Protein 3H4L (pdb70)

Foldseek 3Di:
DCLQVLLCVQDVAPQSLVVVLVVVQVVLVFQEWEKEDEALALFKIKIWTLGQWDPPVCLQCQQPFPDVFLDFFFDGHNSSNLSLLQQWWKWKWADNDPQKIWIWGAHNRRGTDDIDIDGDHHTMMMMTGNGRVVPVVVSVVCVVPVVVRSLVNVLVVLLLQLLQQSHWYWYWYAYPVGDIDTQATDDHNDHSVRSLCRNPHPCSCQQKDWDWDKFFCCVLFDDDHGWMKTKTDIKHALPPPRAAQDQSAAWEEEQSHGDDDPLQLVLQQVLSCVRPVRHGMHHRIYIYGRSSQKAAPPDPPSRHIDGRNVVVVSVSSNVRVNVVNVVVCVPVD/DQDPLNVLLVVLCLQPVDPLSLVVVQVVVQVVQVFQEWEWEAEALDLFKIKIWTQGQWADPLLLAAAQAADDPVVLVVDPCSVVVVVSYNPDSRSVSLQQFWWKKKWADNPFQWIWIFTAHNRGGTPDIDTDGDHHTMMMMTGNGRVVVVVSSVVCVVCSVVVSVVSLLVVLQLQLLSQQHWYWYWYQYPVGDTHTDAIDDHNHHSVSSLCRSPNPLSCQQKDWDWDKQFCVVPFPDDDVDFRFIKTKTDIKGALPEPSAAQDQSAAFEEEQSDTEDPVLLLVLQQVLSCVSPVNHGMHYDMYIYGDCVQWDSDDHHIDGRPVVVVSVSVSVRVSVVNVVVVVD

Sequence (677 aa):
DVHRITSGQVITDLTTAVKELVDNSIDANANQQIEIIFKDYGLESIECSDNGDGIDPSNYEFLALKHYTAKVQTLGFRGEALSSLCGIAKLSVITTTSPPKADKLEYDMVGHITSKTTTSRNKGTTVLVSQLFHNLPVRQKEFSKTFKRQFTKCLTVIQGYAIINAAIKFSVWNITPKGKKNLILSTMRNSSMRKNISSVFGAGGMRGLEEVDLVLDLNPFKNRMLDYKIRVKGYISQNSFGCGRNSKDRQFIYVNKRPVEYSTLLKCCNEVYKTFNNVQFPAVFLNLELPMSLIDVNVTPDKRVILLHNERAVIDIFKTTLSDYYNRQELALPQINDIDVHRITSGQVITDLTTAVKELVDNSIDANANQIEIIFKDYGLESIECSDNGDGIDPSNYEFLALKHYTSKIAKFQDVAKVQTLGFRGEALSSLCGIAKLSVITTTSPPKADKLEYDMVGHITSKTTTSRNKGTTVLVSQLFHNLPVRQKEFSKTFKRQFTKCLTVIQGYAIINAAIKFSVWNITPKGKKNLILSTMRNSSMRKNISSVFGAGGMRGLEEVDLVLDLNPFKNRMLLDLDYKIRVKGYISQNSFGCGRNSKDRQFIYVNKRPVEYSTLLKCCNEVYKTFNNVQFPAVFLNLELPMSLIDPDKRVILLHNERAVIDIFKTTLSDYYNRQELA

Organism: Saccharomyces cerevisiae (strain ATCC 204508 / S288c) (NCBI:txid559292)

CATH classification: 3.30.565.10 (+1 more: 3.30.230.10)

Structure (mmCIF, N/CA/C/O backbone):
data_3H4L
#
_entry.id   3H4L
#
_cell.length_a   75.592
_cell.length_b   103.288
_cell.length_c   117.167
_cell.angle_alpha   90.00
_cell.angle_beta   90.00
_cell.angle_gamma   90.00
#
_symmetry.space_group_name_H-M   'P 21 21 21'
#
loop_
_entity.id
_entity.type
_entity.pdbx_description
1 polymer 'DNA mismatch repair protein PMS1'
2 non-polymer 'PHOSPHOAMINOPHOSPHONIC ACID-ADENYLATE ESTER'
3 non-polymer 'MAGNESIUM ION'
4 water water
#
loop_
_atom_site.group_PDB
_atom_site.id
_atom_site.type_symbol
_atom_site.label_atom_id
_atom_site.label_alt_id
_atom_site.label_comp_id
_atom_site.label_asym_id
_atom_site.label_entity_id
_atom_site.label_seq_id
_atom_site.pdbx_PDB_ins_code
_atom_site.Cartn_x
_atom_site.Cartn_y
_atom_site.Cartn_z
_atom_site.occupancy
_atom_site.B_iso_or_equiv
_atom_site.auth_seq_id
_atom_site.auth_comp_id
_atom_site.auth_asym_id
_atom_site.auth_atom_id
_atom_site.pdbx_PDB_model_num
ATOM 1 N N . ASP A 1 13 ? 23.470 6.538 29.444 1.00 68.68 42 ASP A N 1
ATOM 2 C CA . ASP A 1 13 ? 22.423 7.600 29.415 1.00 70.70 42 ASP A CA 1
ATOM 3 C C . ASP A 1 13 ? 22.778 8.726 28.440 1.00 71.20 42 ASP A C 1
ATOM 4 O O . ASP A 1 13 ? 22.461 8.657 27.252 1.00 70.90 42 ASP A O 1
ATOM 6 N N . VAL A 1 14 ? 23.433 9.766 28.950 1.00 72.45 43 VAL A N 1
ATOM 7 C CA . VAL A 1 14 ? 23.830 10.907 28.128 1.00 72.54 43 VAL A CA 1
ATOM 8 C C . VAL A 1 14 ? 24.968 10.499 27.199 1.00 73.06 43 VAL A C 1
ATOM 9 O O . VAL A 1 14 ? 25.589 11.336 26.537 1.00 72.85 43 VAL A O 1
ATOM 11 N N . HIS A 1 15 ? 25.234 9.199 27.166 1.00 72.58 44 HIS A N 1
ATOM 12 C CA . HIS A 1 15 ? 26.281 8.634 26.333 1.00 71.59 44 HIS A CA 1
ATOM 13 C C . HIS A 1 15 ? 25.858 8.602 24.865 1.00 72.32 44 HIS A C 1
ATOM 14 O O . HIS A 1 15 ? 26.653 8.913 23.975 1.00 71.64 44 HIS A O 1
ATOM 21 N N . ARG A 1 16 ? 24.602 8.244 24.615 1.00 72.82 45 ARG A N 1
ATOM 22 C CA . ARG A 1 16 ? 24.122 8.150 23.244 1.00 72.98 45 ARG A CA 1
ATOM 23 C C . ARG A 1 16 ? 24.052 9.493 22.536 1.00 72.01 45 ARG A C 1
ATOM 24 O O . ARG A 1 16 ? 24.236 9.561 21.321 1.00 72.41 45 ARG A O 1
ATOM 32 N N . ILE A 1 17 ? 23.791 10.561 23.280 1.00 70.92 46 ILE A N 1
ATOM 33 C CA . ILE A 1 17 ? 23.735 11.877 22.659 1.00 69.85 46 ILE A CA 1
ATOM 34 C C . ILE A 1 17 ? 25.114 12.161 22.081 1.00 68.70 46 ILE A C 1
ATOM 35 O O . ILE A 1 17 ? 25.241 12.656 20.961 1.00 68.91 46 ILE A O 1
ATOM 40 N N . THR A 1 18 ? 26.143 11.836 22.858 1.00 67.35 47 THR A N 1
ATOM 41 C CA . THR A 1 18 ? 27.528 12.039 22.441 1.00 65.53 47 THR A CA 1
ATOM 42 C C . THR A 1 18 ? 27.838 11.172 21.219 1.00 63.22 47 THR A C 1
ATOM 43 O O . THR A 1 18 ? 28.520 11.616 20.292 1.00 61.82 47 THR A O 1
ATOM 47 N N . SER A 1 19 ? 27.335 9.937 21.230 1.00 60.62 48 SER A N 1
ATOM 48 C CA . SER A 1 19 ? 27.532 9.010 20.120 1.00 58.71 48 SER A CA 1
ATOM 49 C C . SER A 1 19 ? 26.916 9.600 18.857 1.00 58.45 48 SER A C 1
ATOM 50 O O . SER A 1 19 ? 27.523 9.582 17.783 1.00 58.09 48 SER A O 1
ATOM 53 N N . GLY A 1 20 ? 25.704 10.126 19.002 1.00 57.77 49 GLY A N 1
ATOM 54 C CA . GLY A 1 20 ? 25.002 10.720 17.878 1.00 55.75 49 GLY A CA 1
ATOM 55 C C . GLY A 1 20 ? 25.760 11.867 17.250 1.00 54.23 49 GLY A C 1
ATOM 56 O O . GLY A 1 20 ? 25.666 12.092 16.046 1.00 55.07 49 GLY A O 1
ATOM 57 N N . GLN A 1 21 ? 26.510 12.600 18.064 1.00 53.74 50 GLN A N 1
ATOM 58 C CA . GLN A 1 21 ? 27.290 13.724 17.563 1.00 53.22 50 GLN A CA 1
ATOM 59 C C . GLN A 1 21 ? 28.527 13.206 16.848 1.00 52.22 50 GLN A C 1
ATOM 60 O O . GLN A 1 21 ? 29.107 13.901 16.011 1.00 52.14 50 GLN A O 1
ATOM 66 N N . VAL A 1 22 ? 28.924 11.981 17.179 1.00 50.26 51 VAL A N 1
ATOM 67 C CA . VAL A 1 22 ? 30.092 11.367 16.562 1.00 49.18 51 VAL A CA 1
ATOM 68 C C . VAL A 1 22 ? 29.710 10.711 15.234 1.00 47.93 51 VAL A C 1
ATOM 69 O O . VAL A 1 22 ? 30.357 10.932 14.216 1.00 48.51 51 VAL A O 1
ATOM 73 N N . ILE A 1 23 ? 28.656 9.908 15.244 1.00 46.16 52 ILE A N 1
ATOM 74 C CA . ILE A 1 23 ? 28.209 9.237 14.028 1.00 45.83 52 ILE A CA 1
ATOM 75 C C . ILE A 1 23 ? 26.916 9.900 13.594 1.00 46.29 52 ILE A C 1
ATOM 76 O O . ILE A 1 23 ? 25.821 9.442 13.923 1.00 45.34 52 ILE A O 1
ATOM 81 N N . THR A 1 24 ? 27.065 10.998 12.858 1.00 47.33 53 THR A N 1
ATOM 82 C CA . THR A 1 24 ? 25.933 11.786 12.400 1.00 47.57 53 THR A CA 1
ATOM 83 C C . THR A 1 24 ? 25.051 11.103 11.383 1.00 47.50 53 THR A C 1
ATOM 84 O O . THR A 1 24 ? 23.843 11.320 11.377 1.00 49.71 53 THR A O 1
ATOM 88 N N . ASP A 1 25 ? 25.633 10.274 10.528 1.00 47.19 54 ASP A N 1
ATOM 89 C CA . ASP A 1 25 ? 24.837 9.595 9.517 1.00 47.48 54 ASP A CA 1
ATOM 90 C C . ASP A 1 25 ? 25.465 8.316 9.007 1.00 46.91 54 ASP A C 1
ATOM 91 O O . ASP A 1 25 ? 26.534 7.909 9.454 1.00 46.82 54 ASP A O 1
ATOM 96 N N . LEU A 1 26 ? 24.783 7.689 8.055 1.00 46.55 55 LEU A N 1
ATOM 97 C CA . LEU A 1 26 ? 25.263 6.457 7.457 1.00 45.20 55 LEU A CA 1
ATOM 98 C C . LEU A 1 26 ? 26.680 6.647 6.933 1.00 45.37 55 LEU A C 1
ATOM 99 O O . LEU A 1 26 ? 27.580 5.883 7.280 1.00 45.35 55 LEU A O 1
ATOM 104 N N . THR A 1 27 ? 26.879 7.666 6.102 1.00 43.47 56 THR A N 1
ATOM 105 C CA . THR A 1 27 ? 28.196 7.918 5.542 1.00 42.40 56 THR A CA 1
ATOM 106 C C . THR A 1 27 ? 29.289 7.894 6.605 1.00 42.84 56 THR A C 1
ATOM 107 O O . THR A 1 27 ? 30.258 7.146 6.477 1.00 43.74 56 THR A O 1
ATOM 111 N N . THR A 1 28 ? 29.142 8.694 7.656 1.00 41.05 57 THR A N 1
ATOM 112 C CA . THR A 1 28 ? 30.164 8.731 8.699 1.00 39.04 57 THR A CA 1
ATOM 113 C C . THR A 1 28 ? 30.434 7.335 9.243 1.00 39.26 57 THR A C 1
ATOM 114 O O . THR A 1 28 ? 31.584 6.927 9.384 1.00 39.49 57 THR A O 1
ATOM 118 N N . ALA A 1 29 ? 29.370 6.598 9.541 1.00 40.18 58 ALA A N 1
ATOM 119 C CA . ALA A 1 29 ? 29.525 5.244 10.050 1.00 39.99 58 ALA A CA 1
ATOM 120 C C . ALA A 1 29 ? 30.397 4.402 9.102 1.00 39.32 58 ALA A C 1
ATOM 121 O O . ALA A 1 29 ? 31.256 3.645 9.549 1.00 40.91 58 ALA A O 1
ATOM 123 N N . VAL A 1 30 ? 30.186 4.540 7.798 1.00 37.81 59 VAL A N 1
ATOM 124 C CA . VAL A 1 30 ? 30.971 3.781 6.831 1.00 37.41 59 VAL A CA 1
ATOM 125 C C . VAL A 1 30 ? 32.434 4.226 6.797 1.00 36.66 59 VAL A C 1
ATOM 126 O O . VAL A 1 30 ? 33.323 3.378 6.697 1.00 37.71 59 VAL A O 1
ATOM 130 N N . LYS A 1 31 ? 32.693 5.531 6.879 1.00 33.44 60 LYS A N 1
ATOM 131 C CA . LYS A 1 31 ? 34.075 6.012 6.882 1.00 33.24 60 LYS A CA 1
ATOM 132 C C . LYS A 1 31 ? 34.791 5.360 8.064 1.00 34.23 60 LYS A C 1
ATOM 133 O O . LYS A 1 31 ? 35.928 4.894 7.944 1.00 32.17 60 LYS A O 1
ATOM 139 N N . GLU A 1 32 ? 34.126 5.352 9.215 1.00 32.78 61 GLU A N 1
ATOM 140 C CA . GLU A 1 32 ? 34.723 4.766 10.396 1.00 32.27 61 GLU A CA 1
ATOM 141 C C . GLU A 1 32 ? 35.146 3.326 10.123 1.00 32.11 61 GLU A C 1
ATOM 142 O O . GLU A 1 32 ? 36.294 2.948 10.397 1.00 30.91 61 GLU A O 1
ATOM 148 N N . LEU A 1 33 ? 34.238 2.531 9.562 1.00 30.75 62 LEU A N 1
ATOM 149 C CA . LEU A 1 33 ? 34.555 1.139 9.283 1.00 31.69 62 LEU A CA 1
ATOM 150 C C . LEU A 1 33 ? 35.646 0.952 8.223 1.00 32.61 62 LEU A C 1
ATOM 151 O O . LEU A 1 33 ? 36.600 0.192 8.433 1.00 33.97 62 LEU A O 1
ATOM 156 N N . VAL A 1 34 ? 35.522 1.649 7.099 1.00 30.92 63 VAL A N 1
ATOM 157 C CA . VAL A 1 34 ? 36.502 1.518 6.036 1.00 31.50 63 VAL A CA 1
ATOM 158 C C . VAL A 1 34 ? 37.905 1.884 6.502 1.00 32.58 63 VAL A C 1
ATOM 159 O O . VAL A 1 34 ? 38.863 1.171 6.175 1.00 31.62 63 VAL A O 1
ATOM 163 N N . ASP A 1 35 ? 38.019 2.984 7.258 1.00 30.90 64 ASP A N 1
ATOM 164 C CA . ASP A 1 35 ? 39.304 3.450 7.783 1.00 30.54 64 ASP A CA 1
ATOM 165 C C . ASP A 1 35 ? 39.918 2.399 8.697 1.00 32.28 64 ASP A C 1
ATOM 166 O O . ASP A 1 35 ? 41.131 2.158 8.663 1.00 31.87 64 ASP A O 1
ATOM 171 N N . ASN A 1 36 ? 39.083 1.776 9.527 1.00 30.20 65 ASN A N 1
ATOM 172 C CA . ASN A 1 36 ? 39.591 0.757 10.423 1.00 26.83 65 ASN A CA 1
ATOM 173 C C . ASN A 1 36 ? 40.145 -0.421 9.615 1.00 26.40 65 ASN A C 1
ATOM 174 O O . ASN A 1 36 ? 41.247 -0.876 9.868 1.00 28.06 65 ASN A O 1
ATOM 179 N N . SER A 1 37 ? 39.411 -0.901 8.622 1.00 26.86 66 SER A N 1
ATOM 180 C CA . SER A 1 37 ? 39.923 -1.996 7.820 1.00 28.18 66 SER A CA 1
ATOM 181 C C . SER A 1 37 ? 41.248 -1.605 7.149 1.00 31.29 66 SER A C 1
ATOM 182 O O . SER A 1 37 ? 42.225 -2.354 7.211 1.00 32.75 66 SER A O 1
ATOM 185 N N . ILE A 1 38 ? 41.295 -0.433 6.520 1.00 31.64 67 ILE A N 1
ATOM 186 C CA . ILE A 1 38 ? 42.525 0.018 5.869 1.00 30.25 67 ILE A CA 1
ATOM 187 C C . ILE A 1 38 ? 43.655 0.147 6.898 1.00 32.81 67 ILE A C 1
ATOM 188 O O . ILE A 1 38 ? 44.818 -0.151 6.604 1.00 34.71 67 ILE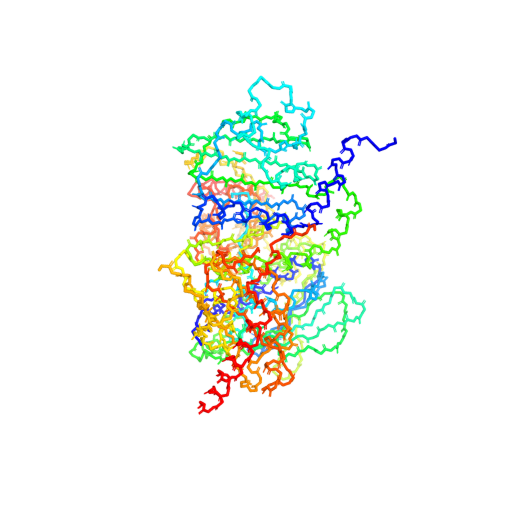 A O 1
ATOM 193 N N . ASP A 1 39 ? 43.311 0.604 8.096 1.00 32.91 68 ASP A N 1
ATOM 194 C CA . ASP A 1 39 ? 44.291 0.760 9.159 1.00 33.46 68 ASP A CA 1
ATOM 195 C C . ASP A 1 39 ? 44.813 -0.618 9.553 1.00 34.62 68 ASP A C 1
ATOM 196 O O . ASP A 1 39 ? 45.933 -0.756 10.036 1.00 36.36 68 ASP A O 1
ATOM 201 N N . ALA A 1 40 ? 43.990 -1.635 9.333 1.00 33.23 69 ALA A N 1
ATOM 202 C CA . ALA A 1 40 ? 44.339 -2.996 9.705 1.00 31.89 69 ALA A CA 1
ATOM 203 C C . ALA A 1 40 ? 45.146 -3.724 8.639 1.00 32.57 69 ALA A C 1
ATOM 204 O O . ALA A 1 40 ? 45.359 -4.939 8.729 1.00 32.05 69 ALA A O 1
ATOM 206 N N . ASN A 1 41 ? 45.575 -2.982 7.624 1.00 28.94 70 ASN A N 1
ATOM 207 C CA . ASN A 1 41 ? 46.363 -3.547 6.543 1.00 28.63 70 ASN A CA 1
ATOM 208 C C . ASN A 1 41 ? 45.657 -4.539 5.639 1.00 27.95 70 ASN A C 1
ATOM 209 O O . ASN A 1 41 ? 46.301 -5.378 5.009 1.00 29.22 70 ASN A O 1
ATOM 214 N N . ALA A 1 42 ? 44.339 -4.454 5.563 1.00 26.37 71 ALA A N 1
ATOM 215 C CA . ALA A 1 42 ? 43.609 -5.342 4.672 1.00 25.70 71 ALA A CA 1
ATOM 216 C C . ALA A 1 42 ? 43.922 -4.935 3.234 1.00 26.65 71 ALA A C 1
ATOM 217 O O . ALA A 1 42 ? 44.216 -3.770 2.961 1.00 27.84 71 ALA A O 1
ATOM 219 N N . ASN A 1 43 ? 43.887 -5.891 2.313 1.00 28.12 72 ASN A N 1
ATOM 220 C CA . ASN A 1 43 ? 44.092 -5.576 0.901 1.00 28.74 72 ASN A CA 1
ATOM 221 C C . ASN A 1 43 ? 42.829 -6.059 0.185 1.00 29.98 72 ASN A C 1
ATOM 222 O O . ASN A 1 43 ? 42.747 -6.091 -1.041 1.00 28.27 72 ASN A O 1
ATOM 227 N N A GLN A 1 44 ? 41.845 -6.422 0.997 0.50 30.39 73 GLN A N 1
ATOM 228 N N B GLN A 1 44 ? 41.831 -6.428 0.981 0.50 31.45 73 GLN A N 1
ATOM 229 C CA A GLN A 1 44 ? 40.564 -6.893 0.513 0.50 32.07 73 GLN A CA 1
ATOM 230 C CA B GLN A 1 44 ? 40.552 -6.893 0.462 0.50 33.99 73 GLN A CA 1
ATOM 231 C C A GLN A 1 44 ? 39.512 -6.367 1.470 0.50 33.43 73 GLN A C 1
ATOM 232 C C B GLN A 1 44 ? 39.474 -6.431 1.430 0.50 34.62 73 GLN A C 1
ATOM 233 O O A GLN A 1 44 ? 39.518 -6.703 2.659 0.50 34.34 73 GLN A O 1
ATOM 234 O O B GLN A 1 44 ? 39.422 -6.878 2.580 0.50 35.56 73 GLN A O 1
ATOM 245 N N . ILE A 1 45 ? 38.622 -5.527 0.963 1.00 33.96 74 ILE A N 1
ATOM 246 C CA . ILE A 1 45 ? 37.559 -4.993 1.786 1.00 33.53 74 ILE A CA 1
ATOM 247 C C . ILE A 1 45 ? 36.262 -5.198 1.045 1.00 35.88 74 ILE A C 1
ATOM 248 O O . ILE A 1 45 ? 36.151 -4.867 -0.140 1.00 37.37 74 ILE A O 1
ATOM 253 N N . GLU A 1 46 ? 35.287 -5.772 1.734 1.00 36.42 75 GLU A N 1
ATOM 254 C CA . GLU A 1 46 ? 33.992 -5.998 1.127 1.00 37.79 75 GLU A CA 1
ATOM 255 C C . GLU A 1 46 ? 32.917 -5.421 2.008 1.00 37.79 75 GLU A C 1
ATOM 256 O O . GLU A 1 46 ? 32.847 -5.737 3.192 1.00 39.07 75 GLU A O 1
ATOM 262 N N . ILE A 1 47 ? 32.073 -4.582 1.425 1.00 37.13 76 ILE A N 1
ATOM 263 C CA . ILE A 1 47 ? 31.006 -3.947 2.172 1.00 36.88 76 ILE A CA 1
ATOM 264 C C . ILE A 1 47 ? 29.649 -4.416 1.675 1.00 36.10 76 ILE A C 1
ATOM 265 O O . ILE A 1 47 ? 29.383 -4.446 0.476 1.00 36.00 76 ILE A O 1
ATOM 270 N N . ILE A 1 48 ? 28.794 -4.792 2.616 1.00 36.83 77 ILE A N 1
ATOM 271 C CA . ILE A 1 48 ? 27.456 -5.259 2.300 1.00 35.05 77 ILE A CA 1
ATOM 272 C C . ILE A 1 48 ? 26.404 -4.484 3.075 1.00 35.70 77 ILE A C 1
ATOM 273 O O . ILE A 1 48 ? 26.370 -4.502 4.305 1.00 35.37 77 ILE A O 1
ATOM 278 N N . PHE A 1 49 ? 25.562 -3.768 2.349 1.00 37.85 78 PHE A N 1
ATOM 279 C CA . PHE A 1 49 ? 24.485 -3.045 2.997 1.00 38.69 78 PHE A CA 1
ATOM 280 C C . PHE A 1 49 ? 23.278 -3.951 2.843 1.00 39.08 78 PHE A C 1
ATOM 281 O O . PHE A 1 49 ? 23.189 -4.723 1.878 1.00 36.82 78 PHE A O 1
ATOM 289 N N . LYS A 1 50 ? 22.365 -3.869 3.800 1.00 39.59 79 LYS A N 1
ATOM 290 C CA . LYS A 1 50 ? 21.122 -4.611 3.716 1.00 39.42 79 LYS A CA 1
ATOM 291 C C . LYS A 1 50 ? 20.076 -3.508 3.763 1.00 40.07 79 LYS A C 1
ATOM 292 O O . LYS A 1 50 ? 19.893 -2.840 4.777 1.00 41.31 79 LYS A O 1
ATOM 298 N N . ASP A 1 51 ? 19.431 -3.303 2.623 1.00 39.86 80 ASP A N 1
ATOM 299 C CA . ASP A 1 51 ? 18.427 -2.261 2.443 1.00 41.12 80 ASP A CA 1
ATOM 300 C C . ASP A 1 51 ? 19.060 -0.891 2.603 1.00 40.73 80 ASP A C 1
ATOM 301 O O . ASP A 1 51 ? 18.601 -0.049 3.379 1.00 39.41 80 ASP A O 1
ATOM 306 N N . TYR A 1 52 ? 20.134 -0.700 1.848 1.00 40.50 81 TYR A N 1
ATOM 307 C CA . TYR A 1 52 ? 20.883 0.534 1.827 1.00 40.60 81 TYR A CA 1
ATOM 308 C C . TYR A 1 52 ? 21.279 1.015 3.210 1.00 41.26 81 TYR A C 1
ATOM 309 O O . TYR A 1 52 ? 21.366 2.217 3.462 1.00 40.56 81 TYR A O 1
ATOM 318 N N . GLY A 1 53 ? 21.516 0.071 4.110 1.00 41.66 82 GLY A N 1
ATOM 319 C CA . GLY A 1 53 ? 21.949 0.446 5.444 1.00 43.36 82 GLY A CA 1
ATOM 320 C C . GLY A 1 53 ? 20.877 0.707 6.477 1.00 44.04 82 GLY A C 1
ATOM 321 O O . GLY A 1 53 ? 21.193 0.972 7.638 1.00 42.09 82 GLY A O 1
ATOM 322 N N . LEU A 1 54 ? 19.612 0.648 6.072 1.00 45.87 83 LEU A N 1
ATOM 323 C CA . LEU A 1 54 ? 18.529 0.873 7.020 1.00 46.98 83 LEU A CA 1
ATOM 324 C C . LEU A 1 54 ? 18.493 -0.284 8.009 1.00 48.04 83 LEU A C 1
ATOM 325 O O . LEU A 1 54 ? 18.261 -0.086 9.202 1.00 47.18 83 LEU A O 1
ATOM 330 N N . GLU A 1 55 ? 18.728 -1.494 7.514 1.00 48.75 84 GLU A N 1
ATOM 331 C CA . GLU A 1 55 ? 18.727 -2.647 8.395 1.00 51.35 84 GLU A CA 1
ATOM 332 C C . GLU A 1 55 ? 20.096 -2.846 9.025 1.00 52.52 84 GLU A C 1
ATOM 333 O O . GLU A 1 55 ? 20.207 -3.067 10.234 1.00 53.77 84 GLU A O 1
ATOM 339 N N . SER A 1 56 ? 21.140 -2.768 8.204 1.00 52.00 85 SER A N 1
ATOM 340 C CA . SER A 1 56 ? 22.496 -2.951 8.703 1.00 50.40 85 SER A CA 1
ATOM 341 C C . SER A 1 56 ? 23.563 -2.724 7.637 1.00 49.86 85 SER A C 1
ATOM 342 O O . SER A 1 56 ? 23.270 -2.626 6.441 1.00 50.58 85 SER A O 1
ATOM 345 N N . ILE A 1 57 ? 24.808 -2.641 8.092 1.00 48.27 86 ILE A N 1
ATOM 346 C CA . ILE A 1 57 ? 25.948 -2.426 7.213 1.00 46.55 86 ILE A CA 1
ATOM 347 C C . ILE A 1 57 ? 27.027 -3.374 7.678 1.00 45.33 86 ILE A C 1
ATOM 348 O O . ILE A 1 57 ? 27.373 -3.383 8.859 1.00 44.14 86 ILE A O 1
ATOM 353 N N . GLU A 1 58 ? 27.557 -4.169 6.758 1.00 43.87 87 GLU A N 1
ATOM 354 C CA . GLU A 1 58 ? 28.601 -5.116 7.107 1.00 42.46 87 GLU A CA 1
ATOM 355 C C . GLU A 1 58 ? 29.917 -4.805 6.376 1.00 41.24 87 GLU A C 1
ATOM 356 O O . GLU A 1 58 ? 29.947 -4.675 5.149 1.00 39.95 87 GLU A O 1
ATOM 362 N N . CYS A 1 59 ? 30.998 -4.659 7.137 1.00 38.06 88 CYS A N 1
ATOM 363 C CA . CYS A 1 59 ? 32.308 -4.399 6.551 1.00 35.55 88 CYS A CA 1
ATOM 364 C C . CYS A 1 59 ? 33.247 -5.559 6.881 1.00 34.24 88 CYS A C 1
ATOM 365 O O . CYS A 1 59 ? 33.583 -5.801 8.049 1.00 30.77 88 CYS A O 1
ATOM 368 N N . SER A 1 60 ? 33.661 -6.279 5.842 1.00 32.98 89 SER A N 1
ATOM 369 C CA . SER A 1 60 ? 34.554 -7.415 6.020 1.00 33.72 89 SER A CA 1
ATOM 370 C C . SER A 1 60 ? 35.906 -7.178 5.351 1.00 33.71 89 SER A C 1
ATOM 371 O O . SER A 1 60 ? 35.983 -6.831 4.167 1.00 33.91 89 SER A O 1
ATOM 374 N N . ASP A 1 61 ? 36.971 -7.365 6.122 1.00 33.43 90 ASP A N 1
ATOM 375 C CA . ASP A 1 61 ? 38.324 -7.163 5.624 1.00 33.68 90 ASP A CA 1
ATOM 376 C C . ASP A 1 61 ? 39.191 -8.395 5.885 1.00 35.12 90 ASP A C 1
ATOM 377 O O . ASP A 1 61 ? 38.817 -9.294 6.640 1.00 33.77 90 ASP A O 1
ATOM 382 N N . ASN A 1 62 ? 40.354 -8.431 5.250 1.00 36.27 91 ASN A N 1
ATOM 383 C CA . ASN A 1 62 ? 41.291 -9.528 5.438 1.00 36.34 91 ASN A CA 1
ATOM 384 C C . ASN A 1 62 ? 42.522 -8.887 6.065 1.00 37.58 91 ASN A C 1
ATOM 385 O O . ASN A 1 62 ? 43.657 -9.189 5.696 1.00 38.53 91 ASN A O 1
ATOM 390 N N . GLY A 1 63 ? 42.269 -7.986 7.013 1.00 39.35 92 GLY A N 1
ATOM 391 C CA . GLY A 1 63 ? 43.337 -7.275 7.700 1.00 41.00 92 GLY A CA 1
ATOM 392 C C . GLY A 1 63 ? 44.106 -8.176 8.638 1.00 42.38 92 GLY A C 1
ATOM 393 O O . GLY A 1 63 ? 44.137 -9.383 8.440 1.00 43.00 92 GLY A O 1
ATOM 394 N N . ASP A 1 64 ? 44.732 -7.616 9.665 1.00 43.66 93 ASP A N 1
ATOM 395 C CA . ASP A 1 64 ? 45.472 -8.476 10.564 1.00 45.08 93 ASP A CA 1
ATOM 396 C C . ASP A 1 64 ? 44.698 -8.858 11.826 1.00 44.64 93 ASP A C 1
ATOM 397 O O . ASP A 1 64 ? 45.275 -9.359 12.790 1.00 44.39 93 ASP A O 1
ATOM 402 N N . GLY A 1 65 ? 43.384 -8.640 11.795 1.00 43.47 94 GLY A N 1
ATOM 403 C CA . GLY A 1 65 ? 42.525 -8.987 12.917 1.00 40.91 94 GLY A CA 1
ATOM 404 C C . GLY A 1 65 ? 42.668 -8.163 14.182 1.00 40.75 94 GLY A C 1
ATOM 405 O O . GLY A 1 65 ? 43.486 -7.249 14.255 1.00 41.07 94 GLY A O 1
ATOM 406 N N . ILE A 1 66 ? 41.850 -8.492 15.180 1.00 40.88 95 ILE A N 1
ATOM 407 C CA . ILE A 1 66 ? 41.868 -7.816 16.477 1.00 41.79 95 ILE A CA 1
ATOM 408 C C . ILE A 1 66 ? 42.472 -8.772 17.499 1.00 44.24 95 ILE A C 1
ATOM 409 O O . ILE A 1 66 ? 41.913 -9.837 17.757 1.00 45.70 95 ILE A O 1
ATOM 414 N N . ASP A 1 67 ? 43.608 -8.397 18.080 1.00 46.30 96 ASP A N 1
ATOM 415 C CA . ASP A 1 67 ? 44.250 -9.245 19.080 1.00 46.39 96 ASP A CA 1
ATOM 416 C C . ASP A 1 67 ? 43.284 -9.420 20.254 1.00 46.44 96 ASP A C 1
ATOM 417 O O . ASP A 1 67 ? 42.668 -8.457 20.721 1.00 46.37 96 ASP A O 1
ATOM 422 N N . PRO A 1 68 ? 43.145 -10.654 20.749 1.00 46.55 97 PRO A N 1
ATOM 423 C CA . PRO A 1 68 ? 42.252 -10.958 21.873 1.00 46.62 97 PRO A CA 1
ATOM 424 C C . PRO A 1 68 ? 42.380 -9.965 23.027 1.00 46.86 97 PRO A C 1
ATOM 425 O O . PRO A 1 68 ? 41.396 -9.640 23.695 1.00 47.57 97 PRO A O 1
ATOM 429 N N . SER A 1 69 ? 43.603 -9.492 23.247 1.00 46.87 98 SER A N 1
ATOM 430 C CA . SER A 1 69 ? 43.916 -8.540 24.311 1.00 46.36 98 SER A CA 1
ATOM 431 C C . SER A 1 69 ? 43.157 -7.227 24.210 1.00 46.42 98 SER A C 1
ATOM 432 O O . SER A 1 69 ? 42.986 -6.519 25.206 1.00 46.00 98 SER A O 1
ATOM 435 N N . ASN A 1 70 ? 42.709 -6.893 23.004 1.00 48.19 99 ASN A N 1
ATOM 436 C CA . ASN A 1 70 ? 41.990 -5.645 22.791 1.00 48.02 99 ASN A CA 1
ATOM 437 C C . ASN A 1 70 ? 40.481 -5.773 22.891 1.00 47.59 99 ASN A C 1
ATOM 438 O O . ASN A 1 70 ? 39.790 -4.764 22.974 1.00 48.95 99 ASN A O 1
ATOM 443 N N . TYR A 1 71 ? 39.970 -7.001 22.888 1.00 48.55 100 TYR A N 1
ATOM 444 C CA . TYR A 1 71 ? 38.523 -7.235 22.977 1.00 49.24 100 TYR A CA 1
ATOM 445 C C . TYR A 1 71 ? 37.825 -6.337 24.001 1.00 52.72 100 TYR A C 1
ATOM 446 O O . TYR A 1 71 ? 36.928 -5.558 23.662 1.00 53.20 100 TYR A O 1
ATOM 455 N N . GLU A 1 72 ? 38.254 -6.453 25.256 1.00 56.08 101 GLU A N 1
ATOM 456 C CA . GLU A 1 72 ? 37.682 -5.696 26.368 1.00 58.23 101 GLU A CA 1
ATOM 457 C C . GLU A 1 72 ? 37.399 -4.216 26.109 1.00 57.59 101 GLU A C 1
ATOM 458 O O . GLU A 1 72 ? 36.267 -3.763 26.288 1.00 56.61 101 GLU A O 1
ATOM 464 N N . PHE A 1 73 ? 38.428 -3.470 25.704 1.00 57.07 102 PHE A N 1
ATOM 465 C CA . PHE A 1 73 ? 38.303 -2.025 25.448 1.00 56.77 102 PHE A CA 1
ATOM 466 C C . PHE A 1 73 ? 38.037 -1.702 23.977 1.00 54.89 102 PHE A C 1
ATOM 467 O O . PHE A 1 73 ? 38.009 -0.532 23.593 1.00 53.65 102 PHE A O 1
ATOM 475 N N . LEU A 1 74 ? 37.851 -2.732 23.159 1.00 53.78 103 LEU A N 1
ATOM 476 C CA . LEU A 1 74 ? 37.606 -2.533 21.736 1.00 52.69 103 LEU A CA 1
ATOM 477 C C . LEU A 1 74 ? 36.657 -1.388 21.421 1.00 52.34 103 LEU A C 1
ATOM 478 O O . LEU A 1 74 ? 36.923 -0.592 20.525 1.00 51.88 103 LEU A O 1
ATOM 483 N N . ALA A 1 75 ? 35.548 -1.311 22.152 1.00 52.73 104 ALA A N 1
ATOM 484 C CA . ALA A 1 75 ? 34.560 -0.262 21.929 1.00 51.63 104 ALA A CA 1
ATOM 485 C C . ALA A 1 75 ? 34.464 0.739 23.080 1.00 52.01 104 ALA A C 1
ATOM 486 O O . ALA A 1 75 ? 33.435 1.378 23.277 1.00 51.89 104 ALA A O 1
ATOM 488 N N . LEU A 1 76 ? 35.540 0.859 23.846 1.00 53.24 105 LEU A N 1
ATOM 489 C CA . LEU A 1 76 ? 35.598 1.798 24.962 1.00 54.75 105 LEU A CA 1
ATOM 490 C C . LEU A 1 76 ? 36.546 2.931 24.604 1.00 55.62 105 LEU A C 1
ATOM 491 O O . LEU A 1 76 ? 37.511 2.737 23.862 1.00 56.32 105 LEU A O 1
ATOM 496 N N . LYS A 1 77 ? 36.267 4.112 25.128 1.00 55.10 106 LYS A N 1
ATOM 497 C CA . LYS A 1 77 ? 37.120 5.268 24.905 1.00 54.75 106 LYS A CA 1
ATOM 498 C C . LYS A 1 77 ? 37.572 5.651 26.317 1.00 55.18 106 LYS A C 1
ATOM 499 O O . LYS A 1 77 ? 36.755 5.663 27.241 1.00 57.28 106 LYS A O 1
ATOM 501 N N . HIS A 1 78 ? 38.857 5.939 26.507 1.00 53.36 107 HIS A N 1
ATOM 502 C CA . HIS A 1 78 ? 39.336 6.301 27.842 1.00 51.42 107 HIS A CA 1
ATOM 503 C C . HIS A 1 78 ? 39.467 7.809 28.023 1.00 52.62 107 HIS A C 1
ATOM 504 O O . HIS A 1 78 ? 40.452 8.291 28.590 1.00 53.12 107 HIS A O 1
ATOM 511 N N . TYR A 1 79 ? 38.462 8.543 27.540 1.00 53.76 108 TYR A N 1
ATOM 512 C CA . TYR A 1 79 ? 38.429 10.001 27.643 1.00 54.82 108 TYR A CA 1
ATOM 513 C C . TYR A 1 79 ? 37.008 10.570 27.587 1.00 56.06 108 TYR A C 1
ATOM 514 O O . TYR A 1 79 ? 36.109 9.984 26.976 1.00 54.98 108 TYR A O 1
ATOM 523 N N . THR A 1 80 ? 36.836 11.717 28.245 1.00 58.07 109 THR A N 1
ATOM 524 C CA . THR A 1 80 ? 35.567 12.440 28.345 1.00 58.90 109 THR A CA 1
ATOM 525 C C . THR A 1 80 ? 34.384 11.522 28.596 1.00 59.97 109 THR A C 1
ATOM 526 O O . THR A 1 80 ? 33.828 11.513 29.695 1.00 61.11 109 THR A O 1
ATOM 530 N N . ALA A 1 90 ? 53.270 17.763 15.337 1.00 54.29 119 ALA A N 1
ATOM 531 C CA . ALA A 1 90 ? 53.544 18.424 14.061 1.00 55.62 119 ALA A CA 1
ATOM 532 C C . ALA A 1 90 ? 53.820 17.412 12.945 1.00 55.87 119 ALA A C 1
ATOM 533 O O . ALA A 1 90 ? 53.340 17.570 11.821 1.00 55.55 119 ALA A O 1
ATOM 535 N N . LYS A 1 91 ? 54.601 16.380 13.251 1.00 55.49 120 LYS A N 1
ATOM 536 C CA . LYS A 1 91 ? 54.906 15.349 12.264 1.00 54.55 120 LYS A CA 1
ATOM 537 C C . LYS A 1 91 ? 53.733 14.372 12.222 1.00 54.10 120 LYS A C 1
ATOM 538 O O . LYS A 1 91 ? 53.913 13.157 12.124 1.00 54.35 120 LYS A O 1
ATOM 540 N N . VAL A 1 92 ? 52.530 14.933 12.304 1.00 53.32 121 VAL A N 1
ATOM 541 C CA . VAL A 1 92 ? 51.286 14.172 12.287 1.00 52.57 121 VAL A CA 1
ATOM 542 C C . VAL A 1 92 ? 50.465 14.569 11.055 1.00 51.49 121 VAL A C 1
ATOM 543 O O . VAL A 1 92 ? 50.487 15.717 10.621 1.00 51.38 121 VAL A O 1
ATOM 547 N N . GLN A 1 93 ? 49.731 13.608 10.509 1.00 50.13 122 GLN A N 1
ATOM 548 C CA . GLN A 1 93 ? 48.939 13.823 9.306 1.00 49.90 122 GLN A CA 1
ATOM 549 C C . GLN A 1 93 ? 47.460 13.554 9.533 1.00 49.66 122 GLN A C 1
ATOM 550 O O . GLN A 1 93 ? 46.598 14.165 8.897 1.00 48.30 122 GLN A O 1
ATOM 556 N N . THR A 1 94 ? 47.191 12.625 10.445 1.00 49.09 123 THR A N 1
ATOM 557 C CA . THR A 1 94 ? 45.837 12.201 10.779 1.00 48.49 123 THR A CA 1
ATOM 558 C C . THR A 1 94 ? 45.624 12.291 12.289 1.00 47.85 123 THR A C 1
ATOM 559 O O . THR A 1 94 ? 46.559 12.108 13.070 1.00 47.12 123 THR A O 1
ATOM 563 N N . LEU A 1 95 ? 44.396 12.570 12.703 1.00 46.58 124 LEU A N 1
ATOM 564 C CA . LEU A 1 95 ? 44.118 12.640 14.119 1.00 46.53 124 LEU A CA 1
ATOM 565 C C . LEU A 1 95 ? 43.229 11.464 14.426 1.00 46.58 124 LEU A C 1
ATOM 566 O O . LEU A 1 95 ? 42.382 11.090 13.612 1.00 46.85 124 LEU A O 1
ATOM 571 N N . GLY A 1 96 ? 43.433 10.867 15.592 1.00 45.94 125 GLY A N 1
ATOM 572 C CA . GLY A 1 96 ? 42.623 9.730 15.968 1.00 45.60 125 GLY A CA 1
ATOM 573 C C . GLY A 1 96 ? 42.148 9.794 17.401 1.00 46.15 125 GLY A C 1
ATOM 574 O O . GLY A 1 96 ? 42.793 10.402 18.258 1.00 48.10 125 GLY A O 1
AT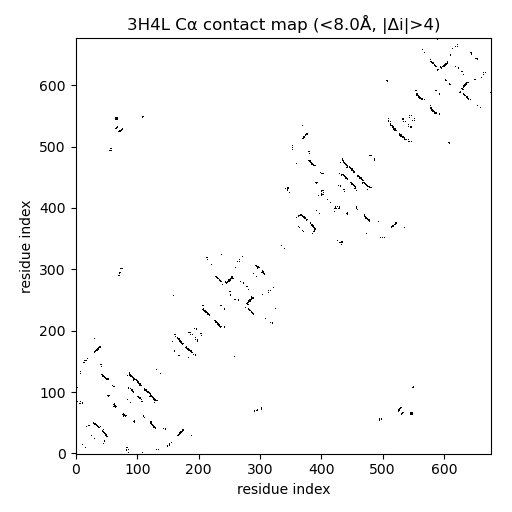OM 575 N N . PHE A 1 97 ? 40.999 9.184 17.653 1.00 45.16 126 PHE A N 1
ATOM 576 C CA . PHE A 1 97 ? 40.440 9.121 18.988 1.00 46.25 126 PHE A CA 1
ATOM 577 C C . PHE A 1 97 ? 40.039 7.671 19.201 1.00 47.36 126 PHE A C 1
ATOM 578 O O . PHE A 1 97 ? 38.882 7.282 19.021 1.00 47.91 126 PHE A O 1
ATOM 586 N N . ARG A 1 98 ? 41.037 6.878 19.578 1.00 48.18 127 ARG A N 1
ATOM 587 C CA . ARG A 1 98 ? 40.883 5.456 19.797 1.00 48.62 127 ARG A CA 1
ATOM 588 C C . ARG A 1 98 ? 39.632 5.068 20.556 1.00 47.96 127 ARG A C 1
ATOM 589 O O . ARG A 1 98 ? 39.394 5.538 21.666 1.00 48.05 127 ARG A O 1
ATOM 597 N N . GLY A 1 99 ? 38.841 4.194 19.946 1.00 47.22 128 GLY A N 1
ATOM 598 C CA . GLY A 1 99 ? 37.621 3.730 20.574 1.00 45.48 128 GLY A CA 1
ATOM 599 C C . GLY A 1 99 ? 36.424 4.631 20.356 1.00 43.80 128 GLY A C 1
ATOM 600 O O . GLY A 1 99 ? 35.293 4.175 20.450 1.00 45.55 128 GLY A O 1
ATOM 601 N N . GLU A 1 100 ? 36.656 5.902 20.063 1.00 42.32 129 GLU A N 1
ATOM 602 C CA . GLU A 1 100 ? 35.549 6.825 19.855 1.00 44.06 129 GLU A CA 1
ATOM 603 C C . GLU A 1 100 ? 34.536 6.319 18.827 1.00 43.70 129 GLU A C 1
ATOM 604 O O . GLU A 1 100 ? 33.351 6.176 19.129 1.00 43.73 129 GLU A O 1
ATOM 610 N N . ALA A 1 101 ? 35.002 6.046 17.615 1.00 42.63 130 ALA A N 1
ATOM 611 C CA . ALA A 1 101 ? 34.114 5.565 16.567 1.00 43.03 130 ALA A CA 1
ATOM 612 C C . ALA A 1 101 ? 33.324 4.332 16.996 1.00 43.17 130 ALA A C 1
ATOM 613 O O . ALA A 1 101 ? 32.098 4.339 16.949 1.00 43.90 130 ALA A O 1
ATOM 615 N N . LEU A 1 102 ? 34.013 3.280 17.428 1.00 42.47 131 LEU A N 1
ATOM 616 C CA . LEU A 1 102 ? 33.324 2.055 17.827 1.00 43.87 131 LEU A CA 1
ATOM 617 C C . LEU A 1 102 ? 32.391 2.168 19.030 1.00 45.88 131 LEU A C 1
ATOM 618 O O . LEU A 1 102 ? 31.328 1.537 19.047 1.00 46.05 131 LEU A O 1
ATOM 623 N N . SER A 1 103 ? 32.776 2.945 20.039 1.00 45.89 132 SER A N 1
ATOM 624 C CA . SER A 1 103 ? 31.920 3.087 21.212 1.00 46.99 132 SER A CA 1
ATOM 625 C C . SER A 1 103 ? 30.709 3.908 20.813 1.00 47.54 132 SER A C 1
ATOM 626 O O . SER A 1 103 ? 29.635 3.771 21.391 1.00 48.23 132 SER A O 1
ATOM 629 N N . SER A 1 104 ? 30.895 4.770 19.821 1.00 47.60 133 SER A N 1
ATOM 630 C CA . SER A 1 104 ? 29.803 5.593 19.342 1.00 48.03 133 SER A CA 1
ATOM 631 C C . SER A 1 104 ? 28.828 4.714 18.553 1.00 49.07 133 SER A C 1
ATOM 632 O O . SER A 1 104 ? 27.619 4.929 18.607 1.00 50.65 133 SER A O 1
ATOM 635 N N . LEU A 1 105 ? 29.347 3.725 17.824 1.00 48.92 134 LEU A N 1
ATOM 636 C CA . LEU A 1 105 ? 28.476 2.824 17.061 1.00 48.70 134 LEU A CA 1
ATOM 637 C C . LEU A 1 105 ? 27.709 1.902 18.009 1.00 49.23 134 LEU A C 1
ATOM 638 O O . LEU A 1 105 ? 26.612 1.453 17.702 1.00 49.12 134 LEU A O 1
ATOM 643 N N . CYS A 1 106 ? 28.315 1.613 19.156 1.00 50.03 135 CYS A N 1
ATOM 644 C CA . CYS A 1 106 ? 27.703 0.778 20.174 1.00 49.50 135 CYS A CA 1
ATOM 645 C C . CYS A 1 106 ? 26.568 1.554 20.804 1.00 49.53 135 CYS A C 1
ATOM 646 O O . CYS A 1 106 ? 25.538 0.994 21.192 1.00 50.23 135 CYS A O 1
ATOM 649 N N . GLY A 1 107 ? 26.782 2.860 20.907 1.00 48.13 136 GLY A N 1
ATOM 650 C CA . GLY A 1 107 ? 25.791 3.740 21.497 1.00 49.50 136 GLY A CA 1
ATOM 651 C C . GLY A 1 107 ? 24.495 3.800 20.713 1.00 49.58 136 GLY A C 1
ATOM 652 O O . GLY A 1 107 ? 23.467 3.296 21.161 1.00 50.77 136 GLY A O 1
ATOM 653 N N . ILE A 1 108 ? 24.560 4.406 19.531 1.00 47.83 137 ILE A N 1
ATOM 654 C CA . ILE A 1 108 ? 23.408 4.576 18.655 1.00 45.74 137 ILE A CA 1
ATOM 655 C C . ILE A 1 108 ? 23.119 3.356 17.790 1.00 44.80 137 ILE A C 1
ATOM 656 O O . ILE A 1 108 ? 22.394 3.460 16.799 1.00 45.99 137 ILE A O 1
ATOM 661 N N . ALA A 1 109 ? 23.664 2.202 18.130 1.00 41.68 138 ALA A N 1
ATOM 662 C CA . ALA A 1 109 ? 23.396 1.051 17.287 1.00 41.30 138 ALA A CA 1
ATOM 663 C C . ALA A 1 109 ? 23.847 -0.252 17.905 1.00 42.09 138 ALA A C 1
ATOM 664 O O . ALA A 1 109 ? 24.335 -0.281 19.033 1.00 43.86 138 ALA A O 1
ATOM 666 N N . LYS A 1 110 ? 23.660 -1.335 17.160 1.00 42.14 139 LYS A N 1
ATOM 667 C CA . LYS A 1 110 ? 24.065 -2.645 17.623 1.00 43.93 139 LYS A CA 1
ATOM 668 C C . LYS A 1 110 ? 25.256 -3.124 16.803 1.00 45.26 139 LYS A C 1
ATOM 669 O O . LYS A 1 110 ? 25.180 -3.290 15.582 1.00 45.94 139 LYS A O 1
ATOM 675 N N . LEU A 1 111 ? 26.365 -3.333 17.504 1.00 46.16 140 LEU A N 1
ATOM 676 C CA . LEU A 1 111 ? 27.627 -3.747 16.904 1.00 45.77 140 LEU A CA 1
ATOM 677 C C . LEU A 1 111 ? 27.983 -5.218 17.144 1.00 44.81 140 LEU A C 1
ATOM 678 O O . LEU A 1 111 ? 27.920 -5.710 18.265 1.00 44.94 140 LEU A O 1
ATOM 683 N N . SER A 1 112 ? 28.361 -5.912 16.079 1.00 44.92 141 SER A N 1
ATOM 684 C CA . SER A 1 112 ? 28.759 -7.315 16.162 1.00 45.97 141 SER A CA 1
ATOM 685 C C . SER A 1 112 ? 30.143 -7.393 15.534 1.00 45.53 141 SER A C 1
ATOM 686 O O . SER A 1 112 ? 30.472 -6.587 14.660 1.00 45.66 141 SER A O 1
ATOM 689 N N . VAL A 1 113 ? 30.952 -8.355 15.964 1.00 43.67 142 VAL A N 1
ATOM 690 C CA . VAL A 1 113 ? 32.301 -8.483 15.428 1.00 42.56 142 VAL A CA 1
ATOM 691 C C . VAL A 1 113 ? 32.761 -9.921 15.340 1.00 42.87 142 VAL A C 1
ATOM 692 O O . VAL A 1 113 ? 32.647 -10.676 16.303 1.00 43.28 142 VAL A O 1
ATOM 696 N N . ILE A 1 114 ? 33.281 -10.299 14.177 1.00 42.53 143 ILE A N 1
ATOM 697 C CA . ILE A 1 114 ? 33.794 -11.649 13.971 1.00 42.20 143 ILE A CA 1
ATOM 698 C C . ILE A 1 114 ? 35.221 -11.439 13.505 1.00 42.95 143 ILE A C 1
ATOM 699 O O . ILE A 1 114 ? 35.466 -11.107 12.347 1.00 45.48 143 ILE A O 1
ATOM 704 N N . THR A 1 115 ? 36.165 -11.625 14.418 1.00 42.55 144 THR A N 1
ATOM 705 C CA . THR A 1 115 ? 37.556 -11.386 14.101 1.00 43.17 144 THR A CA 1
ATOM 706 C C . THR A 1 115 ? 38.487 -12.498 14.524 1.00 44.83 144 THR A C 1
ATOM 707 O O . THR A 1 115 ? 38.096 -13.426 15.223 1.00 45.58 144 THR A O 1
ATOM 711 N N . THR A 1 116 ? 39.736 -12.380 14.095 1.00 46.97 145 THR A N 1
ATOM 712 C CA . THR A 1 116 ? 40.766 -13.350 14.431 1.00 49.48 145 THR A CA 1
ATOM 713 C C . THR A 1 116 ? 42.118 -13.004 13.815 1.00 50.43 145 THR A C 1
ATOM 714 O O . THR A 1 116 ? 42.199 -12.601 12.654 1.00 51.56 145 THR A O 1
ATOM 718 N N . THR A 1 117 ? 43.175 -13.164 14.605 1.00 51.72 146 THR A N 1
ATOM 719 C CA . THR A 1 117 ? 44.533 -12.908 14.146 1.00 52.97 146 THR A CA 1
ATOM 720 C C . THR A 1 117 ? 45.178 -14.243 13.806 1.00 54.93 146 THR A C 1
ATOM 721 O O . THR A 1 117 ? 46.275 -14.288 13.260 1.00 55.76 146 THR A O 1
ATOM 725 N N . SER A 1 118 ? 44.486 -15.331 14.132 1.00 58.08 147 SER A N 1
ATOM 726 C CA . SER A 1 118 ? 44.995 -16.680 13.878 1.00 60.90 147 SER A CA 1
ATOM 727 C C . SER A 1 118 ? 43.933 -17.622 13.346 1.00 61.70 147 SER A C 1
ATOM 728 O O . SER A 1 118 ? 43.215 -18.251 14.118 1.00 62.66 147 SER A O 1
ATOM 731 N N . PRO A 1 119 ? 43.813 -17.737 12.019 1.00 63.00 148 PRO A N 1
ATOM 732 C CA . PRO A 1 119 ? 42.795 -18.649 11.498 1.00 63.72 148 PRO A CA 1
ATOM 733 C C . PRO A 1 119 ? 43.285 -20.085 11.695 1.00 64.29 148 PRO A C 1
ATOM 734 O O . PRO A 1 119 ? 44.450 -20.302 12.040 1.00 63.78 148 PRO A O 1
ATOM 738 N N . PRO A 1 120 ? 42.405 -21.079 11.491 1.00 65.17 149 PRO A N 1
ATOM 739 C CA . PRO A 1 120 ? 41.004 -20.909 11.106 1.00 65.48 149 PRO A CA 1
ATOM 740 C C . PRO A 1 120 ? 40.035 -20.959 12.279 1.00 65.44 149 PRO A C 1
ATOM 741 O O . PRO A 1 120 ? 38.979 -21.572 12.176 1.00 65.94 149 PRO A O 1
ATOM 745 N N . LYS A 1 121 ? 40.406 -20.344 13.398 1.00 64.92 150 LYS A N 1
ATOM 746 C CA . LYS A 1 121 ? 39.533 -20.296 14.568 1.00 64.35 150 LYS A CA 1
ATOM 747 C C . LYS A 1 121 ? 39.242 -18.832 14.798 1.00 63.94 150 LYS A C 1
ATOM 748 O O . LYS A 1 121 ? 40.147 -18.011 14.692 1.00 64.17 150 LYS A O 1
ATOM 754 N N . ALA A 1 122 ? 37.999 -18.497 15.131 1.00 63.35 151 ALA A N 1
ATOM 755 C CA . ALA A 1 122 ? 37.652 -17.095 15.336 1.00 62.21 151 ALA A CA 1
ATOM 756 C C . ALA A 1 122 ? 36.680 -16.836 16.476 1.00 61.09 151 ALA A C 1
ATOM 757 O O . ALA A 1 122 ? 35.965 -17.732 16.911 1.00 61.80 151 ALA A O 1
ATOM 759 N N . ASP A 1 123 ? 36.658 -15.595 16.950 1.00 59.71 152 ASP A N 1
ATOM 760 C CA . ASP A 1 123 ? 35.763 -15.202 18.028 1.00 59.60 152 ASP A CA 1
ATOM 761 C C . ASP A 1 123 ? 34.667 -14.272 17.518 1.00 59.44 152 ASP A C 1
ATOM 762 O O . ASP A 1 123 ? 34.910 -13.419 16.670 1.00 59.58 152 ASP A O 1
ATOM 767 N N . LYS A 1 124 ? 33.454 -14.451 18.030 1.00 58.74 153 LYS A N 1
ATOM 768 C CA . LYS A 1 124 ? 32.338 -13.608 17.643 1.00 57.81 153 LYS A CA 1
ATOM 769 C C . LYS A 1 124 ? 31.953 -12.809 18.871 1.00 57.27 153 LYS A C 1
ATOM 770 O O . LYS A 1 124 ? 31.546 -13.377 19.882 1.00 58.14 153 LYS A O 1
ATOM 776 N N . LEU A 1 125 ? 32.085 -11.490 18.776 1.00 57.21 154 LEU A N 1
ATOM 777 C CA . LEU A 1 125 ? 31.775 -10.591 19.883 1.00 56.47 154 LEU A CA 1
ATOM 778 C C . LEU A 1 125 ? 30.450 -9.851 19.763 1.00 55.81 154 LEU A C 1
ATOM 779 O O . LEU A 1 125 ? 29.974 -9.570 18.669 1.00 56.30 154 LEU A O 1
ATOM 784 N N . GLU A 1 126 ? 29.871 -9.532 20.913 1.00 56.05 155 GLU A N 1
ATOM 785 C CA . GLU A 1 126 ? 28.606 -8.821 20.986 1.00 56.14 155 GLU A CA 1
ATOM 786 C C . GLU A 1 126 ? 28.753 -7.740 22.043 1.00 55.01 155 GLU A C 1
ATOM 787 O O . GLU A 1 126 ? 29.092 -8.032 23.188 1.00 55.59 155 GLU A O 1
ATOM 793 N N . TYR A 1 127 ? 28.502 -6.494 21.661 1.00 53.55 156 TYR A N 1
ATOM 794 C CA . TYR A 1 127 ? 28.618 -5.378 22.590 1.00 52.02 156 TYR A CA 1
ATOM 795 C C . TYR A 1 127 ? 27.274 -4.708 22.808 1.00 52.58 156 TYR A C 1
ATOM 796 O O . TYR A 1 127 ? 26.427 -4.706 21.917 1.00 53.33 156 TYR A O 1
ATOM 805 N N . ASP A 1 128 ? 27.070 -4.149 23.996 1.00 53.34 157 ASP A N 1
ATOM 806 C CA . ASP A 1 128 ? 25.829 -3.437 24.283 1.00 52.96 157 ASP A CA 1
ATOM 807 C C . ASP A 1 128 ? 26.114 -1.971 24.017 1.00 52.93 157 ASP A C 1
ATOM 808 O O . ASP A 1 128 ? 27.224 -1.627 23.623 1.00 52.05 157 ASP A O 1
ATOM 813 N N . MET A 1 129 ? 25.139 -1.103 24.250 1.00 53.45 158 MET A N 1
ATOM 814 C CA . MET A 1 129 ? 25.338 0.309 23.958 1.00 56.00 158 MET A CA 1
ATOM 815 C C . MET A 1 129 ? 26.468 1.017 24.697 1.00 54.87 158 MET A C 1
ATOM 816 O O . MET A 1 129 ? 26.869 2.109 24.288 1.00 55.40 158 MET A O 1
ATOM 821 N N . VAL A 1 130 ? 26.989 0.417 25.765 1.00 54.43 159 VAL A N 1
ATOM 822 C CA . VAL A 1 130 ? 28.074 1.053 26.518 1.00 54.15 159 VAL A CA 1
ATOM 823 C C . VAL A 1 130 ? 29.460 0.478 26.214 1.00 55.25 159 VAL A C 1
ATOM 824 O O . VAL A 1 130 ? 30.483 1.093 26.541 1.00 55.52 159 VAL A O 1
ATOM 828 N N . GLY A 1 131 ? 29.495 -0.696 25.593 1.00 56.00 160 GLY A N 1
ATOM 829 C CA . GLY A 1 131 ? 30.767 -1.307 25.249 1.00 57.85 160 GLY A CA 1
ATOM 830 C C . GLY A 1 131 ? 31.070 -2.592 25.992 1.00 58.51 160 GLY A C 1
ATOM 831 O O . GLY A 1 131 ? 31.942 -3.366 25.599 1.00 59.52 160 GLY A O 1
ATOM 832 N N . HIS A 1 132 ? 30.357 -2.824 27.080 1.00 58.78 161 HIS A N 1
ATOM 833 C CA . HIS A 1 132 ? 30.569 -4.027 27.860 1.00 58.84 161 HIS A CA 1
ATOM 834 C C . HIS A 1 132 ? 30.360 -5.211 26.929 1.00 56.93 161 HIS A C 1
ATOM 835 O O . HIS A 1 132 ? 29.354 -5.278 26.228 1.00 57.75 161 HIS A O 1
ATOM 842 N N . ILE A 1 133 ? 31.325 -6.120 26.877 1.00 55.23 162 ILE A N 1
ATOM 843 C CA . ILE A 1 133 ? 31.163 -7.291 26.031 1.00 54.43 162 ILE A CA 1
ATOM 844 C C . ILE A 1 133 ? 29.973 -8.020 26.617 1.00 54.46 162 ILE A C 1
ATOM 845 O O . ILE A 1 133 ? 29.831 -8.096 27.833 1.00 53.81 162 ILE A O 1
ATOM 850 N N . THR A 1 134 ? 29.115 -8.549 25.757 1.00 55.30 163 THR A N 1
ATOM 851 C CA . THR A 1 134 ? 27.925 -9.255 26.214 1.00 55.02 163 THR A CA 1
ATOM 852 C C . THR A 1 134 ? 27.900 -10.723 25.808 1.00 55.13 163 THR A C 1
ATOM 853 O O . THR A 1 134 ? 27.226 -11.532 26.435 1.00 55.08 163 THR A O 1
ATOM 857 N N . SER A 1 135 ? 28.643 -11.063 24.762 1.00 56.15 164 SER A N 1
ATOM 858 C CA . SER A 1 135 ? 28.696 -12.436 24.283 1.00 58.22 164 SER A CA 1
ATOM 859 C C . SER A 1 135 ? 29.963 -12.715 23.496 1.00 59.49 164 SER A C 1
ATOM 860 O O . SER A 1 135 ? 30.315 -11.963 22.591 1.00 60.52 164 SER A O 1
ATOM 863 N N . LYS A 1 136 ? 30.637 -13.805 23.834 1.00 59.86 165 LYS A N 1
ATOM 864 C CA . LYS A 1 136 ? 31.858 -14.178 23.144 1.00 60.33 165 LYS A CA 1
ATOM 865 C C . LYS A 1 136 ? 31.796 -15.664 22.841 1.00 60.66 165 LYS A C 1
ATOM 866 O O . LYS A 1 136 ? 32.226 -16.491 23.640 1.00 61.17 165 LYS A O 1
ATOM 872 N N . THR A 1 137 ? 31.241 -15.991 21.681 1.00 61.09 166 THR A N 1
ATOM 873 C CA . THR A 1 137 ? 31.102 -17.374 21.243 1.00 60.56 166 THR A CA 1
ATOM 874 C C . THR A 1 137 ? 32.150 -17.683 20.180 1.00 60.32 166 THR A C 1
ATOM 875 O O . THR A 1 137 ? 32.715 -16.770 19.581 1.00 60.90 166 THR A O 1
ATOM 879 N N . THR A 1 138 ? 32.398 -18.965 19.935 1.00 59.53 167 THR A N 1
ATOM 880 C CA . THR A 1 138 ? 33.406 -19.376 18.962 1.00 57.63 167 THR A CA 1
ATOM 881 C C . THR A 1 138 ? 32.886 -19.738 17.570 1.00 57.88 167 THR A C 1
ATOM 882 O O . THR A 1 138 ? 31.807 -20.306 17.419 1.00 57.46 167 THR A O 1
ATOM 886 N N . THR A 1 139 ? 33.681 -19.396 16.559 1.00 58.09 168 THR A N 1
ATOM 887 C CA . THR A 1 139 ? 33.369 -19.680 15.164 1.00 57.60 168 THR A CA 1
ATOM 888 C C . THR A 1 139 ? 34.697 -19.742 14.444 1.00 57.54 168 THR A C 1
ATOM 889 O O . THR A 1 139 ? 35.727 -19.998 15.062 1.00 56.90 168 THR A O 1
ATOM 893 N N . SER A 1 140 ? 34.676 -19.484 13.141 1.00 58.12 169 SER A N 1
ATOM 894 C CA . SER A 1 140 ? 35.893 -19.521 12.335 1.00 58.49 169 SER A CA 1
ATOM 895 C C . SER A 1 140 ? 35.816 -18.617 11.106 1.00 57.85 169 SER A C 1
ATOM 896 O O . SER A 1 140 ? 34.727 -18.268 10.645 1.00 57.62 169 SER A O 1
ATOM 899 N N . ARG A 1 141 ? 36.984 -18.239 10.590 1.00 56.55 170 ARG A N 1
ATOM 900 C CA . ARG A 1 141 ? 37.086 -17.402 9.398 1.00 54.66 170 ARG A CA 1
ATOM 901 C C . ARG A 1 141 ? 38.544 -17.157 9.043 1.00 54.34 170 ARG A C 1
ATOM 902 O O . ARG A 1 141 ? 39.439 -17.461 9.838 1.00 54.91 170 ARG A O 1
ATOM 910 N N . ASN A 1 142 ? 38.782 -16.620 7.845 1.00 52.55 171 ASN A N 1
ATOM 911 C CA . ASN A 1 142 ? 40.141 -16.334 7.390 1.00 50.36 171 ASN A CA 1
ATOM 912 C C . ASN A 1 142 ? 40.711 -15.223 8.260 1.00 48.90 171 ASN A C 1
ATOM 913 O O . ASN A 1 142 ? 39.977 -14.626 9.046 1.00 47.51 171 ASN A O 1
ATOM 918 N N . LYS A 1 143 ? 42.011 -14.954 8.138 1.00 47.79 172 LYS A N 1
ATOM 919 C CA . LYS A 1 143 ? 42.621 -13.883 8.931 1.00 46.64 172 LYS A CA 1
ATOM 920 C C . LYS A 1 143 ? 41.859 -12.628 8.587 1.00 44.45 172 LYS A C 1
ATOM 921 O O . LYS A 1 143 ? 41.618 -12.360 7.416 1.00 44.45 172 LYS A O 1
ATOM 923 N N . GLY A 1 144 ? 41.464 -11.866 9.598 1.00 43.68 173 GLY A N 1
ATOM 924 C CA . GLY A 1 144 ? 40.725 -10.650 9.322 1.00 44.23 173 GLY A CA 1
ATOM 925 C C . GLY A 1 144 ? 39.607 -10.285 10.287 1.00 43.69 173 GLY A C 1
ATOM 926 O O . GLY A 1 144 ? 39.467 -10.862 11.366 1.00 43.60 173 GLY A O 1
ATOM 927 N N . THR A 1 145 ? 38.793 -9.319 9.877 1.00 42.87 174 THR A N 1
ATOM 928 C CA . THR A 1 145 ? 37.707 -8.839 10.711 1.00 42.11 174 THR A CA 1
ATOM 929 C C . THR A 1 145 ? 36.444 -8.464 9.935 1.00 41.97 174 THR A C 1
ATOM 930 O O . THR A 1 145 ? 36.508 -7.878 8.850 1.00 41.08 174 THR A O 1
ATOM 934 N N . THR A 1 146 ? 35.300 -8.809 10.522 1.00 41.85 175 THR A N 1
ATOM 935 C CA . THR A 1 146 ? 33.989 -8.507 9.963 1.00 40.45 175 THR A CA 1
ATOM 936 C C . THR A 1 146 ? 33.236 -7.710 11.007 1.00 40.81 175 THR A C 1
ATOM 937 O O . THR A 1 146 ? 32.923 -8.224 12.078 1.00 42.21 175 THR A O 1
ATOM 941 N N . VAL A 1 147 ? 32.954 -6.455 10.703 1.00 39.86 176 VAL A N 1
ATOM 942 C CA . VAL A 1 147 ? 32.218 -5.628 11.631 1.00 41.53 176 VAL A CA 1
ATOM 943 C C . VAL A 1 147 ? 30.788 -5.465 11.116 1.00 41.16 176 VAL A C 1
ATOM 944 O O . VAL A 1 147 ? 30.581 -5.107 9.959 1.00 40.31 176 VAL A O 1
ATOM 948 N N . LEU A 1 148 ? 29.807 -5.733 11.975 1.00 42.05 177 LEU A N 1
ATOM 949 C CA . LEU A 1 148 ? 28.400 -5.608 11.601 1.00 42.99 177 LEU A CA 1
ATOM 950 C C . LEU A 1 148 ? 27.678 -4.506 12.375 1.00 45.11 177 LEU A C 1
ATOM 951 O O . LEU A 1 148 ? 27.549 -4.569 13.596 1.00 45.90 177 LEU A O 1
ATOM 956 N N . VAL A 1 149 ? 27.228 -3.483 11.657 1.00 47.59 178 VAL A N 1
ATOM 957 C CA . VAL A 1 149 ? 26.491 -2.383 12.267 1.00 49.23 178 VAL A CA 1
ATOM 958 C C . VAL A 1 149 ? 25.019 -2.556 11.915 1.00 50.54 178 VAL A C 1
ATOM 959 O O . VAL A 1 149 ? 24.659 -2.649 10.744 1.00 49.82 178 VAL A O 1
ATOM 963 N N . SER A 1 150 ? 24.172 -2.606 12.937 1.00 52.69 179 SER A N 1
ATOM 964 C CA . SER A 1 150 ? 22.745 -2.798 12.731 1.00 53.25 179 SER A CA 1
ATOM 965 C C . SER A 1 150 ? 21.887 -1.763 13.453 1.00 53.81 179 SER A C 1
ATOM 966 O O . SER A 1 150 ? 22.306 -1.185 14.461 1.00 52.65 179 SER A O 1
ATOM 969 N N . GLN A 1 151 ? 20.686 -1.541 12.922 1.00 53.41 180 GLN A N 1
ATOM 970 C CA . GLN A 1 151 ? 19.739 -0.592 13.490 1.00 54.02 180 GLN A CA 1
ATOM 971 C C . GLN A 1 151 ? 20.345 0.769 13.789 1.00 53.07 180 GLN A C 1
ATOM 972 O O . GLN A 1 151 ? 20.224 1.292 14.895 1.00 52.59 180 GLN A O 1
ATOM 978 N N . LEU A 1 152 ? 20.982 1.346 12.779 1.00 53.49 181 LEU A N 1
ATOM 979 C CA . LEU A 1 152 ? 21.626 2.647 12.909 1.00 53.61 181 LEU A CA 1
ATOM 980 C C . LEU A 1 152 ? 20.667 3.754 13.363 1.00 54.60 181 LEU A C 1
ATOM 981 O O . LEU A 1 152 ? 19.714 4.093 12.657 1.00 54.11 181 LEU A O 1
ATOM 986 N N . PHE A 1 153 ? 20.936 4.312 14.542 1.00 56.15 182 PHE A N 1
ATOM 987 C CA . PHE A 1 153 ? 20.133 5.392 15.125 1.00 57.34 182 PHE A CA 1
ATOM 988 C C . PHE A 1 153 ? 18.805 4.928 15.731 1.00 57.24 182 PHE A C 1
ATOM 989 O O . PHE A 1 153 ? 17.926 5.748 15.997 1.00 55.78 182 PHE A O 1
ATOM 997 N N . HIS A 1 154 ? 18.662 3.625 15.962 1.00 58.88 183 HIS A N 1
ATOM 998 C CA . HIS A 1 154 ? 17.420 3.097 16.502 1.00 60.42 183 HIS A CA 1
ATOM 999 C C . HIS A 1 154 ? 16.944 3.857 17.733 1.00 61.22 183 HIS A C 1
ATOM 1000 O O . HIS A 1 154 ? 15.757 4.144 17.857 1.00 61.71 183 HIS A O 1
ATOM 1007 N N . ASN A 1 155 ? 17.856 4.200 18.638 1.00 61.78 184 ASN A N 1
ATOM 1008 C CA . ASN A 1 155 ? 17.453 4.935 19.830 1.00 63.34 184 ASN A CA 1
ATOM 1009 C C . ASN A 1 155 ? 17.518 6.450 19.649 1.00 65.02 184 ASN A C 1
ATOM 1010 O O . ASN A 1 155 ? 17.687 7.195 20.616 1.00 64.80 184 ASN A O 1
ATOM 1015 N N . LEU A 1 156 ? 17.383 6.897 18.401 1.00 66.67 185 LEU A N 1
ATOM 1016 C CA . LEU A 1 156 ? 17.378 8.325 18.072 1.00 67.67 185 LEU A CA 1
ATOM 1017 C C . LEU A 1 156 ? 16.276 8.585 17.045 1.00 67.95 185 LEU A C 1
ATOM 1018 O O . LEU A 1 156 ? 16.548 8.888 15.882 1.00 68.28 185 LEU A O 1
ATOM 1023 N N . PRO A 1 157 ? 15.009 8.476 17.478 1.00 67.43 186 PRO A N 1
ATOM 1024 C CA . PRO A 1 157 ? 13.789 8.670 16.691 1.00 66.81 186 PRO A CA 1
ATOM 1025 C C . PRO A 1 157 ? 13.853 9.750 15.623 1.00 66.41 186 PRO A C 1
ATOM 1026 O O . PRO A 1 157 ? 13.780 9.453 14.434 1.00 65.44 186 PRO A O 1
ATOM 1030 N N . VAL A 1 158 ? 13.973 11.003 16.049 1.00 67.39 187 VAL A N 1
ATOM 1031 C CA . VAL A 1 158 ? 14.035 12.116 15.108 1.00 68.30 187 VAL A CA 1
ATOM 1032 C C . VAL A 1 158 ? 14.848 11.718 13.884 1.00 69.06 187 VAL A C 1
ATOM 1033 O O . VAL A 1 158 ? 14.292 11.477 12.807 1.00 69.01 187 VAL A O 1
ATOM 1037 N N . ARG A 1 159 ? 16.166 11.635 14.070 1.00 69.19 188 ARG A N 1
ATOM 1038 C CA . ARG A 1 159 ? 17.087 11.275 12.996 1.00 68.47 188 ARG A CA 1
ATOM 1039 C C . ARG A 1 159 ? 16.759 9.907 12.406 1.00 68.16 188 ARG A C 1
ATOM 1040 O O . ARG A 1 159 ? 16.756 9.733 11.187 1.00 67.86 188 ARG A O 1
ATOM 1048 N N . GLN A 1 160 ? 16.478 8.941 13.273 1.00 67.82 189 GLN A N 1
ATOM 1049 C CA . GLN A 1 160 ? 16.144 7.591 12.834 1.00 68.21 189 GLN A CA 1
ATOM 1050 C C . GLN A 1 160 ? 15.128 7.666 11.701 1.00 68.41 189 GLN A C 1
ATOM 1051 O O . GLN A 1 160 ? 15.270 6.995 10.677 1.00 68.81 189 GLN A O 1
ATOM 1057 N N . LYS A 1 161 ? 14.100 8.488 11.894 1.00 68.65 190 LYS A N 1
ATOM 1058 C CA . LYS A 1 161 ? 13.056 8.648 10.892 1.00 68.96 190 LYS A CA 1
ATOM 1059 C C . LYS A 1 161 ? 13.590 9.446 9.715 1.00 68.81 190 LYS A C 1
ATOM 1060 O O . LYS A 1 161 ? 13.313 9.117 8.561 1.00 68.93 190 LYS A O 1
ATOM 1062 N N . GLU A 1 162 ? 14.350 10.498 10.008 1.00 68.56 191 GLU A N 1
ATOM 1063 C CA . GLU A 1 162 ? 14.931 11.320 8.953 1.00 69.49 191 GLU A CA 1
ATOM 1064 C C . GLU A 1 162 ? 15.644 10.420 7.967 1.00 69.20 191 GLU A C 1
ATOM 1065 O O . GLU A 1 162 ? 15.409 10.488 6.760 1.00 70.04 191 GLU A O 1
ATOM 1071 N N . PHE A 1 163 ? 16.517 9.576 8.507 1.00 68.49 192 PHE A N 1
ATOM 1072 C CA . PHE A 1 163 ? 17.295 8.622 7.729 1.00 66.88 192 PHE A CA 1
ATOM 1073 C C . PHE A 1 163 ? 16.365 7.860 6.784 1.00 66.99 192 PHE A C 1
ATOM 1074 O O . PHE A 1 163 ? 16.479 7.980 5.561 1.00 66.62 192 PHE A O 1
ATOM 1082 N N . SER A 1 164 ? 15.426 7.107 7.350 1.00 66.77 193 SER A N 1
ATOM 1083 C CA . SER A 1 164 ? 14.484 6.323 6.551 1.00 67.27 193 SER A CA 1
ATOM 1084 C C . SER A 1 164 ? 13.695 7.165 5.544 1.00 66.56 193 SER A C 1
ATOM 1085 O O . SER A 1 164 ? 13.052 6.622 4.641 1.00 65.71 193 SER A O 1
ATOM 1087 N N . LYS A 1 165 ? 13.760 8.486 5.697 1.00 65.92 194 LYS A N 1
ATOM 1088 C CA . LYS A 1 165 ? 13.040 9.405 4.821 1.00 65.79 194 LYS A CA 1
ATOM 1089 C C . LYS A 1 165 ? 13.946 10.181 3.865 1.00 65.62 194 LYS A C 1
ATOM 1090 O O . LYS A 1 165 ? 13.479 11.017 3.089 1.00 64.86 194 LYS A O 1
ATOM 1092 N N . THR A 1 166 ? 15.242 9.908 3.923 1.00 65.35 195 THR A N 1
ATOM 1093 C CA . THR A 1 166 ? 16.196 10.591 3.063 1.00 64.60 195 THR A CA 1
ATOM 1094 C C . THR A 1 166 ? 17.330 9.635 2.747 1.00 64.30 195 THR A C 1
ATOM 1095 O O . THR A 1 166 ? 18.428 10.052 2.383 1.00 64.63 195 THR A O 1
ATOM 1099 N N . PHE A 1 167 ? 17.042 8.343 2.875 1.00 63.91 196 PHE A N 1
ATOM 1100 C CA . PHE A 1 167 ? 18.032 7.301 2.640 1.00 63.38 196 PHE A CA 1
ATOM 1101 C C . PHE A 1 167 ? 18.670 7.336 1.257 1.00 62.68 196 PHE A C 1
ATOM 1102 O O . PHE A 1 167 ? 19.799 6.884 1.087 1.00 63.63 196 PHE A O 1
ATOM 1110 N N . LYS A 1 168 ? 17.959 7.865 0.269 1.00 61.25 197 LYS A N 1
ATOM 1111 C CA . LYS A 1 168 ? 18.511 7.937 -1.081 1.00 60.50 197 LYS A CA 1
ATOM 1112 C C . LYS A 1 168 ? 19.759 8.842 -1.130 1.00 58.46 197 LYS A C 1
ATOM 1113 O O . LYS A 1 168 ? 20.864 8.373 -1.419 1.00 57.81 197 LYS A O 1
ATOM 1119 N N . ARG A 1 169 ? 19.581 10.130 -0.850 1.00 55.02 198 ARG A N 1
ATOM 1120 C CA . ARG A 1 169 ? 20.699 11.067 -0.864 1.00 53.15 198 ARG A CA 1
ATOM 1121 C C . ARG A 1 169 ? 21.723 10.625 0.166 1.00 52.52 198 ARG A C 1
ATOM 1122 O O . ARG A 1 169 ? 22.924 10.857 0.004 1.00 52.79 198 ARG A O 1
ATOM 1124 N N . GLN A 1 170 ? 21.244 9.983 1.227 1.00 50.16 199 GLN A N 1
ATOM 1125 C CA . GLN A 1 170 ? 22.129 9.515 2.283 1.00 48.67 199 GLN A CA 1
ATOM 1126 C C . GLN A 1 170 ? 22.967 8.329 1.801 1.00 46.83 199 GLN A C 1
ATOM 1127 O O . GLN A 1 170 ? 24.124 8.182 2.191 1.00 45.02 199 GLN A O 1
ATOM 1133 N N . PHE A 1 171 ? 22.386 7.490 0.948 1.00 45.16 200 PHE A N 1
ATOM 1134 C CA . PHE A 1 171 ? 23.114 6.343 0.424 1.00 44.81 200 PHE A CA 1
ATOM 1135 C C . PHE A 1 171 ? 24.067 6.797 -0.682 1.00 44.01 200 PHE A C 1
ATOM 1136 O O . PHE A 1 171 ? 25.201 6.332 -0.784 1.00 43.69 200 PHE A O 1
ATOM 1144 N N . THR A 1 172 ? 23.586 7.700 -1.521 1.00 41.43 201 THR A N 1
ATOM 1145 C CA . THR A 1 172 ? 24.396 8.213 -2.596 1.00 40.04 201 THR A CA 1
ATOM 1146 C C . THR A 1 172 ? 25.603 8.914 -2.000 1.00 39.57 201 THR A C 1
ATOM 1147 O O . THR A 1 172 ? 26.726 8.763 -2.485 1.00 39.72 201 THR A O 1
ATOM 1151 N N . LYS A 1 173 ? 25.370 9.680 -0.944 1.00 38.05 202 LYS A N 1
ATOM 1152 C CA . LYS A 1 173 ? 26.458 10.390 -0.297 1.00 38.38 202 LYS A CA 1
ATOM 1153 C C . LYS A 1 173 ? 27.486 9.384 0.220 1.00 38.32 202 LYS A C 1
ATOM 1154 O O . LYS A 1 173 ? 28.695 9.617 0.139 1.00 39.95 202 LYS A O 1
ATOM 1160 N N . CYS A 1 174 ? 26.993 8.262 0.735 1.00 35.76 203 CYS A N 1
ATOM 1161 C CA . CYS A 1 174 ? 27.844 7.210 1.260 1.00 34.76 203 CYS A CA 1
ATOM 1162 C C . CYS A 1 174 ? 28.573 6.439 0.152 1.00 34.90 203 CYS A C 1
ATOM 1163 O O . CYS A 1 174 ? 29.760 6.128 0.283 1.00 36.80 203 CYS A O 1
ATOM 1166 N N . LEU A 1 175 ? 27.879 6.125 -0.935 1.00 32.41 204 LEU A N 1
ATOM 1167 C CA . LEU A 1 175 ? 28.519 5.397 -2.026 1.00 33.41 204 LEU A CA 1
ATOM 1168 C C . LEU A 1 175 ? 29.677 6.223 -2.608 1.00 34.58 204 LEU A C 1
ATOM 1169 O O . LEU A 1 175 ? 30.750 5.695 -2.919 1.00 35.34 204 LEU A O 1
ATOM 1174 N N . THR A 1 176 ? 29.454 7.525 -2.738 1.00 32.55 205 THR A N 1
ATOM 1175 C CA . THR A 1 176 ? 30.463 8.432 -3.260 1.00 30.56 205 THR A CA 1
ATOM 1176 C C . THR A 1 176 ? 31.724 8.388 -2.403 1.00 30.58 205 THR A C 1
ATOM 1177 O O . THR A 1 176 ? 32.835 8.530 -2.911 1.00 30.54 205 THR A O 1
ATOM 1181 N N . VAL A 1 177 ? 31.555 8.211 -1.098 1.00 30.15 206 VAL A N 1
ATOM 1182 C CA . VAL A 1 177 ? 32.707 8.150 -0.208 1.00 30.03 206 VAL A CA 1
ATOM 1183 C C . VAL A 1 177 ? 33.467 6.853 -0.442 1.00 32.02 206 VAL A C 1
ATOM 1184 O O . VAL A 1 177 ? 34.700 6.843 -0.436 1.00 34.89 206 VAL A O 1
ATOM 1188 N N . ILE A 1 178 ? 32.734 5.761 -0.647 1.00 29.00 207 ILE A N 1
ATOM 1189 C CA . ILE A 1 178 ? 33.374 4.485 -0.898 1.00 28.56 207 ILE A CA 1
ATOM 1190 C C . ILE A 1 178 ? 34.053 4.561 -2.251 1.00 28.14 207 ILE A C 1
ATOM 1191 O O . ILE A 1 178 ? 35.142 4.011 -2.433 1.00 29.60 207 ILE A O 1
ATOM 1196 N N . GLN A 1 179 ? 33.421 5.247 -3.200 1.00 27.12 208 GLN A N 1
ATOM 1197 C CA . GLN A 1 179 ? 34.002 5.365 -4.534 1.00 27.58 208 GLN A CA 1
ATOM 1198 C C . GLN A 1 179 ? 35.323 6.130 -4.437 1.00 28.84 208 GLN A C 1
ATOM 1199 O O . GLN A 1 179 ? 36.273 5.853 -5.181 1.00 26.30 208 GLN A O 1
ATOM 1205 N N . GLY A 1 180 ? 35.380 7.077 -3.498 1.00 30.13 209 GLY A N 1
ATOM 1206 C CA . GLY A 1 180 ? 36.590 7.857 -3.298 1.00 30.99 209 GLY A CA 1
ATOM 1207 C C . GLY A 1 180 ? 37.726 6.958 -2.838 1.00 31.63 209 GLY A C 1
ATOM 1208 O O . GLY A 1 180 ? 38.836 7.023 -3.370 1.00 30.89 209 GLY A O 1
ATOM 1209 N N . TYR A 1 181 ? 37.438 6.106 -1.853 1.00 32.88 210 TYR A N 1
ATOM 1210 C CA . TYR A 1 181 ? 38.422 5.173 -1.297 1.00 32.29 210 TYR A CA 1
ATOM 1211 C C . TYR A 1 181 ? 38.914 4.172 -2.332 1.00 32.17 210 TYR A C 1
ATOM 1212 O O . TYR A 1 181 ? 40.120 3.979 -2.506 1.00 31.62 210 TYR A O 1
ATOM 1221 N N . ALA A 1 182 ? 37.950 3.546 -3.005 1.00 29.48 211 ALA A N 1
ATOM 1222 C CA . ALA A 1 182 ? 38.190 2.529 -4.015 1.00 28.30 211 ALA A CA 1
ATOM 1223 C C . ALA A 1 182 ? 39.168 2.939 -5.096 1.00 27.75 211 ALA A C 1
ATOM 1224 O O . ALA A 1 182 ? 40.043 2.164 -5.501 1.00 26.28 211 ALA A O 1
ATOM 1226 N N . ILE A 1 183 ? 38.995 4.164 -5.568 1.00 27.64 212 ILE A N 1
ATOM 1227 C CA . ILE A 1 183 ? 39.805 4.713 -6.641 1.00 26.08 212 ILE A CA 1
ATOM 1228 C C . ILE A 1 183 ? 41.257 4.994 -6.297 1.00 26.29 212 ILE A C 1
ATOM 1229 O O . ILE A 1 183 ? 42.145 4.689 -7.090 1.00 29.14 212 ILE A O 1
ATOM 1234 N N . ILE A 1 184 ? 41.505 5.554 -5.120 1.00 25.42 213 ILE A N 1
ATOM 1235 C CA . ILE A 1 184 ? 42.859 5.905 -4.715 1.00 23.01 213 ILE A CA 1
ATOM 1236 C C . ILE A 1 184 ? 43.673 4.770 -4.101 1.00 24.58 213 ILE A C 1
ATOM 1237 O O . ILE A 1 184 ? 44.893 4.779 -4.194 1.00 26.65 213 ILE A O 1
ATOM 1242 N N . ASN A 1 185 ? 43.012 3.806 -3.466 1.00 27.26 214 ASN A N 1
ATOM 1243 C CA . ASN A 1 185 ? 43.704 2.673 -2.827 1.00 27.40 214 ASN A CA 1
ATOM 1244 C C . ASN A 1 185 ? 44.035 1.566 -3.818 1.00 29.81 214 ASN A C 1
ATOM 1245 O O . ASN A 1 185 ? 43.341 0.533 -3.871 1.00 29.48 214 ASN A O 1
ATOM 1250 N N . ALA A 1 186 ? 45.107 1.768 -4.587 1.00 30.68 215 ALA A N 1
ATOM 1251 C CA . ALA A 1 186 ? 45.510 0.789 -5.591 1.00 31.35 215 ALA A CA 1
ATOM 1252 C C . ALA A 1 186 ? 45.805 -0.595 -5.017 1.00 30.97 215 ALA A C 1
ATOM 1253 O O . ALA A 1 186 ? 45.643 -1.598 -5.705 1.00 32.29 215 ALA A O 1
ATOM 1255 N N . ALA A 1 187 ? 46.212 -0.652 -3.755 1.00 30.96 216 ALA A N 1
ATOM 1256 C CA . ALA A 1 187 ? 46.562 -1.929 -3.130 1.00 32.29 216 ALA A CA 1
ATOM 1257 C C . ALA A 1 187 ? 45.398 -2.742 -2.600 1.00 30.89 216 ALA A C 1
ATOM 1258 O O . ALA A 1 187 ? 45.579 -3.882 -2.204 1.00 33.72 216 ALA A O 1
ATOM 1260 N N . ILE A 1 188 ? 44.204 -2.173 -2.597 1.00 32.16 217 ILE A N 1
ATOM 1261 C CA . ILE A 1 188 ? 43.053 -2.889 -2.061 1.00 31.30 217 ILE A CA 1
ATOM 1262 C C . ILE A 1 188 ? 41.991 -3.216 -3.106 1.00 31.68 217 ILE A C 1
ATOM 1263 O O . ILE A 1 188 ? 41.727 -2.435 -4.023 1.00 31.25 217 ILE A O 1
ATOM 1268 N N . LYS A 1 189 ? 41.393 -4.390 -2.969 1.00 31.81 218 LYS A N 1
ATOM 1269 C CA . LYS A 1 189 ? 40.314 -4.799 -3.855 1.00 31.43 218 LYS A CA 1
ATOM 1270 C C . LYS A 1 189 ? 39.025 -4.468 -3.074 1.00 31.75 218 LYS A C 1
ATOM 1271 O O . LYS A 1 189 ? 38.753 -5.050 -2.018 1.00 31.08 218 LYS A O 1
ATOM 1277 N N . PHE A 1 190 ? 38.267 -3.496 -3.568 1.00 28.91 219 PHE A N 1
ATOM 1278 C CA . PHE A 1 190 ? 37.027 -3.095 -2.921 1.00 29.42 219 PHE A CA 1
ATOM 1279 C C . PHE A 1 190 ? 35.862 -3.750 -3.642 1.00 30.19 219 PHE A C 1
ATOM 1280 O O . PHE A 1 190 ? 35.929 -4.009 -4.838 1.00 31.64 219 PHE A O 1
ATOM 1288 N N . SER A 1 191 ? 34.795 -4.026 -2.911 1.00 31.49 220 SER A N 1
ATOM 1289 C CA . SER A 1 191 ? 33.609 -4.601 -3.519 1.00 34.88 220 SER A CA 1
ATOM 1290 C C . SER A 1 191 ? 32.471 -4.162 -2.616 1.00 36.09 220 SER A C 1
ATOM 1291 O O . SER A 1 191 ? 32.598 -4.193 -1.391 1.00 38.28 220 SER A O 1
ATOM 1294 N N . VAL A 1 192 ? 31.372 -3.727 -3.217 1.00 36.19 221 VAL A N 1
ATOM 1295 C CA . VAL A 1 192 ? 30.229 -3.254 -2.448 1.00 35.92 221 VAL A CA 1
ATOM 1296 C C . VAL A 1 192 ? 28.920 -3.840 -2.964 1.00 35.97 221 VAL A C 1
ATOM 1297 O O . VAL A 1 192 ? 28.690 -3.862 -4.169 1.00 34.56 221 VAL A O 1
ATOM 1301 N N . TRP A 1 193 ? 28.065 -4.295 -2.048 1.00 37.73 222 TRP A N 1
ATOM 1302 C CA . TRP A 1 193 ? 26.764 -4.851 -2.418 1.00 39.34 222 TRP A CA 1
ATOM 1303 C C . TRP A 1 193 ? 25.627 -4.314 -1.547 1.00 41.28 222 TRP A C 1
ATOM 1304 O O . TRP A 1 193 ? 25.837 -3.855 -0.418 1.00 41.67 222 TRP A O 1
ATOM 1315 N N . ASN A 1 194 ? 24.415 -4.398 -2.079 1.00 42.82 223 ASN A N 1
ATOM 1316 C CA . ASN A 1 194 ? 23.214 -4.010 -1.345 1.00 46.33 223 ASN A CA 1
ATOM 1317 C C . ASN A 1 194 ? 22.266 -5.191 -1.493 1.00 49.15 223 ASN A C 1
ATOM 1318 O O . ASN A 1 194 ? 22.050 -5.687 -2.601 1.00 50.20 223 ASN A O 1
ATOM 1323 N N . ILE A 1 195 ? 21.730 -5.669 -0.380 1.00 51.39 224 ILE A N 1
ATOM 1324 C CA . ILE A 1 195 ? 20.793 -6.778 -0.432 1.00 53.05 224 ILE A CA 1
ATOM 1325 C C . ILE A 1 195 ? 19.412 -6.176 -0.241 1.00 54.50 224 ILE A C 1
ATOM 1326 O O . ILE A 1 195 ? 19.172 -5.463 0.743 1.00 54.73 224 ILE A O 1
ATOM 1331 N N . THR A 1 196 ? 18.515 -6.437 -1.187 1.00 55.68 225 THR A N 1
ATOM 1332 C CA . THR A 1 196 ? 17.163 -5.900 -1.096 1.00 57.03 225 THR A CA 1
ATOM 1333 C C . THR A 1 196 ? 16.380 -6.570 0.026 1.00 58.81 225 THR A C 1
ATOM 1334 O O . THR A 1 196 ? 16.630 -7.730 0.378 1.00 58.45 225 THR A O 1
ATOM 1338 N N . PRO A 1 197 ? 15.385 -5.853 0.582 1.00 60.10 226 PRO A N 1
ATOM 1339 C CA . PRO A 1 197 ? 14.550 -6.387 1.658 1.00 61.18 226 PRO A CA 1
ATOM 1340 C C . PRO A 1 197 ? 14.010 -7.744 1.233 1.00 61.95 226 PRO A C 1
ATOM 1341 O O . PRO A 1 197 ? 13.953 -8.675 2.017 1.00 61.48 226 PRO A O 1
ATOM 1345 N N . LYS A 1 198 ? 13.629 -7.855 -0.040 1.00 64.16 227 LYS A N 1
ATOM 1346 C CA . LYS A 1 198 ? 13.102 -9.108 -0.547 1.00 67.73 227 LYS A CA 1
ATOM 1347 C C . LYS A 1 198 ? 14.137 -10.212 -0.767 1.00 68.45 227 LYS A C 1
ATOM 1348 O O . LYS A 1 198 ? 13.755 -11.372 -0.892 1.00 69.35 227 LYS A O 1
ATOM 1354 N N . GLY A 1 199 ? 15.430 -9.900 -0.861 1.00 68.27 228 GLY A N 1
ATOM 1355 C CA . GLY A 1 199 ? 16.329 -11.027 -1.007 1.00 68.09 228 GLY A CA 1
ATOM 1356 C C . GLY A 1 199 ? 17.606 -11.101 -1.804 1.00 67.98 228 GLY A C 1
ATOM 1357 O O . GLY A 1 199 ? 18.597 -11.599 -1.261 1.00 68.84 228 GLY A O 1
ATOM 1358 N N . LYS A 1 200 ? 17.654 -10.673 -3.062 1.00 66.40 229 LYS A N 1
ATOM 1359 C CA . LYS A 1 200 ? 18.939 -10.847 -3.726 1.00 65.81 229 LYS A CA 1
ATOM 1360 C C . LYS A 1 200 ? 19.909 -9.695 -3.678 1.00 62.72 229 LYS A C 1
ATOM 1361 O O . LYS A 1 200 ? 19.546 -8.546 -3.477 1.00 62.86 229 LYS A O 1
ATOM 1367 N N . LYS A 1 201 ? 21.172 -10.075 -3.833 1.00 59.42 230 LYS A N 1
ATOM 1368 C CA . LYS A 1 201 ? 22.333 -9.219 -3.788 1.00 56.36 230 LYS A CA 1
ATOM 1369 C C . LYS A 1 201 ? 22.573 -8.473 -5.087 1.00 53.57 230 LYS A C 1
ATOM 1370 O O . LYS A 1 201 ? 22.375 -9.023 -6.174 1.00 53.98 230 LYS A O 1
ATOM 1376 N N . ASN A 1 202 ? 23.005 -7.236 -4.970 1.00 49.83 231 ASN A N 1
ATOM 1377 C CA . ASN A 1 202 ? 23.339 -6.468 -6.149 1.00 46.79 231 ASN A CA 1
ATOM 1378 C C . ASN A 1 202 ? 24.749 -5.900 -6.007 1.00 44.33 231 ASN A C 1
ATOM 1379 O O . ASN A 1 202 ? 25.030 -5.206 -5.038 1.00 43.16 231 ASN A O 1
ATOM 1384 N N . LEU A 1 203 ? 25.631 -6.212 -6.964 1.00 42.15 232 LEU A N 1
ATOM 1385 C CA . LEU A 1 203 ? 26.997 -5.714 -6.949 1.00 39.19 232 LEU A CA 1
ATOM 1386 C C . LEU A 1 203 ? 26.914 -4.244 -7.342 1.00 39.16 232 LEU A C 1
ATOM 1387 O O . LEU A 1 203 ? 26.482 -3.914 -8.442 1.00 39.28 232 LEU A O 1
ATOM 1392 N N . ILE A 1 204 ? 27.329 -3.360 -6.446 1.00 39.26 233 ILE A N 1
ATOM 1393 C CA . ILE A 1 204 ? 27.271 -1.933 -6.706 1.00 39.78 233 ILE A CA 1
ATOM 1394 C C . ILE A 1 204 ? 28.625 -1.339 -7.063 1.00 38.95 233 ILE A C 1
ATOM 1395 O O . ILE A 1 204 ? 28.709 -0.398 -7.847 1.00 40.04 233 ILE A O 1
ATOM 1400 N N . LEU A 1 205 ? 29.685 -1.883 -6.480 1.00 38.20 234 LEU A N 1
ATOM 1401 C CA . LEU A 1 205 ? 31.038 -1.403 -6.754 1.00 34.13 234 LEU A CA 1
ATOM 1402 C C . LEU A 1 205 ? 32.039 -2.547 -6.692 1.00 31.95 234 LEU A C 1
ATOM 1403 O O . LEU A 1 205 ? 31.952 -3.426 -5.832 1.00 29.78 234 LEU A O 1
ATOM 1408 N N . SER A 1 206 ? 32.991 -2.527 -7.613 1.00 32.42 235 SER A N 1
ATOM 1409 C CA . SER A 1 206 ? 34.020 -3.555 -7.653 1.00 32.40 235 SER A CA 1
ATOM 1410 C C . SER A 1 206 ? 35.308 -3.072 -8.316 1.00 30.85 235 SER A C 1
ATOM 1411 O O . SER A 1 206 ? 35.286 -2.510 -9.415 1.00 30.75 235 SER A O 1
ATOM 1414 N N . THR A 1 207 ? 36.430 -3.267 -7.633 1.00 29.95 236 THR A N 1
ATOM 1415 C CA . THR A 1 207 ? 37.727 -2.888 -8.188 1.00 31.78 236 THR A CA 1
ATOM 1416 C C . THR A 1 207 ? 38.651 -4.090 -8.089 1.00 31.71 236 THR A C 1
ATOM 1417 O O . THR A 1 207 ? 38.527 -4.895 -7.180 1.00 32.14 236 THR A O 1
ATOM 1421 N N . MET A 1 208 ? 39.565 -4.215 -9.036 1.00 34.32 237 MET A N 1
ATOM 1422 C CA . MET A 1 208 ? 40.535 -5.300 -9.020 1.00 36.82 237 MET A CA 1
ATOM 1423 C C . MET A 1 208 ? 41.664 -4.694 -8.209 1.00 36.63 237 MET A C 1
ATOM 1424 O O . MET A 1 208 ? 41.851 -3.481 -8.248 1.00 38.89 237 MET A O 1
ATOM 1429 N N . ARG A 1 209 ? 42.418 -5.487 -7.464 1.00 35.75 238 ARG A N 1
ATOM 1430 C CA . ARG A 1 209 ? 43.488 -4.874 -6.701 1.00 36.93 238 ARG A CA 1
ATOM 1431 C C . ARG A 1 209 ? 44.738 -4.641 -7.549 1.00 34.14 238 ARG A C 1
ATOM 1432 O O . ARG A 1 209 ? 44.904 -5.242 -8.609 1.00 31.19 238 ARG A O 1
ATOM 1440 N N . ASN A 1 210 ? 45.605 -3.751 -7.066 1.00 32.71 239 ASN A N 1
ATOM 1441 C CA . ASN A 1 210 ? 46.841 -3.379 -7.757 1.00 31.82 239 ASN A CA 1
ATOM 1442 C C . ASN A 1 210 ? 46.493 -2.664 -9.058 1.00 32.19 239 ASN A C 1
ATOM 1443 O O . ASN A 1 210 ? 47.101 -2.903 -10.106 1.00 32.70 239 ASN A O 1
ATOM 1448 N N . SER A 1 211 ? 45.506 -1.779 -8.978 1.00 31.02 240 SER A N 1
ATOM 1449 C CA . SER A 1 211 ? 45.043 -1.038 -10.142 1.00 30.45 240 SER A CA 1
ATOM 1450 C C . SER A 1 211 ? 45.308 0.453 -10.019 1.00 29.02 240 SER A C 1
ATOM 1451 O O . SER A 1 211 ? 45.233 1.014 -8.935 1.00 30.26 240 SER A O 1
ATOM 1454 N N . SER A 1 212 ? 45.611 1.085 -11.142 1.00 28.85 241 SER A N 1
ATOM 1455 C CA . SER A 1 212 ? 45.870 2.524 -11.190 1.00 28.73 241 SER A CA 1
ATOM 1456 C C . SER A 1 212 ? 44.557 3.300 -11.025 1.00 28.78 241 SER A C 1
ATOM 1457 O O . SER A 1 212 ? 43.479 2.740 -11.208 1.00 28.96 241 SER A O 1
ATOM 1460 N N . MET A 1 213 ? 44.643 4.584 -10.682 1.00 28.93 242 MET A N 1
ATOM 1461 C CA . MET A 1 213 ? 43.433 5.391 -10.549 1.00 29.95 242 MET A CA 1
ATOM 1462 C C . MET A 1 213 ? 42.615 5.232 -11.827 1.00 28.32 242 MET A C 1
ATOM 1463 O O . MET A 1 213 ? 41.398 5.026 -11.799 1.00 27.36 242 MET A O 1
ATOM 1468 N N . ARG A 1 214 ? 43.310 5.337 -12.950 1.00 27.15 243 ARG A N 1
ATOM 1469 C CA . ARG A 1 214 ? 42.680 5.227 -14.255 1.00 27.97 243 ARG A CA 1
ATOM 1470 C C . ARG A 1 214 ? 41.862 3.952 -14.386 1.00 28.24 243 ARG A C 1
ATOM 1471 O O . ARG A 1 214 ? 40.679 4.004 -14.735 1.00 30.68 243 ARG A O 1
ATOM 1479 N N . LYS A 1 215 ? 42.466 2.804 -14.097 1.00 27.64 244 LYS A N 1
ATOM 1480 C CA . LYS A 1 215 ? 41.714 1.567 -14.217 1.00 26.20 244 LYS A CA 1
ATOM 1481 C C . LYS A 1 215 ? 40.559 1.563 -13.231 1.00 26.14 244 LYS A C 1
ATOM 1482 O O . LYS A 1 215 ? 39.457 1.143 -13.564 1.00 27.12 244 LYS A O 1
ATOM 1488 N N . ASN A 1 216 ? 40.796 2.032 -12.015 1.00 24.91 245 ASN A N 1
ATOM 1489 C CA . ASN A 1 216 ? 39.715 2.056 -11.042 1.00 25.10 245 ASN A CA 1
ATOM 1490 C C . ASN A 1 216 ? 38.554 2.973 -11.428 1.00 25.30 245 ASN A C 1
ATOM 1491 O O . ASN A 1 216 ? 37.396 2.682 -11.112 1.00 25.63 245 ASN A O 1
ATOM 1496 N N . ILE A 1 217 ? 38.852 4.074 -12.109 1.00 23.70 246 ILE A N 1
ATOM 1497 C CA . ILE A 1 217 ? 37.793 4.969 -12.527 1.00 23.24 246 ILE A CA 1
ATOM 1498 C C . ILE A 1 217 ? 36.861 4.205 -13.461 1.00 24.74 246 ILE A C 1
ATOM 1499 O O . ILE A 1 217 ? 35.648 4.358 -13.394 1.00 27.63 246 ILE A O 1
ATOM 1504 N N . SER A 1 218 ? 37.422 3.358 -14.314 1.00 23.49 247 SER A N 1
ATOM 1505 C CA . SER A 1 218 ? 36.598 2.583 -15.224 1.00 23.19 247 SER A CA 1
ATOM 1506 C C . SER A 1 218 ? 35.781 1.516 -14.499 1.00 24.22 247 SER A C 1
ATOM 1507 O O . SER A 1 218 ? 34.596 1.324 -14.787 1.00 25.63 247 SER A O 1
ATOM 1510 N N . SER A 1 219 ? 36.414 0.825 -13.556 1.00 22.62 248 SER A N 1
ATOM 1511 C CA . SER A 1 219 ? 35.746 -0.235 -12.814 1.00 24.29 248 SER A CA 1
ATOM 1512 C C . SER A 1 219 ? 34.557 0.288 -12.025 1.00 26.05 248 SER A C 1
ATOM 1513 O O . SER A 1 219 ? 33.457 -0.273 -12.087 1.00 27.92 248 SER A O 1
ATOM 1516 N N . VAL A 1 220 ? 34.782 1.376 -11.296 1.00 25.61 249 VAL A N 1
ATOM 1517 C CA . VAL A 1 220 ? 33.751 1.976 -10.465 1.00 25.57 249 VAL A CA 1
ATOM 1518 C C . VAL A 1 220 ? 32.600 2.649 -11.208 1.00 26.66 249 VAL A C 1
ATOM 1519 O O . VAL A 1 220 ? 31.455 2.541 -10.787 1.00 27.73 249 VAL A O 1
ATOM 1523 N N . PHE A 1 221 ? 32.903 3.338 -12.306 1.00 26.89 250 PHE A N 1
ATOM 1524 C CA . PHE A 1 221 ? 31.888 4.059 -13.066 1.00 26.63 250 PHE A CA 1
ATOM 1525 C C . PHE A 1 221 ? 31.500 3.432 -14.393 1.00 26.60 250 PHE A C 1
ATOM 1526 O O . PHE A 1 221 ? 30.415 3.676 -14.895 1.00 28.11 250 PHE A O 1
ATOM 1534 N N . GLY A 1 222 ? 32.381 2.642 -14.981 1.00 26.72 251 GLY A N 1
ATOM 1535 C CA . GLY A 1 222 ? 32.013 2.003 -16.228 1.00 27.07 251 GLY A CA 1
ATOM 1536 C C . GLY A 1 222 ? 32.733 2.488 -17.464 1.00 30.84 251 GLY A C 1
ATOM 1537 O O . GLY A 1 222 ? 33.662 3.303 -17.390 1.00 30.01 251 GLY A O 1
ATOM 1538 N N . ALA A 1 223 ? 32.278 1.987 -18.611 1.00 29.78 252 ALA A N 1
ATOM 1539 C CA . ALA A 1 223 ? 32.863 2.334 -19.894 1.00 30.11 252 ALA A CA 1
ATOM 1540 C C . ALA A 1 223 ? 33.092 3.820 -20.040 1.00 29.79 252 ALA A C 1
ATOM 1541 O O . ALA A 1 223 ? 34.097 4.233 -20.607 1.00 29.03 252 ALA A O 1
ATOM 1543 N N . GLY A 1 224 ? 32.173 4.622 -19.513 1.00 29.80 253 GLY A N 1
ATOM 1544 C CA . GLY A 1 224 ? 32.305 6.064 -19.642 1.00 32.07 253 GLY A CA 1
ATOM 1545 C C . GLY A 1 224 ? 32.996 6.794 -18.505 1.00 33.49 253 GLY A C 1
ATOM 1546 O O . GLY A 1 224 ? 32.906 8.017 -18.403 1.00 34.91 253 GLY A O 1
ATOM 1547 N N . GLY A 1 225 ? 33.695 6.059 -17.650 1.00 33.40 254 GLY A N 1
ATOM 1548 C CA . GLY A 1 225 ? 34.369 6.695 -16.533 1.00 33.47 254 GLY A CA 1
ATOM 1549 C C . GLY A 1 225 ? 35.531 7.587 -16.916 1.00 34.37 254 GLY A C 1
ATOM 1550 O O . GLY A 1 225 ? 35.729 8.637 -16.324 1.00 34.89 254 GLY A O 1
ATOM 1551 N N . MET A 1 226 ? 36.307 7.185 -17.909 1.00 34.60 255 MET A N 1
ATOM 1552 C CA . MET A 1 226 ? 37.453 7.983 -18.314 1.00 35.34 255 MET A CA 1
ATOM 1553 C C . MET A 1 226 ? 37.108 9.041 -19.357 1.00 36.57 255 MET A C 1
ATOM 1554 O O . MET A 1 226 ? 38.003 9.654 -19.946 1.00 38.71 255 MET A O 1
ATOM 1559 N N . ARG A 1 227 ? 35.820 9.282 -19.565 1.00 35.91 256 ARG A N 1
ATOM 1560 C CA . ARG A 1 227 ? 35.404 10.240 -20.577 1.00 36.84 256 ARG A CA 1
ATOM 1561 C C . ARG A 1 227 ? 35.931 11.658 -20.422 1.00 35.20 256 ARG A C 1
ATOM 1562 O O . ARG A 1 227 ? 35.674 12.333 -19.424 1.00 34.21 256 ARG A O 1
ATOM 1570 N N . GLY A 1 228 ? 36.668 12.097 -21.437 1.00 33.23 257 GLY A N 1
ATOM 1571 C CA . GLY A 1 228 ? 37.209 13.443 -21.464 1.00 31.64 257 GLY A CA 1
ATOM 1572 C C . GLY A 1 228 ? 38.205 13.791 -20.384 1.00 32.90 257 GLY A C 1
ATOM 1573 O O . GLY A 1 228 ? 38.528 14.971 -20.206 1.00 31.64 257 GLY A O 1
ATOM 1574 N N . LEU A 1 229 ? 38.690 12.788 -19.654 1.00 31.76 258 LEU A N 1
ATOM 1575 C CA . LEU A 1 229 ? 39.666 13.039 -18.602 1.00 32.31 258 LEU A CA 1
ATOM 1576 C C . LEU A 1 229 ? 41.099 12.949 -19.133 1.00 33.95 258 LEU A C 1
ATOM 1577 O O . LEU A 1 229 ? 41.421 12.093 -19.955 1.00 35.31 258 LEU A O 1
ATOM 1582 N N . GLU A 1 230 ? 41.961 13.836 -18.653 1.00 33.39 259 GLU A N 1
ATOM 1583 C CA . GLU A 1 230 ? 43.357 13.840 -19.056 1.00 36.12 259 GLU A CA 1
ATOM 1584 C C . GLU A 1 230 ? 44.200 13.819 -17.798 1.00 34.97 259 GLU A C 1
ATOM 1585 O O . GLU A 1 230 ? 43.725 14.176 -16.725 1.00 35.98 259 GLU A O 1
ATOM 1591 N N . GLU A 1 231 ? 45.454 13.416 -17.934 1.00 35.38 260 GLU A N 1
ATOM 1592 C CA . GLU A 1 231 ? 46.351 13.353 -16.794 1.00 38.67 260 GLU A CA 1
ATOM 1593 C C . GLU A 1 231 ? 46.749 14.728 -16.276 1.00 38.94 260 GLU A C 1
ATOM 1594 O O . GLU A 1 231 ? 46.776 15.705 -17.018 1.00 41.11 260 GLU A O 1
ATOM 1600 N N . VAL A 1 232 ? 47.071 14.779 -14.991 1.00 38.57 261 VAL A N 1
ATOM 1601 C CA . VAL A 1 232 ? 47.498 15.997 -14.334 1.00 37.48 261 VAL A CA 1
ATOM 1602 C C . VAL A 1 232 ? 48.709 15.642 -13.497 1.00 38.58 261 VAL A C 1
ATOM 1603 O O . VAL A 1 232 ? 48.645 14.758 -12.648 1.00 39.72 261 VAL A O 1
ATOM 1607 N N . ASP A 1 233 ? 49.812 16.332 -13.751 1.00 39.88 262 ASP A N 1
ATOM 1608 C CA . ASP A 1 233 ? 51.061 16.118 -13.035 1.00 41.20 262 ASP A CA 1
ATOM 1609 C C . ASP A 1 233 ? 51.639 17.511 -12.839 1.00 42.31 262 ASP A C 1
ATOM 1610 O O . ASP A 1 233 ? 52.379 18.004 -13.684 1.00 42.70 262 ASP A O 1
ATOM 1615 N N . LEU A 1 234 ? 51.277 18.147 -11.727 1.00 43.10 263 LEU A N 1
ATOM 1616 C CA . LEU A 1 234 ? 51.724 19.505 -11.443 1.00 44.57 263 LEU A CA 1
ATOM 1617 C C . LEU A 1 234 ? 52.437 19.646 -10.117 1.00 45.47 263 LEU A C 1
ATOM 1618 O O . LEU A 1 234 ? 52.247 18.847 -9.208 1.00 46.82 263 LEU A O 1
ATOM 1623 N N . VAL A 1 235 ? 53.254 20.685 -10.015 1.00 46.15 264 VAL A N 1
ATOM 1624 C CA . VAL A 1 235 ? 53.990 20.958 -8.796 1.00 47.39 264 VAL A CA 1
ATOM 1625 C C . VAL A 1 235 ? 53.682 22.387 -8.358 1.00 48.51 264 VAL A C 1
ATOM 1626 O O . VAL A 1 235 ? 53.820 23.325 -9.141 1.00 49.20 264 VAL A O 1
ATOM 1630 N N . LEU A 1 236 ? 53.233 22.543 -7.119 1.00 49.75 265 LEU A N 1
ATOM 1631 C CA . LEU A 1 236 ? 52.942 23.862 -6.574 1.00 52.22 265 LEU A CA 1
ATOM 1632 C C . LEU A 1 236 ? 54.035 24.166 -5.562 1.00 55.32 265 LEU A C 1
ATOM 1633 O O . LEU A 1 236 ? 54.193 23.436 -4.581 1.00 55.64 265 LEU A O 1
ATOM 1638 N N . ASP A 1 237 ? 54.802 25.224 -5.810 1.00 59.52 266 ASP A N 1
ATOM 1639 C CA . ASP A 1 237 ? 55.875 25.620 -4.896 1.00 63.38 266 ASP A CA 1
ATOM 1640 C C . ASP A 1 237 ? 55.376 26.727 -3.957 1.00 64.88 266 ASP A C 1
ATOM 1641 O O . ASP A 1 237 ? 55.127 27.860 -4.383 1.00 64.83 266 ASP A O 1
ATOM 1646 N N . LEU A 1 238 ? 55.235 26.393 -2.678 1.00 66.67 267 LEU A N 1
ATOM 1647 C CA . LEU A 1 238 ? 54.750 27.349 -1.692 1.00 69.32 267 LEU A CA 1
ATOM 1648 C C . LEU A 1 238 ? 55.827 27.787 -0.704 1.00 71.34 267 LEU A C 1
ATOM 1649 O O . LEU A 1 238 ? 55.521 28.414 0.310 1.00 71.43 267 LEU A O 1
ATOM 1654 N N . ASN A 1 239 ? 57.084 27.470 -1.004 1.00 72.93 268 ASN A N 1
ATOM 1655 C CA . ASN A 1 239 ? 58.192 27.829 -0.126 1.00 74.99 268 ASN A CA 1
ATOM 1656 C C . ASN A 1 239 ? 58.133 29.258 0.431 1.00 75.84 268 ASN A C 1
ATOM 1657 O O . ASN A 1 239 ? 58.356 29.477 1.624 1.00 76.59 268 ASN A O 1
ATOM 1662 N N . PRO A 1 240 ? 57.843 30.249 -0.423 1.00 75.92 269 PRO A N 1
ATOM 1663 C CA . PRO A 1 240 ? 57.777 31.625 0.075 1.00 76.89 269 PRO A CA 1
ATOM 1664 C C . PRO A 1 240 ? 56.385 32.082 0.525 1.00 77.47 269 PRO A C 1
ATOM 1665 O O . PRO A 1 240 ? 56.067 33.273 0.467 1.00 78.25 269 PRO A O 1
ATOM 1669 N N . PHE A 1 241 ? 55.557 31.144 0.971 1.00 77.10 270 PHE A N 1
ATOM 1670 C CA . PHE A 1 241 ? 54.217 31.492 1.419 1.00 77.04 270 PHE A CA 1
ATOM 1671 C C . PHE A 1 241 ? 53.999 31.018 2.847 1.00 77.55 270 PHE A C 1
ATOM 1672 O O . PHE A 1 241 ? 52.862 30.858 3.289 1.00 77.25 270 PHE A O 1
ATOM 1674 N N . LYS A 1 242 ? 55.095 30.799 3.565 1.00 78.56 271 LYS A N 1
ATOM 1675 C CA . LYS A 1 242 ? 55.016 30.343 4.945 1.00 80.56 271 LYS A CA 1
ATOM 1676 C C . LYS A 1 242 ? 55.203 31.488 5.925 1.00 81.77 271 LYS A C 1
ATOM 1677 O O . LYS A 1 242 ? 56.319 31.952 6.146 1.00 81.93 271 LYS A O 1
ATOM 1679 N N . ASN A 1 243 ? 54.097 31.943 6.504 1.00 83.69 272 ASN A N 1
ATOM 1680 C CA . ASN A 1 243 ? 54.119 33.023 7.486 1.00 85.93 272 ASN A CA 1
ATOM 1681 C C . ASN A 1 243 ? 53.801 32.390 8.837 1.00 87.40 272 ASN A C 1
ATOM 1682 O O . ASN A 1 243 ? 52.964 31.488 8.912 1.00 87.48 272 ASN A O 1
ATOM 1684 N N . ARG A 1 244 ? 54.468 32.852 9.894 1.00 88.84 273 ARG A N 1
ATOM 1685 C CA . ARG A 1 244 ? 54.246 32.321 11.241 1.00 89.43 273 ARG A CA 1
ATOM 1686 C C . ARG A 1 244 ? 55.042 31.035 11.445 1.00 90.73 273 ARG A C 1
ATOM 1687 O O . ARG A 1 244 ? 54.484 29.935 11.392 1.00 91.90 273 ARG A O 1
ATOM 1695 N N . MET A 1 245 ? 56.342 31.163 11.677 1.00 91.31 274 MET A N 1
ATOM 1696 C CA . MET A 1 245 ? 57.174 29.983 11.889 1.00 91.81 274 MET A CA 1
ATOM 1697 C C . MET A 1 245 ? 58.515 30.351 12.511 1.00 91.99 274 MET A C 1
ATOM 1698 O O . MET A 1 245 ? 58.959 29.716 13.466 1.00 92.18 274 MET A O 1
ATOM 1700 N N . LEU A 1 258 ? 61.311 21.947 5.627 1.00 64.82 287 LEU A N 1
ATOM 1701 C CA . LEU A 1 258 ? 60.823 23.301 5.392 1.00 64.09 287 LEU A CA 1
ATOM 1702 C C . LEU A 1 258 ? 60.593 23.521 3.897 1.00 63.94 287 LEU A C 1
ATOM 1703 O O . LEU A 1 258 ? 60.433 24.658 3.440 1.00 64.42 287 LEU A O 1
ATOM 1705 N N . ASP A 1 259 ? 60.579 22.424 3.142 1.00 62.90 288 ASP A N 1
ATOM 1706 C CA . ASP A 1 259 ? 60.376 22.474 1.696 1.00 62.24 288 ASP A CA 1
ATOM 1707 C C . ASP A 1 259 ? 58.901 22.269 1.358 1.00 61.88 288 ASP A C 1
ATOM 1708 O O . ASP A 1 259 ? 58.447 21.156 1.080 1.00 61.87 288 ASP A O 1
ATOM 1713 N N . TYR A 1 260 ? 58.164 23.371 1.371 1.00 61.61 289 TYR A N 1
ATOM 1714 C CA . TYR A 1 260 ? 56.737 23.353 1.115 1.00 60.55 289 TYR A CA 1
ATOM 1715 C C . TYR A 1 260 ? 56.334 23.291 -0.353 1.00 60.28 289 TYR A C 1
ATOM 1716 O O . TYR A 1 260 ? 55.868 24.284 -0.918 1.00 61.45 289 TYR A O 1
ATOM 1725 N N . LYS A 1 261 ? 56.515 22.123 -0.962 1.00 57.80 290 LYS A N 1
ATOM 1726 C CA . LYS A 1 261 ? 56.124 21.916 -2.353 1.00 55.69 290 LYS A CA 1
ATOM 1727 C C . LYS A 1 261 ? 54.983 20.904 -2.358 1.00 54.34 290 LYS A C 1
ATOM 1728 O O . LYS A 1 261 ? 54.933 20.019 -1.501 1.00 54.09 290 LYS A O 1
ATOM 1734 N N . ILE A 1 262 ? 54.056 21.046 -3.301 1.00 51.73 291 ILE A N 1
ATOM 1735 C CA . ILE A 1 262 ? 52.930 20.123 -3.388 1.00 47.67 291 ILE A CA 1
ATOM 1736 C C . ILE A 1 262 ? 52.863 19.476 -4.772 1.00 46.56 291 ILE A C 1
ATOM 1737 O O . ILE A 1 262 ? 52.698 20.159 -5.780 1.00 44.02 291 ILE A O 1
ATOM 1742 N N . ARG A 1 263 ? 53.016 18.155 -4.811 1.00 45.57 292 ARG A N 1
ATOM 1743 C CA . ARG A 1 263 ? 52.943 17.416 -6.060 1.00 45.05 292 ARG A CA 1
ATOM 1744 C C . ARG A 1 263 ? 51.465 17.067 -6.236 1.00 41.92 292 ARG A C 1
ATOM 1745 O O . ARG A 1 263 ? 50.915 16.299 -5.447 1.00 43.04 292 ARG A O 1
ATOM 1753 N N . VAL A 1 264 ? 50.827 17.649 -7.248 1.00 38.37 293 VAL A N 1
ATOM 1754 C CA . VAL A 1 264 ? 49.409 17.410 -7.546 1.00 36.51 293 VAL A CA 1
ATOM 1755 C C . VAL A 1 264 ? 49.269 16.456 -8.739 1.00 36.81 293 VAL A C 1
ATOM 1756 O O . VAL A 1 264 ? 49.488 16.855 -9.888 1.00 36.27 293 VAL A O 1
ATOM 1760 N N . LYS A 1 265 ? 48.898 15.205 -8.469 1.00 34.97 294 LYS A N 1
ATOM 1761 C CA . LYS A 1 265 ? 48.756 14.205 -9.523 1.00 34.35 294 LYS A CA 1
ATOM 1762 C C . LYS A 1 265 ? 47.358 13.605 -9.590 1.00 34.05 294 LYS A C 1
ATOM 1763 O O . LYS A 1 265 ? 46.742 13.317 -8.560 1.00 34.60 294 LYS A O 1
ATOM 1769 N N . GLY A 1 266 ? 46.869 13.389 -10.808 1.00 32.62 295 GLY A N 1
ATOM 1770 C CA . GLY A 1 266 ? 45.556 12.794 -10.969 1.00 29.22 295 GLY A CA 1
ATOM 1771 C C . GLY A 1 266 ? 44.943 13.037 -12.327 1.00 29.19 295 GLY A C 1
ATOM 1772 O O . GLY A 1 266 ? 45.645 13.131 -13.329 1.00 30.48 295 GLY A O 1
ATOM 1773 N N . TYR A 1 267 ? 43.619 13.136 -12.357 1.00 27.24 296 TYR A N 1
ATOM 1774 C CA . TYR A 1 267 ? 42.894 13.374 -13.590 1.00 25.88 296 TYR A CA 1
ATOM 1775 C C . TYR A 1 267 ? 41.920 14.522 -13.404 1.00 27.30 296 TYR A C 1
ATOM 1776 O O . TYR A 1 267 ? 41.567 14.846 -12.279 1.00 29.83 296 TYR A O 1
ATOM 1785 N N . ILE A 1 268 ? 41.493 15.131 -14.506 1.00 27.28 297 ILE A N 1
ATOM 1786 C CA . ILE A 1 268 ? 40.535 16.231 -14.471 1.00 28.72 297 ILE A CA 1
ATOM 1787 C C . ILE A 1 268 ? 39.967 16.285 -15.880 1.00 30.05 297 ILE A C 1
ATOM 1788 O O . ILE A 1 268 ? 40.648 15.899 -16.827 1.00 32.32 297 ILE A O 1
ATOM 1793 N N . SER A 1 269 ? 38.732 16.743 -16.030 1.00 30.19 298 SER A N 1
ATOM 1794 C CA . SER A 1 269 ? 38.122 16.785 -17.349 1.00 32.64 298 SER A CA 1
ATOM 1795 C C . SER A 1 269 ? 38.697 17.882 -18.214 1.00 35.70 298 SER A C 1
ATOM 1796 O O . SER A 1 269 ? 39.123 18.917 -17.713 1.00 36.56 298 SER A O 1
ATOM 1799 N N . GLN A 1 270 ? 38.728 17.657 -19.521 1.00 39.77 299 GLN A N 1
ATOM 1800 C CA . GLN A 1 270 ? 39.215 18.690 -20.422 1.00 43.07 299 GLN A CA 1
ATOM 1801 C C . GLN A 1 270 ? 38.032 19.627 -20.634 1.00 43.80 299 GLN A C 1
ATOM 1802 O O . GLN A 1 270 ? 36.879 19.238 -20.387 1.00 43.49 299 GLN A O 1
ATOM 1808 N N . ASN A 1 271 ? 38.311 20.854 -21.074 1.00 44.71 300 ASN A N 1
ATOM 1809 C CA . ASN A 1 271 ? 37.262 21.861 -21.265 1.00 44.95 300 ASN A CA 1
ATOM 1810 C C . ASN A 1 271 ? 36.480 21.842 -22.571 1.00 44.40 300 ASN A C 1
ATOM 1811 O O . ASN A 1 271 ? 35.507 22.586 -22.713 1.00 44.20 300 ASN A O 1
ATOM 1816 N N . SER A 1 272 ? 36.885 21.003 -23.518 1.00 43.44 301 SER A N 1
ATOM 1817 C CA . SER A 1 272 ? 36.181 20.930 -24.795 1.00 44.01 301 SER A CA 1
ATOM 1818 C C . SER A 1 272 ? 34.707 20.630 -24.548 1.00 42.68 301 SER A C 1
ATOM 1819 O O . SER A 1 272 ? 34.355 20.049 -23.530 1.00 42.21 301 SER A O 1
ATOM 1822 N N . PHE A 1 273 ? 33.845 21.023 -25.474 1.00 42.16 302 PHE A N 1
ATOM 1823 C CA . PHE A 1 273 ? 32.417 20.783 -25.313 1.00 42.09 302 PHE A CA 1
ATOM 1824 C C . PHE A 1 273 ? 32.126 19.319 -25.004 1.00 42.78 302 PHE A C 1
ATOM 1825 O O . PHE A 1 273 ? 32.784 18.425 -25.536 1.00 43.61 302 PHE A O 1
ATOM 1833 N N . GLY A 1 274 ? 31.145 19.085 -24.135 1.00 43.33 303 GLY A N 1
ATOM 1834 C CA . GLY A 1 274 ? 30.748 17.731 -23.776 1.00 43.44 303 GLY A CA 1
ATOM 1835 C C . GLY A 1 274 ? 31.722 16.879 -22.975 1.00 43.63 303 GLY A C 1
ATOM 1836 O O . GLY A 1 274 ? 31.361 15.794 -22.507 1.00 44.71 303 GLY A O 1
ATOM 1837 N N . CYS A 1 275 ? 32.949 17.360 -22.808 1.00 42.07 304 CYS A N 1
ATOM 1838 C CA . CYS A 1 275 ? 33.971 16.620 -22.075 1.00 41.49 304 CYS A CA 1
ATOM 1839 C C . CYS A 1 275 ? 33.891 16.727 -20.563 1.00 40.54 304 CYS A C 1
ATOM 1840 O O . CYS A 1 275 ? 34.819 16.325 -19.866 1.00 39.70 304 CYS A O 1
ATOM 1843 N N . GLY A 1 276 ? 32.791 17.269 -20.055 1.00 41.27 305 GLY A N 1
ATOM 1844 C CA . GLY A 1 276 ? 32.635 17.398 -18.614 1.00 39.83 305 GLY A CA 1
ATOM 1845 C C . GLY A 1 276 ? 31.392 16.689 -18.101 1.00 39.34 305 GLY A C 1
ATOM 1846 O O . GLY A 1 276 ? 30.776 15.903 -18.819 1.00 38.01 305 GLY A O 1
ATOM 1847 N N . ARG A 1 277 ? 31.026 16.969 -16.855 1.00 40.21 306 ARG A N 1
ATOM 1848 C CA . ARG A 1 277 ? 29.847 16.370 -16.230 1.00 40.52 306 ARG A CA 1
ATOM 1849 C C . ARG A 1 277 ? 28.814 17.487 -16.064 1.00 40.60 306 ARG A C 1
ATOM 1850 O O . ARG A 1 277 ? 29.191 18.651 -15.944 1.00 40.87 306 ARG A O 1
ATOM 1858 N N . ASN A 1 278 ? 27.527 17.144 -16.043 1.00 40.18 307 ASN A N 1
ATOM 1859 C CA . ASN A 1 278 ? 26.487 18.158 -15.876 1.00 40.39 307 ASN A CA 1
ATOM 1860 C C . ASN A 1 278 ? 26.424 18.674 -14.449 1.00 40.61 307 ASN A C 1
ATOM 1861 O O . ASN A 1 278 ? 25.838 19.725 -14.192 1.00 42.68 307 ASN A O 1
ATOM 1866 N N . SER A 1 279 ? 27.019 17.942 -13.514 1.00 39.62 308 SER A N 1
ATOM 1867 C CA . SER A 1 279 ? 27.029 18.388 -12.124 1.00 38.83 308 SER A CA 1
ATOM 1868 C C . SER A 1 279 ? 28.300 17.964 -11.396 1.00 38.37 308 SER A C 1
ATOM 1869 O O . SER A 1 279 ? 29.101 17.191 -11.917 1.00 39.81 308 SER A O 1
ATOM 1872 N N . LYS A 1 280 ? 28.493 18.492 -10.194 1.00 37.99 309 LYS A N 1
ATOM 1873 C CA . LYS A 1 280 ? 29.679 18.176 -9.414 1.00 36.77 309 LYS A CA 1
ATOM 1874 C C . LYS A 1 280 ? 29.544 16.860 -8.651 1.00 37.10 309 LYS A C 1
ATOM 1875 O O . LYS A 1 280 ? 29.894 16.784 -7.479 1.00 35.71 309 LYS A O 1
ATOM 1877 N N . ASP A 1 281 ? 29.064 15.813 -9.320 1.00 35.71 310 ASP A N 1
ATOM 1878 C CA . ASP A 1 281 ? 28.891 14.529 -8.652 1.00 37.16 310 ASP A CA 1
ATOM 1879 C C . ASP A 1 281 ? 30.124 13.633 -8.621 1.00 36.10 310 ASP A C 1
ATOM 1880 O O . ASP A 1 281 ? 30.094 12.564 -8.009 1.00 36.14 310 ASP A O 1
ATOM 1885 N N . ARG A 1 282 ? 31.203 14.065 -9.270 1.00 32.61 311 ARG A N 1
ATOM 1886 C CA . ARG A 1 282 ? 32.435 13.289 -9.303 1.00 29.68 311 ARG A CA 1
ATOM 1887 C C . ARG A 1 282 ? 33.640 14.181 -9.111 1.00 30.20 311 ARG A C 1
ATOM 1888 O O . ARG A 1 282 ? 34.447 14.361 -10.034 1.00 28.24 311 ARG A O 1
ATOM 1896 N N . GLN A 1 283 ? 33.769 14.737 -7.913 1.00 30.00 312 GLN A N 1
ATOM 1897 C CA . GLN A 1 283 ? 34.890 15.600 -7.628 1.00 30.81 312 GLN A CA 1
ATOM 1898 C C . GLN A 1 283 ? 35.579 15.092 -6.383 1.00 29.49 312 GLN A C 1
ATOM 1899 O O . GLN A 1 283 ? 35.112 15.306 -5.267 1.00 30.09 312 GLN A O 1
ATOM 1905 N N . PHE A 1 284 ? 36.704 14.420 -6.581 1.00 29.23 313 PHE A N 1
ATOM 1906 C CA . PHE A 1 284 ? 37.442 13.859 -5.461 1.00 28.49 313 PHE A CA 1
ATOM 1907 C C . PHE A 1 284 ? 38.826 14.434 -5.284 1.00 28.34 313 PHE A C 1
ATOM 1908 O O . PHE A 1 284 ? 39.619 14.515 -6.220 1.00 26.19 313 PHE A O 1
ATOM 1916 N N . ILE A 1 285 ? 39.110 14.813 -4.047 1.00 31.61 314 ILE A N 1
ATOM 1917 C CA . ILE A 1 285 ? 40.395 15.355 -3.702 1.00 33.39 314 ILE A CA 1
ATOM 1918 C C . ILE A 1 285 ? 40.926 14.507 -2.583 1.00 33.92 314 ILE A C 1
ATOM 1919 O O . ILE A 1 285 ? 40.165 14.082 -1.715 1.00 36.60 314 ILE A O 1
ATOM 1924 N N . TYR A 1 286 ? 42.227 14.234 -2.630 1.00 33.65 315 TYR A N 1
ATOM 1925 C CA . TYR A 1 286 ? 42.897 13.442 -1.607 1.00 32.43 315 TYR A CA 1
ATOM 1926 C C . TYR A 1 286 ? 44.180 14.157 -1.219 1.00 32.72 315 TYR A C 1
ATOM 1927 O O . TYR A 1 286 ? 44.785 14.862 -2.033 1.00 33.12 315 TYR A O 1
ATOM 1936 N N . VAL A 1 287 ? 44.594 13.960 0.021 1.00 30.84 316 VAL A N 1
ATOM 1937 C CA . VAL A 1 287 ? 45.813 14.553 0.519 1.00 33.99 316 VAL A CA 1
ATOM 1938 C C . VAL A 1 287 ? 46.680 13.385 0.969 1.00 35.50 316 VAL A C 1
ATOM 1939 O O . VAL A 1 287 ? 46.350 12.689 1.923 1.00 36.41 316 VAL A O 1
ATOM 1943 N N . ASN A 1 288 ? 47.789 13.159 0.281 1.00 36.43 317 ASN A N 1
ATOM 1944 C CA . ASN A 1 288 ? 48.650 12.039 0.630 1.00 38.72 317 ASN A CA 1
ATOM 1945 C C . ASN A 1 288 ? 47.874 10.724 0.549 1.00 40.09 317 ASN A C 1
ATOM 1946 O O . ASN A 1 288 ? 47.806 9.960 1.515 1.00 41.64 317 ASN A O 1
ATOM 1951 N N . LYS A 1 289 ? 47.280 10.477 -0.612 1.00 40.43 318 LYS A N 1
ATOM 1952 C CA . LYS A 1 289 ? 46.529 9.257 -0.863 1.00 41.89 318 LYS A CA 1
ATOM 1953 C C . LYS A 1 289 ? 45.379 9.040 0.123 1.00 40.52 318 LYS A C 1
ATOM 1954 O O . LYS A 1 289 ? 44.839 7.941 0.213 1.00 41.68 318 LYS A O 1
ATOM 1960 N N . ARG A 1 290 ? 45.001 10.070 0.864 1.00 39.91 319 ARG A N 1
ATOM 1961 C CA . ARG A 1 290 ? 43.917 9.930 1.836 1.00 40.96 319 ARG A CA 1
ATOM 1962 C C . ARG A 1 290 ? 42.743 10.864 1.493 1.00 40.35 319 ARG A C 1
ATOM 1963 O O . ARG A 1 290 ? 42.938 12.051 1.234 1.00 41.50 319 ARG A O 1
ATOM 1971 N N . PRO A 1 291 ? 41.504 10.339 1.479 1.00 39.89 320 PRO A N 1
ATOM 1972 C CA . PRO A 1 291 ? 40.326 11.163 1.153 1.00 40.30 320 PRO A CA 1
ATOM 1973 C C . PRO A 1 291 ? 40.056 12.304 2.139 1.00 40.87 320 PRO A C 1
ATOM 1974 O O . PRO A 1 291 ? 40.216 12.135 3.344 1.00 41.20 320 PRO A O 1
ATOM 1978 N N . VAL A 1 292 ? 39.650 13.458 1.618 1.00 42.71 321 VAL A N 1
ATOM 1979 C CA . VAL A 1 292 ? 39.317 14.616 2.447 1.00 44.40 321 VAL A CA 1
ATOM 1980 C C . VAL A 1 292 ? 38.315 15.500 1.725 1.00 46.02 321 VAL A C 1
ATOM 1981 O O . VAL A 1 292 ? 38.119 15.385 0.519 1.00 45.19 321 VAL A O 1
ATOM 1985 N N . GLU A 1 293 ? 37.658 16.370 2.478 1.00 50.15 322 GLU A N 1
ATOM 1986 C CA . GLU A 1 293 ? 36.731 17.318 1.884 1.00 53.41 322 GLU A CA 1
ATOM 1987 C C . GLU A 1 293 ? 37.510 18.624 1.911 1.00 54.57 322 GLU A C 1
ATOM 1988 O O . GLU A 1 293 ? 37.890 19.097 2.980 1.00 55.76 322 GLU A O 1
ATOM 1994 N N . TYR A 1 294 ? 37.768 19.182 0.734 1.00 55.59 323 TYR A N 1
ATOM 1995 C CA . TYR A 1 294 ? 38.522 20.420 0.616 1.00 57.08 323 TYR A CA 1
ATOM 1996 C C . TYR A 1 294 ? 37.801 21.313 -0.406 1.00 56.28 323 TYR A C 1
ATOM 1997 O O . TYR A 1 294 ? 38.315 21.625 -1.484 1.00 55.61 323 TYR A O 1
ATOM 2006 N N . SER A 1 295 ? 36.588 21.706 -0.032 1.00 55.38 324 SER A N 1
ATOM 2007 C CA . SER A 1 295 ? 35.711 22.535 -0.847 1.00 54.52 324 SER A CA 1
ATOM 2008 C C . SER A 1 295 ? 36.403 23.676 -1.560 1.00 54.46 324 SER A C 1
ATOM 2009 O O . SER A 1 295 ? 36.229 23.860 -2.765 1.00 54.26 324 SER A O 1
ATOM 2012 N N . THR A 1 296 ? 37.180 24.445 -0.810 1.00 54.38 325 THR A N 1
ATOM 2013 C CA . THR A 1 296 ? 37.883 25.588 -1.375 1.00 55.41 325 THR A CA 1
ATOM 2014 C C . THR A 1 296 ? 38.713 25.235 -2.617 1.00 54.88 325 THR A C 1
ATOM 2015 O O . THR A 1 296 ? 38.828 26.046 -3.541 1.00 55.94 325 THR A O 1
ATOM 2019 N N . LEU A 1 297 ? 39.270 24.027 -2.655 1.00 52.88 326 LEU A N 1
ATOM 2020 C CA . LEU A 1 297 ? 40.080 23.601 -3.795 1.00 51.03 326 LEU A CA 1
ATOM 2021 C C . LEU A 1 297 ? 39.177 23.224 -4.955 1.00 50.94 326 LEU A C 1
ATOM 2022 O O . LEU A 1 297 ? 39.441 23.570 -6.104 1.00 51.54 326 LEU A O 1
ATOM 2027 N N . LEU A 1 298 ? 38.110 22.498 -4.656 1.00 50.45 327 LEU A N 1
ATOM 2028 C CA . LEU A 1 298 ? 37.184 22.109 -5.699 1.00 50.06 327 LEU A CA 1
ATOM 2029 C C . LEU A 1 298 ? 36.588 23.385 -6.257 1.00 49.99 327 LEU A C 1
ATOM 2030 O O . LEU A 1 298 ? 36.446 23.540 -7.466 1.00 50.90 327 LEU A O 1
ATOM 2035 N N . LYS A 1 299 ? 36.264 24.310 -5.362 1.00 50.21 328 LYS A N 1
ATOM 2036 C CA . LYS A 1 299 ? 35.705 25.596 -5.756 1.00 49.70 328 LYS A CA 1
ATOM 2037 C C . LYS A 1 299 ? 36.640 26.225 -6.775 1.00 47.23 328 LYS A C 1
ATOM 2038 O O . LYS A 1 299 ? 36.211 26.771 -7.792 1.00 44.89 328 LYS A O 1
ATOM 2044 N N . CYS A 1 300 ? 37.930 26.135 -6.485 1.00 46.15 329 CYS A N 1
ATOM 2045 C CA . CYS A 1 300 ? 38.945 26.677 -7.365 1.00 45.78 329 CYS A CA 1
ATOM 2046 C C . CYS A 1 300 ? 38.862 25.972 -8.728 1.00 44.59 329 CYS A C 1
ATOM 2047 O O . CYS A 1 300 ? 38.755 26.632 -9.765 1.00 44.44 329 CYS A O 1
ATOM 2050 N N . CYS A 1 301 ? 38.896 24.638 -8.720 1.00 41.74 330 CYS A N 1
ATOM 2051 C CA . CYS A 1 301 ? 38.811 23.848 -9.949 1.00 40.26 330 CYS A CA 1
ATOM 2052 C C . CYS A 1 301 ? 37.583 24.258 -10.749 1.00 41.41 330 CYS A C 1
ATOM 2053 O O . CYS A 1 301 ? 37.646 24.481 -11.959 1.00 40.79 330 CYS A O 1
ATOM 2056 N N . ASN A 1 302 ? 36.458 24.344 -10.058 1.00 42.16 331 ASN A N 1
ATOM 2057 C CA . ASN A 1 302 ? 35.206 24.700 -10.694 1.00 44.18 331 ASN A CA 1
ATOM 2058 C C . ASN A 1 302 ? 35.192 26.066 -11.363 1.00 45.24 331 ASN A C 1
ATOM 2059 O O . ASN A 1 302 ? 34.784 26.190 -12.522 1.00 45.89 331 ASN A O 1
ATOM 2064 N N . GLU A 1 303 ? 35.622 27.097 -10.646 1.00 45.21 332 GLU A N 1
ATOM 2065 C CA . GLU A 1 303 ? 35.604 28.417 -11.238 1.00 46.29 332 GLU A CA 1
ATOM 2066 C C . GLU A 1 303 ? 36.646 28.555 -12.342 1.00 45.36 332 GLU A C 1
ATOM 2067 O O . GLU A 1 303 ? 36.401 29.234 -13.346 1.00 46.86 332 GLU A O 1
ATOM 2073 N N . VAL A 1 304 ? 37.793 27.901 -12.184 1.00 42.83 333 VAL A N 1
ATOM 2074 C CA . VAL A 1 304 ? 38.819 27.946 -13.221 1.00 41.06 333 VAL A CA 1
ATOM 2075 C C . VAL A 1 304 ? 38.261 27.281 -14.481 1.00 40.63 333 VAL A C 1
ATOM 2076 O O . VAL A 1 304 ? 38.540 27.712 -15.601 1.00 40.36 333 VAL A O 1
ATOM 2080 N N . TYR A 1 305 ? 37.477 26.224 -14.287 1.00 39.47 334 TYR A N 1
ATOM 2081 C CA . TYR A 1 305 ? 36.887 25.491 -15.405 1.00 38.58 334 TYR A CA 1
ATOM 2082 C C . TYR A 1 305 ? 35.837 26.361 -16.077 1.00 39.59 334 TYR A C 1
ATOM 2083 O O . TYR A 1 305 ? 35.744 26.413 -17.303 1.00 40.14 334 TYR A O 1
ATOM 2092 N N . LYS A 1 306 ? 35.042 27.041 -15.258 1.00 40.39 335 LYS A N 1
ATOM 2093 C CA . LYS A 1 306 ? 33.991 27.913 -15.768 1.00 42.58 335 LYS A CA 1
ATOM 2094 C C . LYS A 1 306 ? 34.593 28.921 -16.745 1.00 40.72 335 LYS A C 1
ATOM 2095 O O . LYS A 1 306 ? 33.941 29.377 -17.672 1.00 38.97 335 LYS A O 1
ATOM 2101 N N . THR A 1 307 ? 35.854 29.258 -16.526 1.00 40.22 336 THR A N 1
ATOM 2102 C CA . THR A 1 307 ? 36.558 30.203 -17.379 1.00 41.48 336 THR A CA 1
ATOM 2103 C C . THR A 1 307 ? 36.629 29.737 -18.833 1.00 41.71 336 THR A C 1
ATOM 2104 O O . THR A 1 307 ? 36.664 30.561 -19.751 1.00 43.74 336 THR A O 1
ATOM 2108 N N . PHE A 1 308 ? 36.641 28.424 -19.049 1.00 40.79 337 PHE A N 1
ATOM 2109 C CA . PHE A 1 308 ? 36.712 27.884 -20.405 1.00 38.70 337 PHE A CA 1
ATOM 2110 C C . PHE A 1 308 ? 35.391 27.301 -20.855 1.00 39.30 337 PHE A C 1
ATOM 2111 O O . PHE A 1 308 ? 35.085 27.281 -22.039 1.00 40.48 337 PHE A O 1
ATOM 2119 N N . ASN A 1 309 ? 34.621 26.796 -19.902 1.00 39.79 338 ASN A N 1
ATOM 2120 C CA . ASN A 1 309 ? 33.331 26.203 -20.205 1.00 41.98 338 ASN A CA 1
ATOM 2121 C C . ASN A 1 309 ? 32.352 26.623 -19.105 1.00 44.09 338 ASN A C 1
ATOM 2122 O O . ASN A 1 309 ? 32.662 26.495 -17.913 1.00 45.00 338 ASN A O 1
ATOM 2127 N N . ASN A 1 310 ? 31.182 27.133 -19.492 1.00 43.68 339 ASN A N 1
ATOM 2128 C CA . ASN A 1 310 ? 30.203 27.562 -18.502 1.00 42.92 339 ASN A CA 1
ATOM 2129 C C . ASN A 1 310 ? 28.926 26.737 -18.479 1.00 42.55 339 ASN A C 1
ATOM 2130 O O . ASN A 1 310 ? 27.931 27.154 -17.884 1.00 42.65 339 ASN A O 1
ATOM 2135 N N . VAL A 1 311 ? 28.939 25.575 -19.127 1.00 41.72 340 VAL A N 1
ATOM 2136 C CA . VAL A 1 311 ? 27.757 24.726 -19.124 1.00 42.37 340 VAL A CA 1
ATOM 2137 C C . VAL A 1 311 ? 27.967 23.384 -18.433 1.00 42.41 340 VAL A C 1
ATOM 2138 O O . VAL A 1 311 ? 27.007 22.657 -18.186 1.00 42.42 340 VAL A O 1
ATOM 2142 N N . GLN A 1 312 ? 29.214 23.059 -18.111 1.00 41.86 341 GLN A N 1
ATOM 2143 C CA . GLN A 1 312 ? 29.506 21.803 -17.426 1.00 42.94 341 GLN A CA 1
ATOM 2144 C C . GLN A 1 312 ? 30.530 21.995 -16.326 1.00 42.83 341 GLN A C 1
ATOM 2145 O O . GLN A 1 312 ? 31.204 23.025 -16.253 1.00 43.20 341 GLN A O 1
ATOM 2151 N N . PHE A 1 313 ? 30.638 20.988 -15.468 1.00 42.22 342 PHE A N 1
ATOM 2152 C CA . PHE A 1 313 ? 31.602 21.007 -14.382 1.00 40.64 342 PHE A CA 1
ATOM 2153 C C . PHE A 1 313 ? 32.608 19.917 -14.678 1.00 38.79 342 PHE A C 1
ATOM 2154 O O . PHE A 1 313 ? 32.349 19.006 -15.465 1.00 39.09 342 PHE A O 1
ATOM 2162 N N . PRO A 1 314 ? 33.776 19.987 -14.052 1.00 36.14 343 PRO A N 1
ATOM 2163 C CA . PRO A 1 314 ? 34.743 18.938 -14.346 1.00 34.85 343 PRO A CA 1
ATOM 2164 C C . PRO A 1 314 ? 34.707 17.770 -13.386 1.00 34.13 343 PRO A C 1
ATOM 2165 O O . PRO A 1 314 ? 34.302 17.904 -12.226 1.00 32.46 343 PRO A O 1
ATOM 2169 N N . ALA A 1 315 ? 35.126 16.616 -13.888 1.00 33.25 344 ALA A N 1
ATOM 2170 C CA . ALA A 1 315 ? 35.234 15.436 -13.055 1.00 31.42 344 ALA A CA 1
ATOM 2171 C C . ALA A 1 315 ? 36.640 15.657 -12.496 1.00 31.65 344 ALA A C 1
ATOM 2172 O O . ALA A 1 315 ? 37.559 16.034 -13.231 1.00 29.94 344 ALA A O 1
ATOM 2174 N N . VAL A 1 316 ? 36.814 15.447 -11.199 1.00 32.70 345 VAL A N 1
ATOM 2175 C CA . VAL A 1 316 ? 38.111 15.672 -10.586 1.00 31.50 345 VAL A CA 1
ATOM 2176 C C . VAL A 1 316 ? 38.543 14.534 -9.690 1.00 31.87 345 VAL A C 1
ATOM 2177 O O . VAL A 1 316 ? 37.771 14.059 -8.855 1.00 32.08 345 VAL A O 1
ATOM 2181 N N . PHE A 1 317 ? 39.789 14.112 -9.871 1.00 29.87 346 PHE A N 1
ATOM 2182 C CA . PHE A 1 317 ? 40.385 13.054 -9.066 1.00 29.06 346 PHE A CA 1
ATOM 2183 C C . PHE A 1 317 ? 41.801 13.540 -8.850 1.00 28.92 346 PHE A C 1
ATOM 2184 O O . PHE A 1 317 ? 42.663 13.323 -9.697 1.00 29.15 346 PHE A O 1
ATOM 2192 N N . LEU A 1 318 ? 42.048 14.217 -7.735 1.00 28.35 347 LEU A N 1
ATOM 2193 C CA . LEU A 1 318 ? 43.386 14.727 -7.497 1.00 29.08 347 LEU A CA 1
ATOM 2194 C C . LEU A 1 318 ? 43.966 14.397 -6.152 1.00 31.31 347 LEU A C 1
ATOM 2195 O O . LEU A 1 318 ? 43.304 14.522 -5.124 1.00 32.62 347 LEU A O 1
ATOM 2200 N N . ASN A 1 319 ? 45.218 13.969 -6.166 1.00 33.09 348 ASN A N 1
ATOM 2201 C CA . ASN A 1 319 ? 45.896 13.686 -4.930 1.00 35.45 348 ASN A CA 1
ATOM 2202 C C . ASN A 1 319 ? 46.954 14.753 -4.733 1.00 39.24 348 ASN A C 1
ATOM 2203 O O . ASN A 1 319 ? 47.682 15.091 -5.679 1.00 39.54 348 ASN A O 1
ATOM 2208 N N . LEU A 1 320 ? 47.038 15.287 -3.515 1.00 41.03 349 LEU A N 1
ATOM 2209 C CA . LEU A 1 320 ? 48.035 16.304 -3.208 1.00 42.73 349 LEU A CA 1
ATOM 2210 C C . LEU A 1 320 ? 49.118 15.765 -2.269 1.00 45.11 349 LEU A C 1
ATOM 2211 O O . LEU A 1 320 ? 48.865 15.592 -1.072 1.00 42.81 349 LEU A O 1
ATOM 2216 N N . GLU A 1 321 ? 50.305 15.475 -2.818 1.00 48.04 350 GLU A N 1
ATOM 2217 C CA . GLU A 1 321 ? 51.433 14.986 -2.015 1.00 50.97 350 GLU A CA 1
ATOM 2218 C C . GLU A 1 321 ? 51.997 16.194 -1.285 1.00 52.26 350 GLU A C 1
ATOM 2219 O O . GLU A 1 321 ? 52.191 17.258 -1.881 1.00 52.23 350 GLU A O 1
ATOM 2225 N N . LEU A 1 322 ? 52.283 16.024 0.000 1.00 53.54 351 LEU A N 1
ATOM 2226 C CA . LEU A 1 322 ? 52.740 17.138 0.815 1.00 53.35 351 LEU A CA 1
ATOM 2227 C C . LEU A 1 322 ? 53.274 16.670 2.166 1.00 54.17 351 LEU A C 1
ATOM 2228 O O . LEU A 1 322 ? 52.685 15.797 2.800 1.00 55.17 351 LEU A O 1
ATOM 2233 N N . PRO A 1 323 ? 54.387 17.257 2.634 1.00 54.39 352 PRO A N 1
ATOM 2234 C CA . PRO A 1 323 ? 54.970 16.869 3.927 1.00 54.34 352 PRO A CA 1
ATOM 2235 C C . PRO A 1 323 ? 53.974 17.017 5.077 1.00 54.30 352 PRO A C 1
ATOM 2236 O O . PRO A 1 323 ? 53.300 18.041 5.189 1.00 52.95 352 PRO A O 1
ATOM 2240 N N . MET A 1 324 ? 53.885 15.997 5.925 1.00 54.03 353 MET A N 1
ATOM 2241 C CA . MET A 1 324 ? 52.971 16.031 7.063 1.00 54.89 353 MET A CA 1
ATOM 2242 C C . MET A 1 324 ? 53.116 17.297 7.898 1.00 54.86 353 MET A C 1
ATOM 2243 O O . MET A 1 324 ? 52.121 17.917 8.285 1.00 54.45 353 MET A O 1
ATOM 2248 N N . SER A 1 325 ? 54.361 17.676 8.172 1.00 55.13 354 SER A N 1
ATOM 2249 C CA . SER A 1 325 ? 54.645 18.853 8.981 1.00 55.13 354 SER A CA 1
ATOM 2250 C C . SER A 1 325 ? 53.961 20.093 8.445 1.00 54.72 354 SER A C 1
ATOM 2251 O O . SER A 1 325 ? 53.864 21.100 9.136 1.00 54.45 354 SER A O 1
ATOM 2254 N N . LEU A 1 326 ? 53.479 20.015 7.212 1.00 54.88 355 LEU A N 1
ATOM 2255 C CA . LEU A 1 326 ? 52.805 21.149 6.595 1.00 55.02 355 LEU A CA 1
ATOM 2256 C C . LEU A 1 326 ? 51.287 20.973 6.544 1.00 55.25 355 LEU A C 1
ATOM 2257 O O . LEU A 1 326 ? 50.589 21.694 5.830 1.00 55.13 355 LEU A O 1
ATOM 2262 N N . ILE A 1 327 ? 50.790 20.018 7.329 1.00 55.92 356 ILE A N 1
ATOM 2263 C CA . ILE A 1 327 ? 49.364 19.722 7.415 1.00 56.86 356 ILE A CA 1
ATOM 2264 C C . ILE A 1 327 ? 48.909 19.938 8.857 1.00 58.56 356 ILE A C 1
ATOM 2265 O O . ILE A 1 327 ? 49.335 19.216 9.749 1.00 59.43 356 ILE A O 1
ATOM 2270 N N . ASP A 1 328 ? 48.051 20.924 9.090 1.00 60.57 357 ASP A N 1
ATOM 2271 C CA . ASP A 1 328 ? 47.561 21.187 10.439 1.00 63.40 357 ASP A CA 1
ATOM 2272 C C . ASP A 1 328 ? 46.375 20.273 10.755 1.00 64.45 357 ASP A C 1
ATOM 2273 O O . ASP A 1 328 ? 45.393 20.246 10.011 1.00 64.22 357 ASP A O 1
ATOM 2278 N N . VAL A 1 329 ? 46.473 19.529 11.857 1.00 65.95 358 VAL A N 1
ATOM 2279 C CA . VAL A 1 329 ? 45.412 18.613 12.285 1.00 66.85 358 VAL A CA 1
ATOM 2280 C C . VAL A 1 329 ? 44.607 19.217 13.432 1.00 68.42 358 VAL A C 1
ATOM 2281 O O . VAL A 1 329 ? 44.961 20.275 13.959 1.00 68.91 358 VAL A O 1
ATOM 2283 N N . ASN A 1 330 ? 43.524 18.540 13.814 1.00 69.48 359 ASN A N 1
ATOM 2284 C CA . ASN A 1 330 ? 42.666 18.996 14.912 1.00 69.49 359 ASN A CA 1
ATOM 2285 C C . ASN A 1 330 ? 42.302 20.476 14.773 1.00 69.39 359 ASN A C 1
ATOM 2286 O O . ASN A 1 330 ? 42.623 21.292 15.642 1.00 68.90 359 ASN A O 1
ATOM 2291 N N . VAL A 1 331 ? 41.629 20.803 13.669 1.00 69.94 360 VAL A N 1
ATOM 2292 C CA . VAL A 1 331 ? 41.202 22.170 13.370 1.00 69.40 360 VAL A CA 1
ATOM 2293 C C . VAL A 1 331 ? 39.725 22.366 13.723 1.00 68.61 360 VAL A C 1
ATOM 2294 O O . VAL A 1 331 ? 39.289 23.479 14.031 1.00 69.10 360 VAL A O 1
ATOM 2298 N N . THR A 1 332 ? 38.958 21.282 13.666 1.00 67.31 361 THR A N 1
ATOM 2299 C CA . THR A 1 332 ? 37.541 21.325 14.006 1.00 66.80 361 THR A CA 1
ATOM 2300 C C . THR A 1 332 ? 37.153 19.996 14.654 1.00 66.21 361 THR A C 1
ATOM 2301 O O . THR A 1 332 ? 37.912 19.028 14.599 1.00 66.02 361 THR A O 1
ATOM 2305 N N . PRO A 1 333 ? 35.974 19.938 15.295 1.00 66.17 362 PRO A N 1
ATOM 2306 C CA . PRO A 1 333 ? 35.514 18.705 15.947 1.00 66.13 362 PRO A CA 1
ATOM 2307 C C . PRO A 1 333 ? 35.617 17.486 15.036 1.00 65.63 362 PRO A C 1
ATOM 2308 O O . PRO A 1 333 ? 35.760 16.356 15.507 1.00 66.02 362 PRO A O 1
ATOM 2312 N N . ASP A 1 334 ? 35.543 17.732 13.729 1.00 64.43 363 ASP A N 1
ATOM 2313 C CA . ASP A 1 334 ? 35.633 16.679 12.722 1.00 62.58 363 ASP A CA 1
ATOM 2314 C C . ASP A 1 334 ? 37.076 16.187 12.648 1.00 61.36 363 ASP A C 1
ATOM 2315 O O . ASP A 1 334 ? 37.884 16.724 11.893 1.00 61.91 363 ASP A O 1
ATOM 2320 N N . LYS A 1 335 ? 37.388 15.158 13.428 1.00 59.74 364 LYS A N 1
ATOM 2321 C CA . LYS A 1 335 ? 38.734 14.599 13.479 1.00 57.26 364 LYS A CA 1
ATOM 2322 C C . LYS A 1 335 ? 39.412 14.437 12.120 1.00 57.50 364 LYS A C 1
ATOM 2323 O O . LYS A 1 335 ? 40.642 14.366 12.049 1.00 58.93 364 LYS A O 1
ATOM 2329 N N . ARG A 1 336 ? 38.628 14.382 11.045 1.00 56.61 365 ARG A N 1
ATOM 2330 C CA . ARG A 1 336 ? 39.204 14.209 9.709 1.00 55.62 365 ARG A CA 1
ATOM 2331 C C . ARG A 1 336 ? 39.518 15.489 8.942 1.00 55.52 365 ARG A C 1
ATOM 2332 O O . ARG A 1 336 ? 40.368 15.479 8.053 1.00 54.60 365 ARG A O 1
ATOM 2340 N N . VAL A 1 337 ? 38.844 16.584 9.282 1.00 55.47 366 VAL A N 1
ATOM 2341 C CA . VAL A 1 337 ? 39.071 17.855 8.606 1.00 55.24 366 VAL A CA 1
ATOM 2342 C C . VAL A 1 337 ? 40.467 18.413 8.861 1.00 55.39 366 VAL A C 1
ATOM 2343 O O . VAL A 1 337 ? 40.892 18.550 10.005 1.00 56.42 366 VAL A O 1
ATOM 2347 N N . ILE A 1 338 ? 41.175 18.740 7.786 1.00 55.58 367 ILE A N 1
ATOM 2348 C CA . ILE A 1 338 ? 42.519 19.290 7.902 1.00 56.59 367 ILE A CA 1
ATOM 2349 C C . ILE A 1 338 ? 42.650 20.657 7.225 1.00 58.42 367 ILE A C 1
ATOM 2350 O O . ILE A 1 338 ? 41.802 21.058 6.419 1.00 59.36 367 ILE A O 1
ATOM 2355 N N . LEU A 1 339 ? 43.725 21.366 7.556 1.00 58.69 368 LEU A N 1
ATOM 2356 C CA . LEU A 1 339 ? 43.981 22.682 6.984 1.00 60.01 368 LEU A CA 1
ATOM 2357 C C . LEU A 1 339 ? 45.429 22.736 6.481 1.00 59.91 368 LEU A C 1
ATOM 2358 O O . LEU A 1 339 ? 46.364 22.481 7.235 1.00 59.44 368 LEU A O 1
ATOM 2363 N N . LEU A 1 340 ? 45.605 23.049 5.200 1.00 60.23 369 LEU A N 1
ATOM 2364 C CA . LEU A 1 340 ? 46.937 23.123 4.608 1.00 61.37 369 LEU A CA 1
ATOM 2365 C C . LEU A 1 340 ? 47.703 24.321 5.138 1.00 62.89 369 LEU A C 1
ATOM 2366 O O . LEU A 1 340 ? 47.108 25.350 5.446 1.00 64.03 369 LEU A O 1
ATOM 2371 N N . HIS A 1 341 ? 49.024 24.193 5.236 1.00 64.27 370 HIS A N 1
ATOM 2372 C CA . HIS A 1 341 ? 49.855 25.290 5.721 1.00 65.60 370 HIS A CA 1
ATOM 2373 C C . HIS A 1 341 ? 49.736 26.493 4.785 1.00 66.59 370 HIS A C 1
ATOM 2374 O O . HIS A 1 341 ? 50.188 26.445 3.646 1.00 66.85 370 HIS A O 1
ATOM 2376 N N . ASN A 1 342 ? 49.108 27.563 5.261 1.00 66.98 371 ASN A N 1
ATOM 2377 C CA . ASN A 1 342 ? 48.949 28.771 4.461 1.00 67.04 371 ASN A CA 1
ATOM 2378 C C . ASN A 1 342 ? 48.021 28.572 3.269 1.00 67.64 371 ASN A C 1
ATOM 2379 O O . ASN A 1 342 ? 48.354 28.961 2.147 1.00 69.17 371 ASN A O 1
ATOM 2381 N N . GLU A 1 343 ? 46.850 27.992 3.516 1.00 67.43 372 GLU A N 1
ATOM 2382 C CA . GLU A 1 343 ? 45.882 27.734 2.451 1.00 67.72 372 GLU A CA 1
ATOM 2383 C C . GLU A 1 343 ? 45.706 28.901 1.489 1.00 67.40 372 GLU A C 1
ATOM 2384 O O . GLU A 1 343 ? 45.836 28.736 0.276 1.00 68.75 372 GLU A O 1
ATOM 2390 N N . ARG A 1 344 ? 45.402 30.072 2.037 1.00 66.67 373 ARG A N 1
ATOM 2391 C CA . ARG A 1 344 ? 45.191 31.277 1.244 1.00 65.11 373 ARG A CA 1
ATOM 2392 C C . ARG A 1 344 ? 45.998 31.285 -0.052 1.00 64.23 373 ARG A C 1
ATOM 2393 O O . ARG A 1 344 ? 45.436 31.440 -1.135 1.00 63.59 373 ARG A O 1
ATOM 2395 N N . ALA A 1 345 ? 47.313 31.111 0.067 1.00 63.10 374 ALA A N 1
ATOM 2396 C CA . ALA A 1 345 ? 48.206 31.108 -1.091 1.00 62.71 374 ALA A CA 1
ATOM 2397 C C . ALA A 1 345 ? 48.054 29.846 -1.943 1.00 62.66 374 ALA A C 1
ATOM 2398 O O . ALA A 1 345 ? 48.041 29.914 -3.180 1.00 62.33 374 ALA A O 1
ATOM 2400 N N . VAL A 1 346 ? 47.956 28.699 -1.273 1.00 61.39 375 VAL A N 1
ATOM 2401 C CA . VAL A 1 346 ? 47.798 27.420 -1.948 1.00 59.25 375 VAL A CA 1
ATOM 2402 C C . VAL A 1 346 ? 46.786 27.587 -3.075 1.00 58.99 375 VAL A C 1
ATOM 2403 O O . VAL A 1 346 ? 47.089 27.327 -4.237 1.00 58.57 375 VAL A O 1
ATOM 2407 N N . ILE A 1 347 ? 45.590 28.042 -2.732 1.00 58.32 376 ILE A N 1
ATOM 2408 C CA . ILE A 1 347 ? 44.558 28.253 -3.735 1.00 58.39 376 ILE A CA 1
ATOM 2409 C C . ILE A 1 347 ? 45.084 29.138 -4.861 1.00 57.28 376 ILE A C 1
ATOM 2410 O O . ILE A 1 347 ? 45.066 28.748 -6.025 1.00 58.08 376 ILE A O 1
ATOM 2415 N N . ASP A 1 348 ? 45.569 30.321 -4.515 1.00 57.09 377 ASP A N 1
ATOM 2416 C CA . ASP A 1 348 ? 46.087 31.241 -5.519 1.00 57.05 377 ASP A CA 1
ATOM 2417 C C . ASP A 1 348 ? 47.084 30.613 -6.488 1.00 55.90 377 ASP A C 1
ATOM 2418 O O . ASP A 1 348 ? 46.940 30.751 -7.704 1.00 56.69 377 ASP A O 1
ATOM 2423 N N . ILE A 1 349 ? 48.093 29.929 -5.964 1.00 54.42 378 ILE A N 1
ATOM 2424 C CA . ILE A 1 349 ? 49.076 29.293 -6.830 1.00 53.43 378 ILE A CA 1
ATOM 2425 C C . ILE A 1 349 ? 48.432 28.153 -7.612 1.00 51.73 378 ILE A C 1
ATOM 2426 O O . ILE A 1 349 ? 48.717 27.963 -8.792 1.00 50.13 378 ILE A O 1
ATOM 2431 N N . PHE A 1 350 ? 47.558 27.403 -6.945 1.00 51.00 379 PHE A N 1
ATOM 2432 C CA . PHE A 1 350 ? 46.857 26.281 -7.564 1.00 49.69 379 PHE A CA 1
ATOM 2433 C C . PHE A 1 350 ? 45.935 26.757 -8.683 1.00 49.17 379 PHE A C 1
ATOM 2434 O O . PHE A 1 350 ? 45.817 26.094 -9.712 1.00 49.33 379 PHE A O 1
ATOM 2442 N N . LYS A 1 351 ? 45.284 27.903 -8.486 1.00 47.75 380 LYS A N 1
ATOM 2443 C CA . LYS A 1 351 ? 44.380 28.436 -9.502 1.00 47.23 380 LYS A CA 1
ATOM 2444 C C . LYS A 1 351 ? 45.138 28.829 -10.773 1.00 46.57 380 LYS A C 1
ATOM 2445 O O . LYS A 1 351 ? 44.748 28.454 -11.881 1.00 45.90 380 LYS A O 1
ATOM 2451 N N . THR A 1 352 ? 46.221 29.580 -10.614 1.00 45.59 381 THR A N 1
ATOM 2452 C CA . THR A 1 352 ? 47.001 29.995 -11.768 1.00 46.26 381 THR A CA 1
ATOM 2453 C C . THR A 1 352 ? 47.715 28.807 -12.399 1.00 46.26 381 THR A C 1
ATOM 2454 O O . THR A 1 352 ? 47.795 28.698 -13.627 1.00 47.00 381 THR A O 1
ATOM 2458 N N . THR A 1 353 ? 48.236 27.910 -11.573 1.00 45.43 382 THR A N 1
ATOM 2459 C CA . THR A 1 353 ? 48.914 26.757 -12.129 1.00 44.34 382 THR A CA 1
ATOM 2460 C C . THR A 1 353 ? 47.905 25.968 -12.951 1.00 43.85 382 THR A C 1
ATOM 2461 O O . THR A 1 353 ? 48.213 25.515 -14.052 1.00 43.67 382 THR A O 1
ATOM 2465 N N . LEU A 1 354 ? 46.692 25.828 -12.421 1.00 43.24 383 LEU A N 1
ATOM 2466 C CA . LEU A 1 354 ? 45.653 25.087 -13.116 1.00 42.07 383 LEU A CA 1
ATOM 2467 C C . LEU A 1 354 ? 45.345 25.753 -14.442 1.00 42.48 383 LEU A C 1
ATOM 2468 O O . LEU A 1 354 ? 45.229 25.073 -15.452 1.00 43.71 383 LEU A O 1
ATOM 2473 N N . SER A 1 355 ? 45.218 27.078 -14.444 1.00 42.42 384 SER A N 1
ATOM 2474 C CA . SER A 1 355 ? 44.938 27.812 -15.683 1.00 44.27 384 SER A CA 1
ATOM 2475 C C . SER A 1 355 ? 45.997 27.540 -16.757 1.00 44.53 384 SER A C 1
ATOM 2476 O O . SER A 1 355 ? 45.657 27.255 -17.910 1.00 43.63 384 SER A O 1
ATOM 2479 N N . ASP A 1 356 ? 47.274 27.642 -16.383 1.00 44.19 385 ASP A N 1
ATOM 2480 C CA . ASP A 1 356 ? 48.355 27.381 -17.327 1.00 45.95 385 ASP A CA 1
ATOM 2481 C C . ASP A 1 356 ? 48.133 25.988 -17.896 1.00 46.07 385 ASP A C 1
ATOM 2482 O O . ASP A 1 356 ? 48.329 25.755 -19.098 1.00 45.78 385 ASP A O 1
ATOM 2487 N N . TYR A 1 357 ? 47.731 25.063 -17.023 1.00 43.74 386 TYR A N 1
ATOM 2488 C CA . TYR A 1 357 ? 47.475 23.687 -17.434 1.00 42.70 386 TYR A CA 1
ATOM 2489 C C . TYR A 1 357 ? 46.483 23.690 -18.584 1.00 41.82 386 TYR A C 1
ATOM 2490 O O . TYR A 1 357 ? 46.772 23.197 -19.664 1.00 42.37 386 TYR A O 1
ATOM 2499 N N . TYR A 1 358 ? 45.313 24.265 -18.350 1.00 42.17 387 TYR A N 1
ATOM 2500 C CA . TYR A 1 358 ? 44.292 24.309 -19.381 1.00 44.43 387 TYR A CA 1
ATOM 2501 C C . TYR A 1 358 ? 44.707 25.050 -20.638 1.00 44.62 387 TYR A C 1
ATOM 2502 O O . TYR A 1 358 ? 44.337 24.647 -21.740 1.00 45.34 387 TYR A O 1
ATOM 2511 N N . ASN A 1 359 ? 45.471 26.126 -20.488 1.00 46.36 388 ASN A N 1
ATOM 2512 C CA . ASN A 1 359 ? 45.919 26.858 -21.665 1.00 48.25 388 ASN A CA 1
ATOM 2513 C C . ASN A 1 359 ? 46.850 25.945 -22.450 1.00 50.22 388 ASN A C 1
ATOM 2514 O O . ASN A 1 359 ? 46.646 25.712 -23.642 1.00 51.19 388 ASN A O 1
ATOM 2519 N N . ARG A 1 360 ? 47.863 25.414 -21.774 1.00 51.29 389 ARG A N 1
ATOM 2520 C CA . ARG A 1 360 ? 48.812 24.531 -22.429 1.00 54.02 389 ARG A CA 1
ATOM 2521 C C . ARG A 1 360 ? 48.083 23.381 -23.092 1.00 56.89 389 ARG A C 1
ATOM 2522 O O . ARG A 1 360 ? 48.495 22.906 -24.150 1.00 57.33 389 ARG A O 1
ATOM 2530 N N . GLN A 1 361 ? 46.985 22.952 -22.477 1.00 60.57 390 GLN A N 1
ATOM 2531 C CA . GLN A 1 361 ? 46.198 21.833 -22.994 1.00 64.03 390 GLN A CA 1
ATOM 2532 C C . GLN A 1 361 ? 45.588 22.098 -24.365 1.00 66.97 390 GLN A C 1
ATOM 2533 O O . GLN A 1 361 ? 45.694 21.266 -25.264 1.00 66.50 390 GLN A O 1
ATOM 2539 N N . GLU A 1 362 ? 44.965 23.259 -24.533 1.00 70.97 391 GLU A N 1
ATOM 2540 C CA . GLU A 1 362 ? 44.317 23.569 -25.798 1.00 75.29 391 GLU A CA 1
ATOM 2541 C C . GLU A 1 362 ? 45.247 23.743 -26.986 1.00 77.70 391 GLU A C 1
ATOM 2542 O O . GLU A 1 362 ? 44.826 23.591 -28.134 1.00 78.87 391 GLU A O 1
ATOM 2548 N N . LEU A 1 363 ? 46.507 24.062 -26.714 1.00 80.21 392 LEU A N 1
ATOM 2549 C CA . LEU A 1 363 ? 47.485 24.267 -27.774 1.00 83.02 392 LEU A CA 1
ATOM 2550 C C . LEU A 1 363 ? 47.621 23.086 -28.739 1.00 85.32 392 LEU A C 1
ATOM 2551 O O . LEU A 1 363 ? 47.753 23.283 -29.949 1.00 85.05 392 LEU A O 1
ATOM 2556 N N . ALA A 1 364 ? 47.576 21.866 -28.208 1.00 87.71 393 ALA A N 1
ATOM 2557 C CA . ALA A 1 364 ? 47.703 20.664 -29.033 1.00 89.68 393 ALA A CA 1
ATOM 2558 C C . ALA A 1 364 ? 46.354 20.049 -29.424 1.00 90.93 393 ALA A C 1
ATOM 2559 O O . ALA A 1 364 ? 46.254 18.838 -29.625 1.00 91.41 393 ALA A O 1
ATOM 2561 N N . LEU A 1 365 ? 45.322 20.882 -29.537 1.00 92.23 394 LEU A N 1
ATOM 2562 C CA . LEU A 1 365 ? 43.989 20.403 -29.905 1.00 94.01 394 LEU A CA 1
ATOM 2563 C C . LEU A 1 365 ? 43.951 19.831 -31.331 1.00 94.94 394 LEU A C 1
ATOM 2564 O O . LEU A 1 365 ? 43.439 18.731 -31.552 1.00 94.55 394 LEU A O 1
ATOM 2566 N N . PRO A 1 366 ? 44.491 20.584 -32.289 1.00 95.89 395 PRO A N 1
ATOM 2567 C CA . PRO A 1 366 ? 44.524 20.164 -33.692 1.00 96.72 395 PRO A CA 1
ATOM 2568 C C . PRO A 1 366 ? 45.393 18.920 -33.891 1.00 97.58 395 PRO A C 1
ATOM 2569 O O . PRO A 1 366 ? 44.916 17.963 -34.542 1.00 97.98 395 PRO A O 1
ATOM 2571 N N . GLN B 1 8 ? 85.131 -13.198 31.873 1.00 67.29 37 GLN B N 1
ATOM 2572 C CA . GLN B 1 8 ? 84.182 -13.604 30.795 1.00 67.77 37 GLN B CA 1
ATOM 2573 C C . GLN B 1 8 ? 83.123 -12.520 30.580 1.00 67.47 37 GLN B C 1
ATOM 2574 O O . GLN B 1 8 ? 82.969 -12.002 29.468 1.00 68.54 37 GLN B O 1
ATOM 2576 N N . ILE B 1 9 ? 82.399 -12.183 31.645 1.00 65.66 38 ILE B N 1
ATOM 2577 C CA . ILE B 1 9 ? 81.357 -11.162 31.579 1.00 63.51 38 ILE B CA 1
ATOM 2578 C C . ILE B 1 9 ? 81.942 -9.839 32.066 1.00 62.38 38 ILE B C 1
ATOM 2579 O O . ILE B 1 9 ? 82.251 -9.686 33.250 1.00 62.90 38 ILE B O 1
ATOM 2584 N N . ASN B 1 10 ? 82.097 -8.885 31.151 1.00 60.01 39 ASN B N 1
ATOM 2585 C CA . ASN B 1 10 ? 82.669 -7.584 31.491 1.00 57.01 39 ASN B CA 1
ATOM 2586 C C . ASN B 1 10 ? 81.708 -6.650 32.226 1.00 53.92 39 ASN B C 1
ATOM 2587 O O . ASN B 1 10 ? 80.490 -6.837 32.200 1.00 52.27 39 ASN B O 1
ATOM 2592 N N . ASP B 1 11 ? 82.270 -5.639 32.878 1.00 50.97 40 ASP B N 1
ATOM 2593 C CA . ASP B 1 11 ? 81.481 -4.689 33.654 1.00 48.90 40 ASP B CA 1
ATOM 2594 C C . ASP B 1 11 ? 80.293 -4.066 32.944 1.00 46.92 40 ASP B C 1
ATOM 2595 O O . ASP B 1 11 ? 79.241 -3.878 33.554 1.00 46.52 40 ASP B O 1
ATOM 2600 N N . ILE B 1 12 ? 80.453 -3.734 31.668 1.00 45.46 41 ILE B N 1
ATOM 2601 C CA . ILE B 1 12 ? 79.357 -3.118 30.925 1.00 44.42 41 ILE B CA 1
ATOM 2602 C C . ILE B 1 12 ? 78.207 -4.108 30.804 1.00 42.66 41 ILE B C 1
ATOM 2603 O O . ILE B 1 12 ? 77.046 -3.735 30.946 1.00 41.71 41 ILE B O 1
ATOM 2608 N N . ASP B 1 13 ? 78.542 -5.371 30.559 1.00 41.30 42 ASP B N 1
ATOM 2609 C CA . ASP B 1 13 ? 77.535 -6.420 30.441 1.00 40.77 42 ASP B CA 1
ATOM 2610 C C . ASP B 1 13 ? 76.783 -6.534 31.757 1.00 39.66 42 ASP B C 1
ATOM 2611 O O . ASP B 1 13 ? 75.554 -6.527 31.778 1.00 41.12 42 ASP B O 1
ATOM 2616 N N . VAL B 1 14 ? 77.530 -6.640 32.852 1.00 37.06 43 VAL B N 1
ATOM 2617 C CA . VAL B 1 14 ? 76.929 -6.740 34.173 1.00 34.75 43 VAL B CA 1
ATOM 2618 C C . VAL B 1 14 ? 75.943 -5.609 34.335 1.00 34.95 43 VAL B C 1
ATOM 2619 O O . VAL B 1 14 ? 74.840 -5.807 34.837 1.00 33.81 43 VAL B O 1
ATOM 2623 N N . HIS B 1 15 ? 76.351 -4.418 33.910 1.00 34.81 44 HIS B N 1
ATOM 2624 C CA . HIS B 1 15 ? 75.490 -3.248 34.013 1.00 33.55 44 HIS B CA 1
ATOM 2625 C C . HIS B 1 15 ? 74.280 -3.417 33.102 1.00 32.01 44 HIS B C 1
ATOM 2626 O O . HIS B 1 15 ? 73.171 -3.058 33.468 1.00 32.69 44 HIS B O 1
ATOM 2633 N N . ARG B 1 16 ? 74.497 -3.997 31.929 1.00 32.02 45 ARG B N 1
ATOM 2634 C CA . ARG B 1 16 ? 73.427 -4.212 30.960 1.00 30.13 45 ARG B CA 1
ATOM 2635 C C . ARG B 1 16 ? 72.373 -5.173 31.484 1.00 30.42 45 ARG B C 1
ATOM 2636 O O . ARG B 1 16 ? 71.169 -4.890 31.456 1.00 29.95 45 ARG B O 1
ATOM 2644 N N . ILE B 1 17 ? 72.848 -6.324 31.946 1.00 29.40 46 ILE B N 1
ATOM 2645 C CA . ILE B 1 17 ? 72.004 -7.378 32.480 1.00 28.81 46 ILE B CA 1
ATOM 2646 C C . ILE B 1 17 ? 71.254 -6.933 33.734 1.00 30.07 46 ILE B C 1
ATOM 2647 O O . ILE B 1 17 ? 70.044 -7.152 33.841 1.00 31.55 46 ILE B O 1
ATOM 2652 N N . THR B 1 18 ? 71.961 -6.306 34.673 1.00 29.79 47 THR B N 1
ATOM 2653 C CA . THR B 1 18 ? 71.342 -5.842 35.912 1.00 29.00 47 THR B CA 1
ATOM 2654 C C . THR B 1 18 ? 70.261 -4.812 35.626 1.00 29.74 47 THR B C 1
ATOM 2655 O O . THR B 1 18 ? 69.152 -4.904 36.153 1.00 28.18 47 THR B O 1
ATOM 2659 N N . SER B 1 19 ? 70.578 -3.822 34.797 1.00 29.39 48 SER B N 1
ATOM 2660 C CA . SER B 1 19 ? 69.577 -2.810 34.503 1.00 32.31 48 SER B CA 1
ATOM 2661 C C . SER B 1 19 ? 68.388 -3.492 33.807 1.00 30.28 48 SER B C 1
ATOM 2662 O O . SER B 1 19 ? 67.253 -3.038 33.911 1.00 29.13 48 SER B O 1
ATOM 2665 N N . GLY B 1 20 ? 68.655 -4.613 33.141 1.00 30.93 49 GLY B N 1
ATOM 2666 C CA . GLY B 1 20 ? 67.595 -5.366 32.487 1.00 28.52 49 GLY B CA 1
ATOM 2667 C C . GLY B 1 20 ? 66.696 -6.014 33.532 1.00 29.27 49 GLY B C 1
ATOM 2668 O O . GLY B 1 20 ? 65.534 -6.301 33.281 1.00 29.70 49 GLY B O 1
ATOM 2669 N N . GLN B 1 21 ? 67.233 -6.250 34.721 1.00 30.19 50 GLN B N 1
ATOM 2670 C CA . GLN B 1 21 ? 66.453 -6.840 35.801 1.00 30.62 50 GLN B CA 1
ATOM 2671 C C . GLN B 1 21 ? 65.615 -5.740 36.453 1.00 32.33 50 GLN B C 1
ATOM 2672 O O . GLN B 1 21 ? 64.610 -6.017 37.130 1.00 33.53 50 GLN B O 1
ATOM 2678 N N . VAL B 1 22 ? 66.032 -4.488 36.269 1.00 29.88 51 VAL B N 1
ATOM 2679 C CA . VAL B 1 22 ? 65.278 -3.384 36.847 1.00 27.99 51 VAL B CA 1
ATOM 2680 C C . VAL B 1 22 ? 64.104 -2.979 35.955 1.00 27.62 51 VAL B C 1
ATOM 2681 O O . VAL B 1 22 ? 62.990 -2.808 36.433 1.00 24.56 51 VAL B O 1
ATOM 2685 N N . ILE B 1 23 ? 64.359 -2.830 34.660 1.00 27.83 52 ILE B N 1
ATOM 2686 C CA . ILE B 1 23 ? 63.301 -2.465 33.726 1.00 29.71 52 ILE B CA 1
ATOM 2687 C C . ILE B 1 23 ? 62.894 -3.738 32.987 1.00 30.89 52 ILE B C 1
ATOM 2688 O O . ILE B 1 23 ? 63.399 -4.026 31.903 1.00 31.32 52 ILE B O 1
ATOM 2693 N N . THR B 1 24 ? 61.989 -4.502 33.598 1.00 31.88 53 THR B N 1
ATOM 2694 C CA . THR B 1 24 ? 61.526 -5.763 33.032 1.00 34.59 53 THR B CA 1
ATOM 2695 C C . THR B 1 24 ? 60.799 -5.598 31.711 1.00 34.87 53 THR B C 1
ATOM 2696 O O . THR B 1 24 ? 61.007 -6.383 30.793 1.00 36.39 53 THR B O 1
ATOM 2700 N N . ASP B 1 25 ? 59.937 -4.594 31.614 1.00 34.51 54 ASP B N 1
ATOM 2701 C CA . ASP B 1 25 ? 59.234 -4.347 30.364 1.00 34.21 54 ASP B CA 1
ATOM 2702 C C . ASP B 1 25 ? 58.792 -2.901 30.197 1.00 32.80 54 ASP B C 1
ATOM 2703 O O . ASP B 1 25 ? 59.088 -2.048 31.032 1.00 32.84 54 ASP B O 1
ATOM 2708 N N . LEU B 1 26 ? 58.084 -2.637 29.105 1.00 31.50 55 LEU B N 1
ATOM 2709 C CA . LEU B 1 26 ? 57.605 -1.301 28.798 1.00 30.69 55 LEU B CA 1
ATOM 2710 C C . LEU B 1 26 ? 56.784 -0.742 29.948 1.00 31.16 55 LEU B C 1
ATOM 2711 O O . LEU B 1 26 ? 56.926 0.424 30.315 1.00 29.46 55 LEU B O 1
ATOM 2716 N N . THR B 1 27 ? 55.930 -1.586 30.524 1.00 32.07 56 THR B N 1
ATOM 2717 C CA . THR B 1 27 ? 55.076 -1.173 31.632 1.00 31.12 56 THR B CA 1
ATOM 2718 C C . THR B 1 27 ? 55.881 -0.692 32.842 1.00 31.40 56 THR B C 1
ATOM 2719 O O . THR B 1 27 ? 55.543 0.317 33.462 1.00 32.83 56 THR B O 1
ATOM 2723 N N . THR B 1 28 ? 56.942 -1.413 33.181 1.00 31.22 57 THR B N 1
ATOM 2724 C CA . THR B 1 28 ? 57.781 -1.036 34.315 1.00 30.31 57 THR B CA 1
ATOM 2725 C C . THR B 1 28 ? 58.429 0.306 34.002 1.00 30.14 57 THR B C 1
ATOM 2726 O O . THR B 1 28 ? 58.487 1.196 34.852 1.00 28.59 57 THR B O 1
ATOM 2730 N N . ALA B 1 29 ? 58.915 0.455 32.775 1.00 28.35 58 ALA B N 1
ATOM 2731 C CA . ALA B 1 29 ? 59.545 1.706 32.386 1.00 28.44 58 ALA B CA 1
ATOM 2732 C C . ALA B 1 29 ? 58.563 2.853 32.596 1.00 28.58 58 ALA B C 1
ATOM 2733 O O . ALA B 1 29 ? 58.917 3.875 33.173 1.00 29.44 58 ALA B O 1
ATOM 2735 N N . VAL B 1 30 ? 57.326 2.673 32.142 1.00 29.32 59 VAL B N 1
ATOM 2736 C CA . VAL B 1 30 ? 56.295 3.697 32.292 1.00 31.07 59 VAL B CA 1
ATOM 2737 C C . VAL B 1 30 ? 56.034 4.014 33.757 1.00 32.13 59 VAL B C 1
ATOM 2738 O O . VAL B 1 30 ? 55.902 5.183 34.133 1.00 32.35 59 VAL B O 1
ATOM 2742 N N . LYS B 1 31 ? 55.941 2.973 34.581 1.00 32.52 60 LYS B N 1
ATOM 2743 C CA . LYS B 1 31 ? 55.715 3.179 36.004 1.00 33.44 60 LYS B CA 1
ATOM 2744 C C . LYS B 1 31 ? 56.766 4.141 36.536 1.00 33.11 60 LYS B C 1
ATOM 2745 O O . LYS B 1 31 ? 56.434 5.125 37.199 1.00 34.90 60 LYS B O 1
ATOM 2751 N N . GLU B 1 32 ? 58.031 3.840 36.242 1.00 31.99 61 GLU B N 1
ATOM 2752 C CA . GLU B 1 32 ? 59.167 4.640 36.701 1.00 31.65 61 GLU B CA 1
ATOM 2753 C C . GLU B 1 32 ? 59.082 6.103 36.291 1.00 32.33 61 GLU B C 1
ATOM 2754 O O . GLU B 1 32 ? 59.407 7.003 37.081 1.00 31.87 61 GLU B O 1
ATOM 2760 N N . LEU B 1 33 ? 58.636 6.341 35.062 1.00 29.22 62 LEU B N 1
ATOM 2761 C CA . LEU B 1 33 ? 58.500 7.701 34.564 1.00 29.90 62 LEU B CA 1
ATOM 2762 C C . LEU B 1 33 ? 57.337 8.467 35.220 1.00 28.86 62 LEU B C 1
ATOM 2763 O O . LEU B 1 33 ? 57.501 9.622 35.636 1.00 26.61 62 LEU B O 1
ATOM 2768 N N . VAL B 1 34 ? 56.170 7.837 35.303 1.00 26.47 63 VAL B N 1
ATOM 2769 C CA . VAL B 1 34 ? 55.021 8.478 35.931 1.00 27.28 63 VAL B CA 1
ATOM 2770 C C . VAL B 1 34 ? 55.378 8.826 37.387 1.00 28.38 63 VAL B C 1
ATOM 2771 O O . VAL B 1 34 ? 55.225 9.981 37.814 1.00 25.16 63 VAL B O 1
ATOM 2775 N N . ASP B 1 35 ? 55.872 7.832 38.133 1.00 28.44 64 ASP B N 1
ATOM 2776 C CA . ASP B 1 35 ? 56.270 8.017 39.528 1.00 28.73 64 ASP B CA 1
ATOM 2777 C C . ASP B 1 35 ? 57.192 9.216 39.684 1.00 30.08 64 ASP B C 1
ATOM 2778 O O . ASP B 1 35 ? 57.012 10.040 40.586 1.00 31.49 64 ASP B O 1
ATOM 2783 N N . ASN B 1 36 ? 58.187 9.317 38.812 1.00 28.55 65 ASN B N 1
ATOM 2784 C CA . ASN B 1 36 ? 59.094 10.435 38.903 1.00 28.07 65 ASN B CA 1
ATOM 2785 C C . ASN B 1 36 ? 58.388 11.773 38.686 1.00 28.55 65 ASN B C 1
ATOM 2786 O O . ASN B 1 36 ? 58.656 12.742 39.396 1.00 26.50 65 ASN B O 1
ATOM 2791 N N . SER B 1 37 ? 57.480 11.820 37.719 1.00 30.52 66 SER B N 1
ATOM 2792 C CA . SER B 1 37 ? 56.746 13.050 37.444 1.00 32.54 66 SER B CA 1
ATOM 2793 C C . SER B 1 37 ? 55.916 13.423 38.665 1.00 33.27 66 SER B C 1
ATOM 2794 O O . SER B 1 37 ? 55.979 14.551 39.139 1.00 34.42 66 SER B O 1
ATOM 2797 N N . ILE B 1 38 ? 55.150 12.475 39.190 1.00 33.73 67 ILE B N 1
ATOM 2798 C CA . ILE B 1 38 ? 54.338 12.776 40.358 1.00 32.94 67 ILE B CA 1
ATOM 2799 C C . ILE B 1 38 ? 55.229 13.276 41.492 1.00 33.76 67 ILE B C 1
ATOM 2800 O O . ILE B 1 38 ? 54.870 14.220 42.186 1.00 34.74 67 ILE B O 1
ATOM 2805 N N . ASP B 1 39 ? 56.392 12.650 41.670 1.00 34.59 68 ASP B N 1
ATOM 2806 C CA . ASP B 1 39 ? 57.334 13.063 42.716 1.00 35.17 68 ASP B CA 1
ATOM 2807 C C . ASP B 1 39 ? 57.813 14.487 42.472 1.00 35.27 68 ASP B C 1
ATOM 2808 O O . ASP B 1 39 ? 58.232 15.177 43.399 1.00 36.04 68 ASP B O 1
ATOM 2813 N N . ALA B 1 40 ? 57.771 14.914 41.215 1.00 35.05 69 ALA B N 1
ATOM 2814 C CA . ALA B 1 40 ? 58.222 16.250 40.858 1.00 36.44 69 ALA B CA 1
ATOM 2815 C C . ALA B 1 40 ? 57.120 17.293 41.021 1.00 37.71 69 ALA B C 1
ATOM 2816 O O . ALA B 1 40 ? 57.257 18.436 40.581 1.00 39.04 69 ALA B O 1
ATOM 2818 N N . ASN B 1 41 ? 56.021 16.889 41.644 1.00 36.99 70 ASN B N 1
ATOM 2819 C CA . ASN B 1 41 ? 54.920 17.799 41.897 1.00 37.44 70 ASN B CA 1
ATOM 2820 C C . ASN B 1 41 ? 54.327 18.349 40.618 1.00 38.18 70 ASN B C 1
ATOM 2821 O O . ASN B 1 41 ? 54.089 19.561 40.497 1.00 36.24 70 ASN B O 1
ATOM 2826 N N . ALA B 1 42 ? 54.106 17.460 39.655 1.00 37.68 71 ALA B N 1
ATOM 2827 C CA . ALA B 1 42 ? 53.504 17.862 38.399 1.00 36.39 71 ALA B CA 1
ATOM 2828 C C . ALA B 1 42 ? 52.006 17.714 38.576 1.00 35.73 71 ALA B C 1
ATOM 2829 O O . ALA B 1 42 ? 51.559 16.877 39.351 1.00 36.98 71 ALA B O 1
ATOM 2831 N N . ASN B 1 43 ? 51.229 18.544 37.889 1.00 36.92 72 ASN B N 1
ATOM 2832 C CA . ASN B 1 43 ? 49.777 18.428 37.953 1.00 38.73 72 ASN B CA 1
ATOM 2833 C C . ASN B 1 43 ? 49.311 18.090 36.544 1.00 38.81 72 ASN B C 1
ATOM 2834 O O . ASN B 1 43 ? 48.120 17.876 36.299 1.00 37.47 72 ASN B O 1
ATOM 2839 N N . GLN B 1 44 ? 50.265 18.043 35.618 1.00 37.53 73 GLN B N 1
ATOM 2840 C CA . GLN B 1 44 ? 49.953 17.687 34.247 1.00 40.22 73 GLN B CA 1
ATOM 2841 C C . GLN B 1 44 ? 50.955 16.664 33.706 1.00 39.43 73 GLN B C 1
ATOM 2842 O O . GLN B 1 44 ? 52.166 16.903 33.674 1.00 40.39 73 GLN B O 1
ATOM 2848 N N . ILE B 1 45 ? 50.448 15.516 33.280 1.00 36.84 74 ILE B N 1
ATOM 2849 C CA . ILE B 1 45 ? 51.319 14.478 32.756 1.00 35.35 74 ILE B CA 1
ATOM 2850 C C . ILE B 1 45 ? 50.862 13.971 31.407 1.00 35.70 74 ILE B C 1
ATOM 2851 O O . ILE B 1 45 ? 49.743 13.494 31.244 1.00 36.12 74 ILE B O 1
ATOM 2856 N N . GLU B 1 46 ? 51.756 14.073 30.440 1.00 35.87 75 GLU B N 1
ATOM 2857 C CA . GLU B 1 46 ? 51.466 13.665 29.087 1.00 37.68 75 GLU B CA 1
ATOM 2858 C C . GLU B 1 46 ? 52.431 12.565 28.696 1.00 36.03 75 GLU B C 1
ATOM 2859 O O . GLU B 1 46 ? 53.636 12.678 28.925 1.00 35.39 75 GLU B O 1
ATOM 2865 N N . ILE B 1 47 ? 51.883 11.508 28.100 1.00 33.76 76 ILE B N 1
ATOM 2866 C CA . ILE B 1 47 ? 52.649 10.346 27.685 1.00 29.58 76 ILE B CA 1
ATOM 2867 C C . ILE B 1 47 ? 52.395 10.085 26.213 1.00 29.91 76 ILE B C 1
ATOM 2868 O O . ILE B 1 47 ? 51.253 9.914 25.787 1.00 28.46 76 ILE B O 1
ATOM 2873 N N . ILE B 1 48 ? 53.468 10.062 25.436 1.00 28.94 77 ILE B N 1
ATOM 2874 C CA . ILE B 1 48 ? 53.358 9.833 24.013 1.00 29.29 77 ILE B CA 1
ATOM 2875 C C . ILE B 1 48 ? 54.109 8.567 23.603 1.00 30.08 77 ILE B C 1
ATOM 2876 O O . ILE B 1 48 ? 55.316 8.461 23.793 1.00 29.34 77 ILE B O 1
ATOM 2881 N N . PHE B 1 49 ? 53.375 7.601 23.058 1.00 30.24 78 PHE B N 1
ATOM 2882 C CA . PHE B 1 49 ? 53.959 6.338 22.601 1.00 31.29 78 PHE B CA 1
ATOM 2883 C C . PHE B 1 49 ? 54.161 6.358 21.097 1.00 31.78 78 PHE B C 1
ATOM 2884 O O . PHE B 1 49 ? 53.294 6.844 20.367 1.00 33.57 78 PHE B O 1
ATOM 2892 N N . LYS B 1 50 ? 55.291 5.839 20.627 1.00 31.17 79 LYS B N 1
ATOM 2893 C CA . LYS B 1 50 ? 55.501 5.742 19.188 1.00 32.43 79 LYS B CA 1
ATOM 2894 C C . LYS B 1 50 ? 55.471 4.254 18.874 1.00 34.02 79 LYS B C 1
ATOM 2895 O O . LYS B 1 50 ? 56.218 3.459 19.445 1.00 32.30 79 LYS B O 1
ATOM 2901 N N . ASP B 1 51 ? 54.557 3.889 17.985 1.00 36.49 80 ASP B N 1
ATOM 2902 C CA . ASP B 1 51 ? 54.328 2.507 17.596 1.00 38.11 80 ASP B CA 1
ATOM 2903 C C . ASP B 1 51 ? 54.162 1.640 18.844 1.00 38.76 80 ASP B C 1
ATOM 2904 O O . ASP B 1 51 ? 54.855 0.640 19.036 1.00 38.82 80 ASP B O 1
ATOM 2909 N N . TYR B 1 52 ? 53.228 2.055 19.695 1.00 38.93 81 TYR B N 1
ATOM 2910 C CA . TYR B 1 52 ? 52.894 1.350 20.931 1.00 38.62 81 TYR B CA 1
ATOM 2911 C C . TYR B 1 52 ? 54.028 1.079 21.921 1.00 37.14 81 TYR B C 1
ATOM 2912 O O . TYR B 1 52 ? 53.890 0.237 22.799 1.00 36.44 81 TYR B O 1
ATOM 2921 N N . GLY B 1 53 ? 55.135 1.803 21.800 1.00 35.41 82 GLY B N 1
ATOM 2922 C CA . GLY B 1 53 ? 56.249 1.587 22.708 1.00 32.73 82 GLY B CA 1
ATOM 2923 C C . GLY B 1 53 ? 57.456 0.980 22.018 1.00 31.68 82 GLY B C 1
ATOM 2924 O O . GLY B 1 53 ? 58.597 1.146 22.468 1.00 30.87 82 GLY B O 1
ATOM 2925 N N . LEU B 1 54 ? 57.206 0.268 20.926 1.00 30.05 83 LEU B N 1
ATOM 2926 C CA . LEU B 1 54 ? 58.279 -0.364 20.161 1.00 33.49 83 LEU B CA 1
ATOM 2927 C C . LEU B 1 54 ? 59.332 0.651 19.751 1.00 34.10 83 LEU B C 1
ATOM 2928 O O . LEU B 1 54 ? 60.522 0.367 19.795 1.00 36.00 83 LEU B O 1
ATOM 2933 N N . GLU B 1 55 ? 58.884 1.837 19.355 1.00 35.20 84 GLU B N 1
ATOM 2934 C CA . GLU B 1 55 ? 59.779 2.905 18.929 1.00 34.16 84 GLU B CA 1
ATOM 2935 C C . GLU B 1 55 ? 60.227 3.748 20.118 1.00 33.29 84 GLU B C 1
ATOM 2936 O O . GLU B 1 55 ? 61.417 3.998 20.306 1.00 33.22 84 GLU B O 1
ATOM 2942 N N . SER B 1 56 ? 59.277 4.181 20.937 1.00 32.38 85 SER B N 1
ATOM 2943 C CA . SER B 1 56 ? 59.641 5.004 22.083 1.00 33.53 85 SER B CA 1
ATOM 2944 C C . SER B 1 56 ? 58.478 5.394 22.982 1.00 33.65 85 SER B C 1
ATOM 2945 O O . SER B 1 56 ? 57.305 5.225 22.635 1.00 33.16 85 SER B O 1
ATOM 2948 N N . ILE B 1 57 ? 58.825 5.922 24.148 1.00 31.73 86 ILE B N 1
ATOM 2949 C CA . ILE B 1 57 ? 57.829 6.390 25.082 1.00 31.86 86 ILE B CA 1
ATOM 2950 C C . ILE B 1 57 ? 58.339 7.689 25.625 1.00 33.14 86 ILE B C 1
ATOM 2951 O O . ILE B 1 57 ? 59.499 7.788 26.000 1.00 33.42 86 ILE B O 1
ATOM 2956 N N . GLU B 1 58 ? 57.465 8.683 25.687 1.00 34.36 87 GLU B N 1
ATOM 2957 C CA . GLU B 1 58 ? 57.853 9.983 26.190 1.00 35.03 87 GLU B CA 1
ATOM 2958 C C . GLU B 1 58 ? 56.955 10.428 27.340 1.00 34.48 87 GLU B C 1
ATOM 2959 O O . GLU B 1 58 ? 55.732 10.351 27.266 1.00 35.49 87 GLU B O 1
ATOM 2965 N N . CYS B 1 59 ? 57.568 10.897 28.414 1.00 34.11 88 CYS B N 1
ATOM 2966 C CA . CYS B 1 59 ? 56.783 11.354 29.544 1.00 33.26 88 CYS B CA 1
ATOM 2967 C C . CYS B 1 59 ? 57.072 12.829 29.807 1.00 35.50 88 CYS B C 1
ATOM 2968 O O . CYS B 1 59 ? 58.221 13.206 30.080 1.00 33.51 88 CYS B O 1
ATOM 2971 N N . SER B 1 60 ? 56.026 13.653 29.702 1.00 34.82 89 SER B N 1
ATOM 2972 C CA . SER B 1 60 ? 56.141 15.095 29.907 1.00 37.22 89 SER B CA 1
ATOM 2973 C C . SER B 1 60 ? 55.312 15.596 31.069 1.00 36.93 89 SER B C 1
ATOM 2974 O O . SER B 1 60 ? 54.120 15.295 31.169 1.00 36.34 89 SER B O 1
ATOM 2977 N N . ASP B 1 61 ? 55.942 16.375 31.939 1.00 36.09 90 ASP B N 1
ATOM 2978 C CA . ASP B 1 61 ? 55.244 16.923 33.084 1.00 36.89 90 ASP B CA 1
ATOM 2979 C C . ASP B 1 61 ? 55.616 18.389 33.275 1.00 38.10 90 ASP B C 1
ATOM 2980 O O . ASP B 1 61 ? 56.559 18.892 32.656 1.00 38.30 90 ASP B O 1
ATOM 2985 N N . ASN B 1 62 ? 54.870 19.072 34.137 1.00 38.34 91 ASN B N 1
ATOM 2986 C CA . ASN B 1 62 ? 55.141 20.468 34.430 1.00 38.13 91 ASN B CA 1
ATOM 2987 C C . ASN B 1 62 ? 55.651 20.567 35.873 1.00 39.93 91 ASN B C 1
ATOM 2988 O O . ASN B 1 62 ? 55.390 21.539 36.582 1.00 43.06 91 ASN B O 1
ATOM 2993 N N . GLY B 1 63 ? 56.390 19.549 36.299 1.00 38.52 92 GLY B N 1
ATOM 2994 C CA . GLY B 1 63 ? 56.915 19.532 37.649 1.00 36.50 92 GLY B CA 1
ATOM 2995 C C . GLY B 1 63 ? 58.053 20.506 37.888 1.00 36.44 92 GLY B C 1
ATOM 2996 O O . GLY B 1 63 ? 58.343 21.372 37.067 1.00 34.13 92 GLY B O 1
ATOM 2997 N N . ASP B 1 64 ? 58.712 20.334 39.026 1.00 36.65 93 ASP B N 1
ATOM 2998 C CA . ASP B 1 64 ? 59.817 21.189 39.436 1.00 36.15 93 ASP B CA 1
ATOM 2999 C C . ASP B 1 64 ? 61.052 21.129 38.552 1.00 36.63 93 ASP B C 1
ATOM 3000 O O . ASP B 1 64 ? 61.917 21.992 38.659 1.00 37.85 93 ASP B O 1
ATOM 3005 N N . GLY B 1 65 ? 61.146 20.127 37.681 1.00 35.51 94 GLY B N 1
ATOM 3006 C CA . GLY B 1 65 ? 62.310 20.032 36.813 1.00 33.42 94 GLY B CA 1
ATOM 3007 C C . GLY B 1 65 ? 63.544 19.527 37.541 1.00 35.12 94 GLY B C 1
ATOM 3008 O O . GLY B 1 65 ? 63.506 19.309 38.745 1.00 33.46 94 GLY B O 1
ATOM 3009 N N . ILE B 1 66 ? 64.647 19.355 36.819 1.00 36.09 95 ILE B N 1
ATOM 3010 C CA . ILE B 1 66 ? 65.880 18.840 37.409 1.00 38.93 95 ILE B CA 1
ATOM 3011 C C . ILE B 1 66 ? 66.929 19.926 37.630 1.00 41.33 95 ILE B C 1
ATOM 3012 O O . ILE B 1 66 ? 67.223 20.699 36.726 1.00 42.53 95 ILE B O 1
ATOM 3017 N N . ASP B 1 67 ? 67.514 19.968 38.820 1.00 42.15 96 ASP B N 1
ATOM 3018 C CA . ASP B 1 67 ? 68.535 20.960 39.102 1.00 43.94 96 ASP B CA 1
ATOM 3019 C C . ASP B 1 67 ? 69.746 20.740 38.195 1.00 43.57 96 ASP B C 1
ATOM 3020 O O . ASP B 1 67 ? 70.296 19.645 38.133 1.00 44.79 96 ASP B O 1
ATOM 3025 N N . PRO B 1 68 ? 70.179 21.790 37.482 1.00 42.32 97 PRO B N 1
ATOM 3026 C CA . PRO B 1 68 ? 71.328 21.709 36.578 1.00 43.60 97 PRO B CA 1
ATOM 3027 C C . PRO B 1 68 ? 72.558 21.078 37.210 1.00 43.81 97 PRO B C 1
ATOM 3028 O O . PRO B 1 68 ? 73.395 20.511 36.503 1.00 44.71 97 PRO B O 1
ATOM 3032 N N . SER B 1 69 ? 72.675 21.181 38.531 1.00 42.96 98 SER B N 1
ATOM 3033 C CA . SER B 1 69 ? 73.833 20.626 39.220 1.00 43.42 98 SER B CA 1
ATOM 3034 C C . SER B 1 69 ? 73.772 19.111 39.267 1.00 43.85 98 SER B C 1
ATOM 3035 O O . SER B 1 69 ? 74.794 18.462 39.483 1.00 44.87 98 SER B O 1
ATOM 3038 N N . ASN B 1 70 ? 72.578 18.557 39.050 1.00 42.31 99 ASN B N 1
ATOM 3039 C CA . ASN B 1 70 ? 72.376 17.111 39.079 1.00 43.57 99 ASN B CA 1
ATOM 3040 C C . ASN B 1 70 ? 72.557 16.441 37.721 1.00 43.18 99 ASN B C 1
ATOM 3041 O O . ASN B 1 70 ? 72.736 15.229 37.649 1.00 43.63 99 ASN B O 1
ATOM 3046 N N . TYR B 1 71 ? 72.505 17.227 36.649 1.00 42.15 100 TYR B N 1
ATOM 3047 C CA . TYR B 1 71 ? 72.667 16.705 35.290 1.00 41.22 100 TYR B CA 1
ATOM 3048 C C . TYR B 1 71 ? 73.719 15.612 35.200 1.00 42.58 100 TYR B C 1
ATOM 3049 O O . TYR B 1 71 ? 73.453 14.499 34.759 1.00 44.18 100 TYR B O 1
ATOM 3058 N N . GLU B 1 72 ? 74.924 15.952 35.624 1.00 43.86 101 GLU B N 1
ATOM 3059 C CA . GLU B 1 72 ? 76.066 15.057 35.551 1.00 45.53 101 GLU B CA 1
ATOM 3060 C C . GLU B 1 72 ? 75.995 13.766 36.348 1.00 45.17 101 GLU B C 1
ATOM 3061 O O . GLU B 1 72 ? 76.642 12.784 35.985 1.00 45.17 101 GLU B O 1
ATOM 3067 N N . PHE B 1 73 ? 75.223 13.763 37.430 1.00 44.69 102 PHE B N 1
ATOM 3068 C CA . PHE B 1 73 ? 75.124 12.581 38.277 1.00 43.32 102 PHE B CA 1
ATOM 3069 C C . PHE B 1 73 ? 73.722 11.985 38.345 1.00 40.93 102 PHE B C 1
ATOM 3070 O O . PHE B 1 73 ? 73.444 11.124 39.174 1.00 39.83 102 PHE B O 1
ATOM 3078 N N . LEU B 1 74 ? 72.844 12.426 37.460 1.00 39.15 103 LEU B N 1
ATOM 3079 C CA . LEU B 1 74 ? 71.483 11.934 37.480 1.00 37.72 103 LEU B CA 1
ATOM 3080 C C . LEU B 1 74 ? 71.328 10.441 37.180 1.00 35.11 103 LEU B C 1
ATOM 3081 O O . LEU B 1 74 ? 70.630 9.739 37.902 1.00 34.73 103 LEU B O 1
ATOM 3086 N N . ALA B 1 75 ? 71.984 9.950 36.136 1.00 32.78 104 ALA B N 1
ATOM 3087 C CA . ALA B 1 75 ? 71.855 8.541 35.766 1.00 32.36 104 ALA B CA 1
ATOM 3088 C C . ALA B 1 75 ? 73.073 7.636 35.998 1.00 31.59 104 ALA B C 1
ATOM 3089 O O . ALA B 1 75 ? 73.142 6.541 35.447 1.00 32.44 104 ALA B O 1
ATOM 3091 N N . LEU B 1 76 ? 74.026 8.076 36.805 1.00 29.84 105 LEU B N 1
ATOM 3092 C CA . LEU B 1 76 ? 75.194 7.254 37.079 1.00 30.74 105 LEU B CA 1
ATOM 3093 C C . LEU B 1 76 ? 74.850 6.204 38.124 1.00 32.62 105 LEU B C 1
ATOM 3094 O O . LEU B 1 76 ? 73.988 6.432 38.980 1.00 32.09 105 LEU B O 1
ATOM 3099 N N . LYS B 1 77 ? 75.517 5.052 38.050 1.00 33.37 106 LYS B N 1
ATOM 3100 C CA . LYS B 1 77 ? 75.321 4.005 39.045 1.00 34.06 106 LYS B CA 1
ATOM 3101 C C . LYS B 1 77 ? 76.261 4.298 40.212 1.00 35.15 106 LYS B C 1
ATOM 3102 O O . LYS B 1 77 ? 77.402 4.714 40.012 1.00 36.22 106 LYS B O 1
ATOM 3108 N N . HIS B 1 78 ? 75.779 4.085 41.430 1.00 34.85 107 HIS B N 1
ATOM 3109 C CA . HIS B 1 78 ? 76.572 4.351 42.614 1.00 33.35 107 HIS B CA 1
ATOM 3110 C C . HIS B 1 78 ? 77.558 3.230 42.924 1.00 34.16 107 HIS B C 1
ATOM 3111 O O . HIS B 1 78 ? 77.162 2.089 43.131 1.00 33.73 107 HIS B O 1
ATOM 3118 N N . TYR B 1 79 ? 78.845 3.571 42.951 1.00 35.73 108 TYR B N 1
ATOM 3119 C CA . TYR B 1 79 ? 79.912 2.619 43.264 1.00 36.68 108 TYR B CA 1
ATOM 3120 C C . TYR B 1 79 ? 80.869 3.274 44.276 1.00 38.78 108 TYR B C 1
ATOM 3121 O O . TYR B 1 79 ? 81.442 4.335 43.987 1.00 39.35 108 TYR B O 1
ATOM 3130 N N . THR B 1 80 ? 81.050 2.654 45.446 1.00 38.55 109 THR B N 1
ATOM 3131 C CA . THR B 1 80 ? 81.962 3.189 46.465 1.00 38.37 109 THR B CA 1
ATOM 3132 C C . THR B 1 80 ? 83.247 3.615 45.769 1.00 40.19 109 THR B C 1
ATOM 3133 O O . THR B 1 80 ? 83.729 4.734 45.936 1.00 40.04 109 THR B O 1
ATOM 3137 N N . SER B 1 81 ? 83.782 2.698 44.978 1.00 43.21 110 SER B N 1
ATOM 3138 C CA . SER B 1 81 ? 85.007 2.909 44.223 1.00 47.74 110 SER B CA 1
ATOM 3139 C C . SER B 1 81 ? 85.096 4.243 43.466 1.00 49.88 110 SER B C 1
ATOM 3140 O O . SER B 1 81 ? 86.138 4.903 43.490 1.00 50.23 110 SER B O 1
ATOM 3143 N N . LYS B 1 82 ? 84.017 4.638 42.792 1.00 50.38 111 LYS B N 1
ATOM 3144 C CA . LYS B 1 82 ? 84.028 5.878 42.021 1.00 50.64 111 LYS B CA 1
ATOM 3145 C C . LYS B 1 82 ? 83.686 7.115 42.841 1.00 51.49 111 LYS B C 1
ATOM 3146 O O . LYS B 1 82 ? 84.091 8.225 42.494 1.00 52.15 111 LYS B O 1
ATOM 3148 N N . ILE B 1 83 ? 82.930 6.940 43.919 1.00 52.49 112 ILE B N 1
ATOM 3149 C CA . ILE B 1 83 ? 82.585 8.078 44.763 1.00 52.25 112 ILE B CA 1
ATOM 3150 C C . ILE B 1 83 ? 83.832 8.520 45.520 1.00 52.61 112 ILE B C 1
ATOM 3151 O O . ILE B 1 83 ? 84.106 9.713 45.647 1.00 50.65 112 ILE B O 1
ATOM 3156 N N . ALA B 1 84 ? 84.589 7.542 46.011 1.00 54.83 113 ALA B N 1
ATOM 3157 C CA . ALA B 1 84 ? 85.810 7.809 46.767 1.00 57.39 113 ALA B CA 1
ATOM 3158 C C . ALA B 1 84 ? 86.802 8.649 45.976 1.00 58.40 113 ALA B C 1
ATOM 3159 O O . ALA B 1 84 ? 87.740 9.206 46.542 1.00 59.58 113 ALA B O 1
ATOM 3161 N N . LYS B 1 85 ? 86.591 8.734 44.669 1.00 59.11 114 LYS B N 1
ATOM 3162 C CA . LYS B 1 85 ? 87.468 9.503 43.798 1.00 61.29 114 LYS B CA 1
ATOM 3163 C C . LYS B 1 85 ? 87.076 10.985 43.779 1.00 62.36 114 LYS B C 1
ATOM 3164 O O . LYS B 1 85 ? 87.499 11.739 42.904 1.00 62.61 114 LYS B O 1
ATOM 3166 N N . PHE B 1 86 ? 86.254 11.398 44.736 1.00 63.37 115 PHE B N 1
ATOM 3167 C CA . PHE B 1 86 ? 85.841 12.797 44.818 1.00 64.26 115 PHE B CA 1
ATOM 3168 C C . PHE B 1 86 ? 86.341 13.402 46.130 1.00 65.15 115 PHE B C 1
ATOM 3169 O O . PHE B 1 86 ? 86.408 12.720 47.161 1.00 64.65 115 PHE B O 1
ATOM 3177 N N . GLN B 1 87 ? 86.699 14.681 46.091 1.00 65.70 116 GLN B N 1
ATOM 3178 C CA . GLN B 1 87 ? 87.174 15.342 47.295 1.00 66.69 116 GLN B CA 1
ATOM 3179 C C . GLN B 1 87 ? 86.027 15.433 48.287 1.00 65.84 116 GLN B C 1
ATOM 3180 O O . GLN B 1 87 ? 86.125 14.942 49.416 1.00 65.11 116 GLN B O 1
ATOM 3186 N N . ASP B 1 88 ? 84.933 16.057 47.863 1.00 64.80 117 ASP B N 1
ATOM 3187 C CA . ASP B 1 88 ? 83.783 16.175 48.738 1.00 63.75 117 ASP B CA 1
ATOM 3188 C C . ASP B 1 88 ? 82.817 15.032 48.452 1.00 62.58 117 ASP B C 1
ATOM 3189 O O . ASP B 1 88 ? 81.912 15.152 47.620 1.00 60.70 117 ASP B O 1
ATOM 3194 N N . VAL B 1 89 ? 83.031 13.918 49.144 1.00 61.15 118 VAL B N 1
ATOM 3195 C CA . VAL B 1 89 ? 82.195 12.737 48.986 1.00 59.60 118 VAL B CA 1
ATOM 3196 C C . VAL B 1 89 ? 80.770 13.039 49.440 1.00 59.05 118 VAL B C 1
ATOM 3197 O O . VAL B 1 89 ? 79.805 12.644 48.778 1.00 57.65 118 VAL B O 1
ATOM 3201 N N . ALA B 1 90 ? 80.645 13.746 50.562 1.00 58.65 119 ALA B N 1
ATOM 3202 C CA . ALA B 1 90 ? 79.332 14.113 51.104 1.00 58.97 119 ALA B CA 1
ATOM 3203 C C . ALA B 1 90 ? 78.510 14.885 50.075 1.00 58.13 119 ALA B C 1
ATOM 3204 O O . ALA B 1 90 ? 77.331 14.594 49.860 1.00 58.41 119 ALA B O 1
ATOM 3206 N N . LYS B 1 91 ? 79.157 15.864 49.448 1.00 56.72 120 LYS B N 1
ATOM 3207 C CA . LYS B 1 91 ? 78.554 16.722 48.434 1.00 56.85 120 LYS B CA 1
ATOM 3208 C C . LYS B 1 91 ? 78.040 15.959 47.202 1.00 56.32 120 LYS B C 1
ATOM 3209 O O . LYS B 1 91 ? 76.845 16.013 46.899 1.00 56.35 120 LYS B O 1
ATOM 3215 N N . VAL B 1 92 ? 78.926 15.254 46.496 1.00 54.24 121 VAL B N 1
ATOM 3216 C CA . VAL B 1 92 ? 78.511 14.511 45.305 1.00 54.29 121 VAL B CA 1
ATOM 3217 C C . VAL B 1 92 ? 77.351 13.560 45.547 1.00 54.13 121 VAL B C 1
ATOM 3218 O O . VAL B 1 92 ? 76.504 13.390 44.678 1.00 53.88 121 VAL B O 1
ATOM 3222 N N . GLN B 1 93 ? 77.307 12.939 46.721 1.00 55.07 122 GLN B N 1
ATOM 3223 C CA . GLN B 1 93 ? 76.233 12.000 47.026 1.00 55.70 122 GLN B CA 1
ATOM 3224 C C . GLN B 1 93 ? 74.879 12.652 47.308 1.00 55.37 122 GLN B C 1
ATOM 3225 O O . GLN B 1 93 ? 73.948 11.981 47.751 1.00 57.04 122 GLN B O 1
ATOM 3231 N N . THR B 1 94 ? 74.774 13.956 47.053 1.00 53.58 123 THR B N 1
ATOM 3232 C CA . THR B 1 94 ? 73.515 14.681 47.230 1.00 52.31 123 THR B CA 1
ATOM 3233 C C . THR B 1 94 ? 73.190 15.286 45.883 1.00 52.14 123 THR B C 1
ATOM 3234 O O . THR B 1 94 ? 72.195 15.997 45.734 1.00 53.29 123 THR B O 1
ATOM 3238 N N . LEU B 1 95 ? 74.045 15.012 44.902 1.00 50.54 124 LEU B N 1
ATOM 3239 C CA . LEU B 1 95 ? 73.851 15.543 43.560 1.00 50.13 124 LEU B CA 1
ATOM 3240 C C . LEU B 1 95 ? 73.317 14.494 42.606 1.00 49.94 124 LEU B C 1
ATOM 3241 O O . LEU B 1 95 ? 73.216 14.741 41.404 1.00 50.49 124 LEU B O 1
ATOM 3246 N N . GLY B 1 96 ? 72.983 13.318 43.129 1.00 48.34 125 GLY B N 1
ATOM 3247 C CA . GLY B 1 96 ? 72.464 12.284 42.258 1.00 46.23 125 GLY B CA 1
ATOM 3248 C C . GLY B 1 96 ? 72.540 10.877 42.797 1.00 44.17 125 GLY B C 1
ATOM 3249 O O . GLY B 1 96 ? 72.288 10.645 43.973 1.00 44.49 125 GLY B O 1
ATOM 3250 N N . PHE B 1 97 ? 72.893 9.938 41.923 1.00 42.89 126 PHE B N 1
ATOM 3251 C CA . PHE B 1 97 ? 72.992 8.525 42.284 1.00 42.84 126 PHE B CA 1
ATOM 3252 C C . PHE B 1 97 ? 71.754 8.080 43.071 1.00 42.53 126 PHE B C 1
ATOM 3253 O O . PHE B 1 97 ? 71.842 7.222 43.948 1.00 43.40 126 PHE B O 1
ATOM 3261 N N . ARG B 1 98 ? 70.607 8.677 42.776 1.00 40.82 127 ARG B N 1
ATOM 3262 C CA . ARG B 1 98 ? 69.389 8.308 43.471 1.00 40.22 127 ARG B CA 1
ATOM 3263 C C . ARG B 1 98 ? 68.662 7.253 42.667 1.00 39.88 127 ARG B C 1
ATOM 3264 O O . ARG B 1 98 ? 68.728 7.242 41.439 1.00 39.54 127 ARG B O 1
ATOM 3272 N N . GLY B 1 99 ? 67.980 6.360 43.377 1.00 38.23 128 GLY B N 1
ATOM 3273 C CA . GLY B 1 99 ? 67.212 5.318 42.729 1.00 35.72 128 GLY B CA 1
ATOM 3274 C C . GLY B 1 99 ? 67.964 4.356 41.837 1.00 34.62 128 GLY B C 1
ATOM 3275 O O . GLY B 1 99 ? 69.183 4.192 41.948 1.00 32.59 128 GLY B O 1
ATOM 3276 N N . GLU B 1 100 ? 67.211 3.727 40.938 1.00 33.26 129 GLU B N 1
ATOM 3277 C CA . GLU B 1 100 ? 67.755 2.752 40.011 1.00 31.65 129 GLU B CA 1
ATOM 3278 C C . GLU B 1 100 ? 67.170 2.891 38.617 1.00 31.56 129 GLU B C 1
ATOM 3279 O O . GLU B 1 100 ? 67.717 2.361 37.647 1.00 33.68 129 GLU B O 1
ATOM 3285 N N . ALA B 1 101 ? 66.061 3.606 38.512 1.00 29.34 130 ALA B N 1
ATOM 3286 C CA . ALA B 1 101 ? 65.392 3.742 37.229 1.00 28.85 130 ALA B CA 1
ATOM 3287 C C . ALA B 1 101 ? 66.187 4.416 36.124 1.00 29.59 130 ALA B C 1
ATOM 3288 O O . ALA B 1 101 ? 66.545 3.775 35.142 1.00 32.91 130 ALA B O 1
ATOM 3290 N N . LEU B 1 102 ? 66.465 5.703 36.253 1.00 30.42 131 LEU B N 1
ATOM 3291 C CA . LEU B 1 102 ? 67.186 6.353 35.176 1.00 30.95 131 LEU B CA 1
ATOM 3292 C C . LEU B 1 102 ? 68.506 5.655 34.910 1.00 31.68 131 LEU B C 1
ATOM 3293 O O . LEU B 1 102 ? 68.936 5.526 33.762 1.00 31.92 131 LEU B O 1
ATOM 3298 N N . SER B 1 103 ? 69.135 5.188 35.978 1.00 32.83 132 SER B N 1
ATOM 3299 C CA . SER B 1 103 ? 70.409 4.503 35.868 1.00 33.10 132 SER B CA 1
ATOM 3300 C C . SER B 1 103 ? 70.250 3.230 35.042 1.00 32.27 132 SER B C 1
ATOM 3301 O O . SER B 1 103 ? 71.159 2.837 34.311 1.00 33.03 132 SER B O 1
ATOM 3304 N N . SER B 1 104 ? 69.091 2.588 35.167 1.00 30.36 133 SER B N 1
ATOM 3305 C CA . SER B 1 104 ? 68.809 1.356 34.432 1.00 30.82 133 SER B CA 1
ATOM 3306 C C . SER B 1 104 ? 68.328 1.604 32.999 1.00 30.76 133 SER B C 1
ATOM 3307 O O . SER B 1 104 ? 68.718 0.880 32.079 1.00 29.99 133 SER B O 1
ATOM 3310 N N . LEU B 1 105 ? 67.480 2.608 32.802 1.00 28.65 134 LEU B N 1
ATOM 3311 C CA . LEU B 1 105 ? 66.996 2.900 31.462 1.00 29.26 134 LEU B CA 1
ATOM 3312 C C . LEU B 1 105 ? 68.158 3.295 30.554 1.00 30.95 134 LEU B C 1
ATOM 3313 O O . LEU B 1 105 ? 68.048 3.259 29.335 1.00 31.65 134 LEU B O 1
ATOM 3318 N N . CYS B 1 106 ? 69.279 3.670 31.151 1.00 33.37 135 CYS B N 1
ATOM 3319 C CA . CYS B 1 106 ? 70.459 4.040 30.378 1.00 36.49 135 CYS B CA 1
ATOM 3320 C C . CYS B 1 106 ? 71.134 2.817 29.785 1.00 36.74 135 CYS B C 1
ATOM 3321 O O . CYS B 1 106 ? 71.556 2.816 28.627 1.00 37.07 135 CYS B O 1
ATOM 3324 N N . GLY B 1 107 ? 71.248 1.784 30.611 1.00 35.36 136 GLY B N 1
ATOM 3325 C CA . GLY B 1 107 ? 71.882 0.556 30.188 1.00 33.46 136 GLY B CA 1
ATOM 3326 C C . GLY B 1 107 ? 71.113 -0.217 29.144 1.00 32.65 136 GLY B C 1
ATOM 3327 O O . GLY B 1 107 ? 71.719 -0.717 28.205 1.00 35.45 136 GLY B O 1
ATOM 3328 N N . ILE B 1 108 ? 69.795 -0.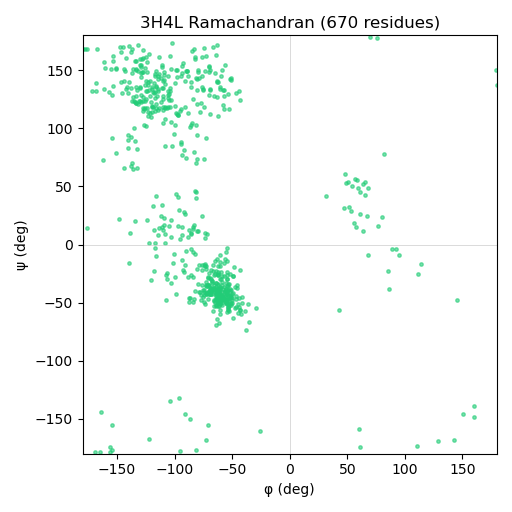330 29.275 1.00 30.43 137 ILE B N 1
ATOM 3329 C CA . ILE B 1 108 ? 69.063 -1.092 28.275 1.00 30.62 137 ILE B CA 1
ATOM 3330 C C . ILE B 1 108 ? 68.165 -0.315 27.314 1.00 32.07 137 ILE B C 1
ATOM 3331 O O . ILE B 1 108 ? 67.244 -0.888 26.727 1.00 32.94 137 ILE B O 1
ATOM 3336 N N . ALA B 1 109 ? 68.451 0.976 27.138 1.00 31.10 138 ALA B N 1
ATOM 3337 C CA . ALA B 1 109 ? 67.691 1.836 26.223 1.00 29.81 138 ALA B CA 1
ATOM 3338 C C . ALA B 1 109 ? 68.491 3.107 25.965 1.00 28.50 138 ALA B C 1
ATOM 3339 O O . ALA B 1 109 ? 69.598 3.235 26.463 1.00 28.76 138 ALA B O 1
ATOM 3341 N N . LYS B 1 110 ? 67.943 4.027 25.175 1.00 28.97 139 LYS B N 1
ATOM 3342 C CA . LYS B 1 110 ? 68.611 5.303 24.887 1.00 30.69 139 LYS B CA 1
ATOM 3343 C C . LYS B 1 110 ? 67.835 6.320 25.708 1.00 31.24 139 LYS B C 1
ATOM 3344 O O . LYS B 1 110 ? 66.635 6.500 25.474 1.00 31.99 139 LYS B O 1
ATOM 3350 N N . LEU B 1 111 ? 68.490 6.989 26.652 1.00 30.94 140 LEU B N 1
ATOM 3351 C CA . LEU B 1 111 ? 67.787 7.964 27.489 1.00 31.73 140 LEU B CA 1
ATOM 3352 C C . LEU B 1 111 ? 68.080 9.420 27.146 1.00 32.78 140 LEU B C 1
ATOM 3353 O O . LEU B 1 111 ? 69.233 9.815 27.048 1.00 36.15 140 LEU B O 1
ATOM 3358 N N . SER B 1 112 ? 67.029 10.213 26.970 1.00 33.09 141 SER B N 1
ATOM 3359 C CA . SER B 1 112 ? 67.168 11.637 26.681 1.00 34.86 141 SER B CA 1
ATOM 3360 C C . SER B 1 112 ? 66.287 12.409 27.645 1.00 35.52 141 SER B C 1
ATOM 3361 O O . SER B 1 112 ? 65.216 11.937 28.038 1.00 35.70 141 SER B O 1
ATOM 3364 N N . VAL B 1 113 ? 66.726 13.607 28.010 1.00 36.35 142 VAL B N 1
ATOM 3365 C CA . VAL B 1 113 ? 65.961 14.443 28.928 1.00 37.18 142 VAL B CA 1
ATOM 3366 C C . VAL B 1 113 ? 65.988 15.915 28.505 1.00 37.96 142 VAL B C 1
ATOM 3367 O O . VAL B 1 113 ? 67.013 16.414 28.040 1.00 40.68 142 VAL B O 1
ATOM 3371 N N . ILE B 1 114 ? 64.853 16.595 28.634 1.00 36.41 143 ILE B N 1
ATOM 3372 C CA . ILE B 1 114 ? 64.774 18.024 28.335 1.00 35.30 143 ILE B CA 1
ATOM 3373 C C . ILE B 1 114 ? 64.147 18.606 29.602 1.00 37.50 143 ILE B C 1
ATOM 3374 O O . ILE B 1 114 ? 62.998 18.293 29.930 1.00 39.08 143 ILE B O 1
ATOM 3379 N N . THR B 1 115 ? 64.891 19.441 30.322 1.00 37.67 144 THR B N 1
ATOM 3380 C CA . THR B 1 115 ? 64.378 19.974 31.581 1.00 39.91 144 THR B CA 1
ATOM 3381 C C . THR B 1 115 ? 64.666 21.452 31.887 1.00 41.04 144 THR B C 1
ATOM 3382 O O . THR B 1 115 ? 65.431 22.116 31.193 1.00 41.37 144 THR B O 1
ATOM 3386 N N . THR B 1 116 ? 64.034 21.955 32.942 1.00 43.36 145 THR B N 1
ATOM 3387 C CA . THR B 1 116 ? 64.236 23.331 33.359 1.00 44.66 145 THR B CA 1
ATOM 3388 C C . THR B 1 116 ? 63.674 23.669 34.736 1.00 45.92 145 THR B C 1
ATOM 3389 O O . THR B 1 116 ? 62.518 23.358 35.055 1.00 44.44 145 THR B O 1
ATOM 3393 N N . THR B 1 117 ? 64.510 24.321 35.539 1.00 47.14 146 THR B N 1
ATOM 3394 C CA . THR B 1 117 ? 64.135 24.762 36.875 1.00 49.48 146 THR B CA 1
ATOM 3395 C C . THR B 1 117 ? 64.063 26.278 36.807 1.00 50.83 146 THR B C 1
ATOM 3396 O O . THR B 1 117 ? 64.047 26.965 37.832 1.00 53.06 146 THR B O 1
ATOM 3400 N N . SER B 1 118 ? 64.030 26.787 35.580 1.00 50.37 147 SER B N 1
ATOM 3401 C CA . SER B 1 118 ? 63.986 28.220 35.336 1.00 49.34 147 SER B CA 1
ATOM 3402 C C . SER B 1 118 ? 63.508 28.468 33.908 1.00 47.02 147 SER B C 1
ATOM 3403 O O . SER B 1 118 ? 64.289 28.874 33.042 1.00 45.82 147 SER B O 1
ATOM 3406 N N . PRO B 1 119 ? 62.209 28.241 33.649 1.00 44.47 148 PRO B N 1
ATOM 3407 C CA . PRO B 1 119 ? 61.641 28.437 32.315 1.00 44.24 148 PRO B CA 1
ATOM 3408 C C . PRO B 1 119 ? 61.829 29.875 31.836 1.00 46.22 148 PRO B C 1
ATOM 3409 O O . PRO B 1 119 ? 61.881 30.801 32.650 1.00 48.27 148 PRO B O 1
ATOM 3413 N N . PRO B 1 120 ? 61.948 30.082 30.512 1.00 45.90 149 PRO B N 1
ATOM 3414 C CA . PRO B 1 120 ? 61.921 29.064 29.457 1.00 45.39 149 PRO B CA 1
ATOM 3415 C C . PRO B 1 120 ? 63.308 28.553 29.057 1.00 43.96 149 PRO B C 1
ATOM 3416 O O . PRO B 1 120 ? 63.438 27.824 28.071 1.00 42.96 149 PRO B O 1
ATOM 3420 N N . LYS B 1 121 ? 64.342 28.950 29.797 1.00 42.70 150 LYS B N 1
ATOM 3421 C CA . LYS B 1 121 ? 65.689 28.482 29.488 1.00 42.95 150 LYS B CA 1
ATOM 3422 C C . LYS B 1 121 ? 65.691 27.012 29.848 1.00 42.31 150 LYS B C 1
ATOM 3423 O O . LYS B 1 121 ? 65.296 26.644 30.950 1.00 42.33 150 LYS B O 1
ATOM 3429 N N . ALA B 1 122 ? 66.123 26.169 28.921 1.00 41.79 151 ALA B N 1
ATOM 3430 C CA . ALA B 1 122 ? 66.128 24.742 29.184 1.00 43.46 151 ALA B CA 1
ATOM 3431 C C . ALA B 1 122 ? 67.304 24.036 28.544 1.00 43.22 151 ALA B C 1
ATOM 3432 O O . ALA B 1 122 ? 68.032 24.616 27.733 1.00 43.06 151 ALA B O 1
ATOM 3434 N N . ASP B 1 123 ? 67.476 22.774 28.920 1.00 42.25 152 ASP B N 1
ATOM 3435 C CA . ASP B 1 123 ? 68.552 21.955 28.389 1.00 41.51 152 ASP B CA 1
ATOM 3436 C C . ASP B 1 123 ? 68.031 20.618 27.878 1.00 40.40 152 ASP B C 1
ATOM 3437 O O . ASP B 1 123 ? 66.998 20.117 28.331 1.00 40.90 152 ASP B O 1
ATOM 3442 N N . LYS B 1 124 ? 68.750 20.056 26.915 1.00 39.27 153 LYS B N 1
ATOM 3443 C CA . LYS B 1 124 ? 68.412 18.765 26.353 1.00 36.99 153 LYS B CA 1
ATOM 3444 C C . LYS B 1 124 ? 69.637 17.938 26.628 1.00 36.70 153 LYS B C 1
ATOM 3445 O O . LYS B 1 124 ? 70.740 18.308 26.235 1.00 37.82 153 LYS B O 1
ATOM 3451 N N . LEU B 1 125 ? 69.446 16.828 27.327 1.00 36.36 154 LEU B N 1
ATOM 3452 C CA . LEU B 1 125 ? 70.553 15.956 27.687 1.00 36.99 154 LEU B CA 1
ATOM 3453 C C . LEU B 1 125 ? 70.451 14.575 27.050 1.00 36.08 154 LEU B C 1
ATOM 3454 O O . LEU B 1 125 ? 69.377 13.982 26.998 1.00 36.17 154 LEU B O 1
ATOM 3459 N N . GLU B 1 126 ? 71.573 14.084 26.547 1.00 35.96 155 GLU B N 1
ATOM 3460 C CA . GLU B 1 126 ? 71.634 12.757 25.949 1.00 36.42 155 GLU B CA 1
ATOM 3461 C C . GLU B 1 126 ? 72.586 11.969 26.843 1.00 36.60 155 GLU B C 1
ATOM 3462 O O . GLU B 1 126 ? 73.740 12.369 27.024 1.00 38.18 155 GLU B O 1
ATOM 3468 N N . TYR B 1 127 ? 72.114 10.873 27.425 1.00 34.01 156 TYR B N 1
ATOM 3469 C CA . TYR B 1 127 ? 72.979 10.058 28.272 1.00 31.82 156 TYR B CA 1
ATOM 3470 C C . TYR B 1 127 ? 73.314 8.758 27.569 1.00 32.97 156 TYR B C 1
ATOM 3471 O O . TYR B 1 127 ? 72.438 8.135 26.961 1.00 33.63 156 TYR B O 1
ATOM 3480 N N . ASP B 1 128 ? 74.569 8.329 27.657 1.00 33.26 157 ASP B N 1
ATOM 3481 C CA . ASP B 1 128 ? 74.928 7.080 27.030 1.00 33.12 157 ASP B CA 1
ATOM 3482 C C . ASP B 1 128 ? 74.522 5.925 27.947 1.00 33.81 157 ASP B C 1
ATOM 3483 O O . ASP B 1 128 ? 73.923 6.125 29.008 1.00 32.34 157 ASP B O 1
ATOM 3488 N N . MET B 1 129 ? 74.854 4.719 27.516 1.00 34.04 158 MET B N 1
ATOM 3489 C CA . MET B 1 129 ? 74.523 3.500 28.222 1.00 36.95 158 MET B CA 1
ATOM 3490 C C . MET B 1 129 ? 74.987 3.453 29.674 1.00 37.67 158 MET B C 1
ATOM 3491 O O . MET B 1 129 ? 74.420 2.731 30.505 1.00 35.97 158 MET B O 1
ATOM 3496 N N . VAL B 1 130 ? 76.011 4.243 29.974 1.00 38.04 159 VAL B N 1
ATOM 3497 C CA . VAL B 1 130 ? 76.615 4.250 31.298 1.00 35.00 159 VAL B CA 1
ATOM 3498 C C . VAL B 1 130 ? 76.342 5.501 32.162 1.00 35.25 159 VAL B C 1
ATOM 3499 O O . VAL B 1 130 ? 76.935 5.676 33.231 1.00 36.04 159 VAL B O 1
ATOM 3503 N N . GLY B 1 131 ? 75.435 6.361 31.706 1.00 35.34 160 GLY B N 1
ATOM 3504 C CA . GLY B 1 131 ? 75.081 7.545 32.484 1.00 36.95 160 GLY B CA 1
ATOM 3505 C C . GLY B 1 131 ? 75.794 8.849 32.169 1.00 36.77 160 GLY B C 1
ATOM 3506 O O . GLY B 1 131 ? 75.427 9.900 32.689 1.00 36.75 160 GLY B O 1
ATOM 3507 N N . HIS B 1 132 ? 76.817 8.778 31.326 1.00 36.95 161 HIS B N 1
ATOM 3508 C CA . HIS B 1 132 ? 77.585 9.948 30.940 1.00 38.01 161 HIS B CA 1
ATOM 3509 C C . HIS B 1 132 ? 76.840 10.764 29.893 1.00 36.94 161 HIS B C 1
ATOM 3510 O O . HIS B 1 132 ? 76.173 10.215 29.019 1.00 36.93 161 HIS B O 1
ATOM 3517 N N . ILE B 1 133 ? 76.967 12.079 29.989 1.00 36.04 162 ILE B N 1
ATOM 3518 C CA . ILE B 1 133 ? 76.303 12.993 29.076 1.00 37.01 162 ILE B CA 1
ATOM 3519 C C . ILE B 1 133 ? 77.061 13.139 27.768 1.00 39.36 162 ILE B C 1
ATOM 3520 O O . ILE B 1 133 ? 78.065 13.845 27.717 1.00 41.32 162 ILE B O 1
ATOM 3525 N N . THR B 1 134 ? 76.583 12.486 26.712 1.00 39.75 163 THR B N 1
ATOM 3526 C CA . THR B 1 134 ? 77.246 12.570 25.414 1.00 41.58 163 THR B CA 1
ATOM 3527 C C . THR B 1 134 ? 77.014 13.908 24.718 1.00 42.79 163 THR B C 1
ATOM 3528 O O . THR B 1 134 ? 77.753 14.265 23.797 1.00 43.01 163 THR B O 1
ATOM 3532 N N . SER B 1 135 ? 75.996 14.649 25.151 1.00 42.45 164 SER B N 1
ATOM 3533 C CA . SER B 1 135 ? 75.713 15.949 24.553 1.00 42.31 164 SER B CA 1
ATOM 3534 C C . SER B 1 135 ? 74.647 16.742 25.297 1.00 44.54 164 SER B C 1
ATOM 3535 O O . SER B 1 135 ? 73.566 16.228 25.618 1.00 44.34 164 SER B O 1
ATOM 3538 N N . LYS B 1 136 ? 74.968 18.010 25.542 1.00 45.58 165 LYS B N 1
ATOM 3539 C CA . LYS B 1 136 ? 74.097 18.952 26.239 1.00 45.86 165 LYS B CA 1
ATOM 3540 C C . LYS B 1 136 ? 73.761 20.057 25.235 1.00 45.30 165 LYS B C 1
ATOM 3541 O O . LYS B 1 136 ? 74.651 20.770 24.773 1.00 45.46 165 LYS B O 1
ATOM 3547 N N . THR B 1 137 ? 72.478 20.187 24.902 1.00 44.45 166 THR B N 1
ATOM 3548 C CA . THR B 1 137 ? 72.008 21.171 23.920 1.00 42.63 166 THR B CA 1
ATOM 3549 C C . THR B 1 137 ? 71.079 22.233 24.515 1.00 42.44 166 THR B C 1
ATOM 3550 O O . THR B 1 137 ? 70.163 21.910 25.275 1.00 42.11 166 THR B O 1
ATOM 3554 N N . THR B 1 138 ? 71.299 23.495 24.150 1.00 40.97 167 THR B N 1
ATOM 3555 C CA . THR B 1 138 ? 70.472 24.591 24.650 1.00 40.89 167 THR B CA 1
ATOM 3556 C C . THR B 1 138 ? 69.115 24.587 23.960 1.00 40.92 167 THR B C 1
ATOM 3557 O O . THR B 1 138 ? 69.040 24.461 22.739 1.00 43.13 167 THR B O 1
ATOM 3561 N N . THR B 1 139 ? 68.046 24.737 24.736 1.00 40.33 168 THR B N 1
ATOM 3562 C CA . THR B 1 139 ? 66.691 24.733 24.188 1.00 41.25 168 THR B CA 1
ATOM 3563 C C . THR B 1 139 ? 65.782 25.489 25.134 1.00 41.57 168 THR B C 1
ATOM 3564 O O . THR B 1 139 ? 66.235 26.059 26.123 1.00 41.65 168 THR B O 1
ATOM 3568 N N . SER B 1 140 ? 64.491 25.476 24.840 1.00 41.80 169 SER B N 1
ATOM 3569 C CA . SER B 1 140 ? 63.529 26.146 25.695 1.00 44.56 169 SER B CA 1
ATOM 3570 C C . SER B 1 140 ? 62.359 25.222 25.937 1.00 44.74 169 SER B C 1
ATOM 3571 O O . SER B 1 140 ? 62.113 24.300 25.162 1.00 45.07 169 SER B O 1
ATOM 3574 N N . ARG B 1 141 ? 61.643 25.479 27.021 1.00 45.45 170 ARG B N 1
ATOM 3575 C CA . ARG B 1 141 ? 60.447 24.723 27.364 1.00 47.04 170 ARG B CA 1
ATOM 3576 C C . ARG B 1 141 ? 59.878 25.249 28.664 1.00 46.92 170 ARG B C 1
ATOM 3577 O O . ARG B 1 141 ? 60.616 25.772 29.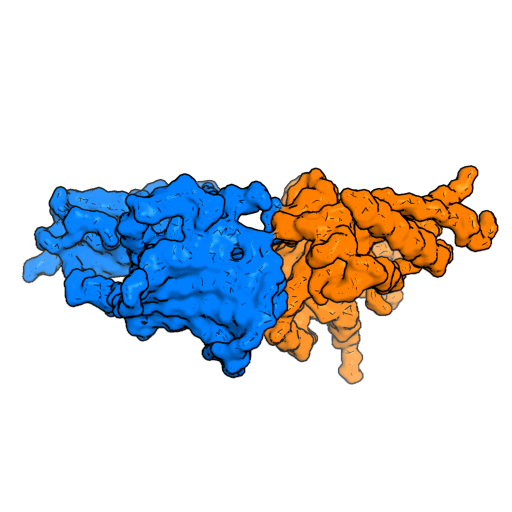498 1.00 46.20 170 ARG B O 1
ATOM 3585 N N . ASN B 1 142 ? 58.560 25.141 28.821 1.00 47.21 171 ASN B N 1
ATOM 3586 C CA . ASN B 1 142 ? 57.916 25.612 30.038 1.00 47.73 171 ASN B CA 1
ATOM 3587 C C . ASN B 1 142 ? 58.442 24.786 31.207 1.00 48.71 171 ASN B C 1
ATOM 3588 O O . ASN B 1 142 ? 59.159 23.792 31.007 1.00 47.43 171 ASN B O 1
ATOM 3593 N N . LYS B 1 143 ? 58.090 25.192 32.423 1.00 49.32 172 LYS B N 1
ATOM 3594 C CA . LYS B 1 143 ? 58.541 24.487 33.619 1.00 49.84 172 LYS B CA 1
ATOM 3595 C C . LYS B 1 143 ? 58.243 22.996 33.494 1.00 48.95 172 LYS B C 1
ATOM 3596 O O . LYS B 1 143 ? 57.208 22.605 32.962 1.00 49.70 172 LYS B O 1
ATOM 3602 N N . GLY B 1 144 ? 59.154 22.160 33.974 1.00 46.95 173 GLY B N 1
ATOM 3603 C CA . GLY B 1 144 ? 58.911 20.732 33.892 1.00 44.77 173 GLY B CA 1
ATOM 3604 C C . GLY B 1 144 ? 60.029 19.922 33.274 1.00 42.49 173 GLY B C 1
ATOM 3605 O O . GLY B 1 144 ? 61.140 20.417 33.044 1.00 42.64 173 GLY B O 1
ATOM 3606 N N . THR B 1 145 ? 59.728 18.663 32.992 1.00 38.93 174 THR B N 1
ATOM 3607 C CA . THR B 1 145 ? 60.715 17.772 32.421 1.00 34.36 174 THR B CA 1
ATOM 3608 C C . THR B 1 145 ? 60.079 16.830 31.414 1.00 33.78 174 THR B C 1
ATOM 3609 O O . THR B 1 145 ? 58.898 16.478 31.531 1.00 33.00 174 THR B O 1
ATOM 3613 N N . THR B 1 146 ? 60.870 16.440 30.418 1.00 32.32 175 THR B N 1
ATOM 3614 C CA . THR B 1 146 ? 60.437 15.510 29.383 1.00 33.14 175 THR B CA 1
ATOM 3615 C C . THR B 1 146 ? 61.469 14.383 29.315 1.00 32.87 175 THR B C 1
ATOM 3616 O O . THR B 1 146 ? 62.645 14.622 29.020 1.00 34.00 175 THR B O 1
ATOM 3620 N N . VAL B 1 147 ? 61.044 13.160 29.605 1.00 33.11 176 VAL B N 1
ATOM 3621 C CA . VAL B 1 147 ? 61.953 12.021 29.539 1.00 31.73 176 VAL B CA 1
ATOM 3622 C C . VAL B 1 147 ? 61.550 11.151 28.344 1.00 34.07 176 VAL B C 1
ATOM 3623 O O . VAL B 1 147 ? 60.375 10.772 28.180 1.00 34.82 176 VAL B O 1
ATOM 3627 N N . LEU B 1 148 ? 62.522 10.849 27.496 1.00 32.84 177 LEU B N 1
ATOM 3628 C CA . LEU B 1 148 ? 62.251 10.038 26.326 1.00 32.76 177 LEU B CA 1
ATOM 3629 C C . LEU B 1 148 ? 63.064 8.750 26.343 1.00 32.55 177 LEU B C 1
ATOM 3630 O O . LEU B 1 148 ? 64.296 8.786 26.333 1.00 32.26 177 LEU B O 1
ATOM 3635 N N . VAL B 1 149 ? 62.371 7.616 26.380 1.00 31.76 178 VAL B N 1
ATOM 3636 C CA . VAL B 1 149 ? 63.020 6.304 26.360 1.00 30.08 178 VAL B CA 1
ATOM 3637 C C . VAL B 1 149 ? 62.753 5.743 24.968 1.00 30.34 178 VAL B C 1
ATOM 3638 O O . VAL B 1 149 ? 61.602 5.536 24.597 1.00 31.46 178 VAL B O 1
ATOM 3642 N N . SER B 1 150 ? 63.802 5.507 24.189 1.00 29.76 179 SER B N 1
ATOM 3643 C CA . SER B 1 150 ? 63.609 4.986 22.844 1.00 29.80 179 SER B CA 1
ATOM 3644 C C . SER B 1 150 ? 64.458 3.755 22.619 1.00 29.79 179 SER B C 1
ATOM 3645 O O . SER B 1 150 ? 65.440 3.539 23.331 1.00 28.61 179 SER B O 1
ATOM 3648 N N . GLN B 1 151 ? 64.077 2.954 21.627 1.00 31.42 180 GLN B N 1
ATOM 3649 C CA . GLN B 1 151 ? 64.811 1.737 21.304 1.00 33.59 180 GLN B CA 1
ATOM 3650 C C . GLN B 1 151 ? 64.963 0.861 22.549 1.00 33.35 180 GLN B C 1
ATOM 3651 O O . GLN B 1 151 ? 66.064 0.392 22.889 1.00 32.26 180 GLN B O 1
ATOM 3657 N N . LEU B 1 152 ? 63.842 0.635 23.222 1.00 31.09 181 LEU B N 1
ATOM 3658 C CA . LEU B 1 152 ? 63.849 -0.159 24.433 1.00 30.88 181 LEU B CA 1
ATOM 3659 C C . LEU B 1 152 ? 64.334 -1.592 24.195 1.00 30.92 181 LEU B C 1
ATOM 3660 O O . LEU B 1 152 ? 63.924 -2.260 23.248 1.00 29.90 181 LEU B O 1
ATOM 3665 N N . PHE B 1 153 ? 65.229 -2.043 25.066 1.00 31.74 182 PHE B N 1
ATOM 3666 C CA . PHE B 1 153 ? 65.801 -3.388 25.003 1.00 32.59 182 PHE B CA 1
ATOM 3667 C C . PHE B 1 153 ? 66.568 -3.630 23.705 1.00 34.08 182 PHE B C 1
ATOM 3668 O O . PHE B 1 153 ? 66.723 -4.767 23.256 1.00 36.23 182 PHE B O 1
ATOM 3676 N N . HIS B 1 154 ? 67.074 -2.553 23.120 1.00 34.30 183 HIS B N 1
ATOM 3677 C CA . HIS B 1 154 ? 67.825 -2.649 21.879 1.00 36.26 183 HIS B CA 1
ATOM 3678 C C . HIS B 1 154 ? 69.073 -3.523 22.016 1.00 36.66 183 HIS B C 1
ATOM 3679 O O . HIS B 1 154 ? 69.630 -3.971 21.012 1.00 38.23 183 HIS B O 1
ATOM 3686 N N . ASN B 1 155 ? 69.525 -3.749 23.245 1.00 36.67 184 ASN B N 1
ATOM 3687 C CA . ASN B 1 155 ? 70.708 -4.577 23.471 1.00 36.94 184 ASN B CA 1
ATOM 3688 C C . ASN B 1 155 ? 70.395 -5.813 24.318 1.00 38.22 184 ASN B C 1
ATOM 3689 O O . ASN B 1 155 ? 71.216 -6.273 25.107 1.00 37.65 184 ASN B O 1
ATOM 3694 N N . LEU B 1 156 ? 69.181 -6.325 24.147 1.00 38.78 185 LEU B N 1
ATOM 3695 C CA . LEU B 1 156 ? 68.704 -7.533 24.813 1.00 39.15 185 LEU B CA 1
ATOM 3696 C C . LEU B 1 156 ? 67.852 -8.157 23.724 1.00 39.36 185 LEU B C 1
ATOM 3697 O O . LEU B 1 156 ? 66.635 -8.266 23.858 1.00 40.03 185 LEU B O 1
ATOM 3702 N N . PRO B 1 157 ? 68.495 -8.576 22.625 1.00 39.52 186 PRO B N 1
ATOM 3703 C CA . PRO B 1 157 ? 67.880 -9.191 21.446 1.00 39.00 186 PRO B CA 1
ATOM 3704 C C . PRO B 1 157 ? 66.707 -10.090 21.770 1.00 39.75 186 PRO B C 1
ATOM 3705 O O . PRO B 1 157 ? 65.632 -9.958 21.186 1.00 38.44 186 PRO B O 1
ATOM 3709 N N . VAL B 1 158 ? 66.917 -11.011 22.700 1.00 40.98 187 VAL B N 1
ATOM 3710 C CA . VAL B 1 158 ? 65.857 -11.929 23.077 1.00 42.31 187 VAL B CA 1
ATOM 3711 C C . VAL B 1 158 ? 64.641 -11.191 23.624 1.00 41.75 187 VAL B C 1
ATOM 3712 O O . VAL B 1 158 ? 63.534 -11.420 23.160 1.00 43.03 187 VAL B O 1
ATOM 3716 N N . ARG B 1 159 ? 64.837 -10.302 24.592 1.00 42.54 188 ARG B N 1
ATOM 3717 C CA . ARG B 1 159 ? 63.710 -9.562 25.165 1.00 43.17 188 ARG B CA 1
ATOM 3718 C C . ARG B 1 159 ? 63.028 -8.646 24.154 1.00 43.71 188 ARG B C 1
ATOM 3719 O O . ARG B 1 159 ? 61.796 -8.559 24.119 1.00 43.03 188 ARG B O 1
ATOM 3727 N N . GLN B 1 160 ? 63.827 -7.957 23.344 1.00 43.67 189 GLN B N 1
ATOM 3728 C CA . GLN B 1 160 ? 63.289 -7.054 22.333 1.00 44.79 189 GLN B CA 1
ATOM 3729 C C . GLN B 1 160 ? 62.403 -7.834 21.374 1.00 44.18 189 GLN B C 1
ATOM 3730 O O . GLN B 1 160 ? 61.285 -7.433 21.079 1.00 43.47 189 GLN B O 1
ATOM 3736 N N . LYS B 1 161 ? 62.907 -8.962 20.897 1.00 45.96 190 LYS B N 1
ATOM 3737 C CA . LYS B 1 161 ? 62.155 -9.796 19.968 1.00 46.50 190 LYS B CA 1
ATOM 3738 C C . LYS B 1 161 ? 60.811 -10.191 20.564 1.00 44.24 190 LYS B C 1
ATOM 3739 O O . LYS B 1 161 ? 59.790 -10.129 19.886 1.00 44.56 190 LYS B O 1
ATOM 3745 N N . GLU B 1 162 ? 60.811 -10.593 21.831 1.00 42.65 191 GLU B N 1
ATOM 3746 C CA . GLU B 1 162 ? 59.576 -10.983 22.510 1.00 42.44 191 GLU B CA 1
ATOM 3747 C C . GLU B 1 162 ? 58.607 -9.809 22.581 1.00 41.60 191 GLU B C 1
ATOM 3748 O O . GLU B 1 162 ? 57.391 -9.993 22.503 1.00 42.20 191 GLU B O 1
ATOM 3754 N N . PHE B 1 163 ? 59.157 -8.605 22.739 1.00 40.22 192 PHE B N 1
ATOM 3755 C CA . PHE B 1 163 ? 58.355 -7.387 22.820 1.00 39.16 192 PHE B CA 1
ATOM 3756 C C . PHE B 1 163 ? 57.584 -7.161 21.527 1.00 37.57 192 PHE B C 1
ATOM 3757 O O . PHE B 1 163 ? 56.437 -6.736 21.552 1.00 35.85 192 PHE B O 1
ATOM 3765 N N . SER B 1 164 ? 58.212 -7.464 20.399 1.00 37.74 193 SER B N 1
ATOM 3766 C CA . SER B 1 164 ? 57.562 -7.285 19.112 1.00 40.26 193 SER B CA 1
ATOM 3767 C C . SER B 1 164 ? 56.412 -8.253 18.889 1.00 41.24 193 SER B C 1
ATOM 3768 O O . SER B 1 164 ? 55.399 -7.874 18.307 1.00 42.14 193 SER B O 1
ATOM 3771 N N . LYS B 1 165 ? 56.543 -9.498 19.332 1.00 41.70 194 LYS B N 1
ATOM 3772 C CA . LYS B 1 165 ? 55.438 -10.417 19.120 1.00 44.23 194 LYS B CA 1
ATOM 3773 C C . LYS B 1 165 ? 54.405 -10.385 20.241 1.00 44.73 194 LYS B C 1
ATOM 3774 O O . LYS B 1 165 ? 53.460 -11.179 20.246 1.00 47.10 194 LYS B O 1
ATOM 3780 N N . THR B 1 166 ? 54.565 -9.457 21.180 1.00 41.51 195 THR B N 1
ATOM 3781 C CA . THR B 1 166 ? 53.605 -9.342 22.270 1.00 39.29 195 THR B CA 1
ATOM 3782 C C . THR B 1 166 ? 53.287 -7.889 22.594 1.00 38.03 195 THR B C 1
ATOM 3783 O O . THR B 1 166 ? 52.627 -7.613 23.590 1.00 37.97 195 THR B O 1
ATOM 3787 N N . PHE B 1 167 ? 53.729 -6.961 21.751 1.00 36.96 196 PHE B N 1
ATOM 3788 C CA . PHE B 1 167 ? 53.499 -5.550 22.037 1.00 36.76 196 PHE B CA 1
ATOM 3789 C C . PHE B 1 167 ? 52.058 -5.147 22.288 1.00 37.14 196 PHE B C 1
ATOM 3790 O O . PHE B 1 167 ? 51.800 -4.274 23.122 1.00 34.63 196 PHE B O 1
ATOM 3798 N N . LYS B 1 168 ? 51.117 -5.774 21.587 1.00 38.20 197 LYS B N 1
ATOM 3799 C CA . LYS B 1 168 ? 49.707 -5.439 21.772 1.00 39.64 197 LYS B CA 1
ATOM 3800 C C . LYS B 1 168 ? 49.229 -5.743 23.195 1.00 40.22 197 LYS B C 1
ATOM 3801 O O . LYS B 1 168 ? 48.593 -4.901 23.835 1.00 39.61 197 LYS B O 1
ATOM 3807 N N . ARG B 1 169 ? 49.549 -6.932 23.697 1.00 39.95 198 ARG B N 1
ATOM 3808 C CA . ARG B 1 169 ? 49.146 -7.300 25.049 1.00 41.04 198 ARG B CA 1
ATOM 3809 C C . ARG B 1 169 ? 49.897 -6.427 26.049 1.00 42.05 198 ARG B C 1
ATOM 3810 O O . ARG B 1 169 ? 49.310 -5.938 27.023 1.00 43.87 198 ARG B O 1
ATOM 3812 N N . GLN B 1 170 ? 51.191 -6.226 25.800 1.00 41.00 199 GLN B N 1
ATOM 3813 C CA . GLN B 1 170 ? 52.033 -5.417 26.678 1.00 38.97 199 GLN B CA 1
ATOM 3814 C C . GLN B 1 170 ? 51.454 -4.025 26.882 1.00 38.77 199 GLN B C 1
ATOM 3815 O O . GLN B 1 170 ? 51.406 -3.519 28.002 1.00 35.89 199 GLN B O 1
ATOM 3821 N N . PHE B 1 171 ? 51.024 -3.407 25.784 1.00 39.42 200 PHE B N 1
ATOM 3822 C CA . PHE B 1 171 ? 50.460 -2.070 25.842 1.00 37.48 200 PHE B CA 1
ATOM 3823 C C . PHE B 1 171 ? 49.236 -2.069 26.739 1.00 37.97 200 PHE B C 1
ATOM 3824 O O . PHE B 1 171 ? 49.120 -1.245 27.644 1.00 38.86 200 PHE B O 1
ATOM 3832 N N . THR B 1 172 ? 48.318 -2.992 26.500 1.00 36.61 201 THR B N 1
ATOM 3833 C CA . THR B 1 172 ? 47.133 -3.038 27.333 1.00 37.57 201 THR B CA 1
ATOM 3834 C C . THR B 1 172 ? 47.561 -3.218 28.787 1.00 36.89 201 THR B C 1
ATOM 3835 O O . THR B 1 172 ? 46.965 -2.625 29.682 1.00 35.41 201 THR B O 1
ATOM 3839 N N . LYS B 1 173 ? 48.588 -4.028 29.037 1.00 35.89 202 LYS B N 1
ATOM 3840 C CA . LYS B 1 173 ? 49.029 -4.201 30.419 1.00 36.05 202 LYS B CA 1
ATOM 3841 C C . LYS B 1 173 ? 49.515 -2.849 30.929 1.00 37.61 202 LYS B C 1
ATOM 3842 O O . LYS B 1 173 ? 49.238 -2.448 32.063 1.00 38.66 202 LYS B O 1
ATOM 3848 N N . CYS B 1 174 ? 50.243 -2.150 30.071 1.00 36.43 203 CYS B N 1
ATOM 3849 C CA . CYS B 1 174 ? 50.771 -0.847 30.395 1.00 35.44 203 CYS B CA 1
ATOM 3850 C C . CYS B 1 174 ? 49.657 0.198 30.524 1.00 35.53 203 CYS B C 1
ATOM 3851 O O . CYS B 1 174 ? 49.777 1.159 31.280 1.00 34.33 203 CYS B O 1
ATOM 3854 N N . LEU B 1 175 ? 48.569 0.008 29.782 1.00 35.86 204 LEU B N 1
ATOM 3855 C CA . LEU B 1 175 ? 47.441 0.938 29.825 1.00 34.02 204 LEU B CA 1
ATOM 3856 C C . LEU B 1 175 ? 46.712 0.794 31.148 1.00 32.79 204 LEU B C 1
ATOM 3857 O O . LEU B 1 175 ? 46.297 1.779 31.772 1.00 31.78 204 LEU B O 1
ATOM 3862 N N . THR B 1 176 ? 46.560 -0.451 31.574 1.00 32.78 205 THR B N 1
ATOM 3863 C CA . THR B 1 176 ? 45.900 -0.748 32.837 1.00 32.94 205 THR B CA 1
ATOM 3864 C C . THR B 1 176 ? 46.574 0.037 33.952 1.00 31.11 205 THR B C 1
ATOM 3865 O O . THR B 1 176 ? 45.912 0.660 34.775 1.00 32.20 205 THR B O 1
ATOM 3869 N N . VAL B 1 177 ? 47.899 0.002 33.963 1.00 29.95 206 VAL B N 1
ATOM 3870 C CA . VAL B 1 177 ? 48.672 0.708 34.963 1.00 30.50 206 VAL B CA 1
ATOM 3871 C C . VAL B 1 177 ? 48.507 2.216 34.833 1.00 32.83 206 VAL B C 1
ATOM 3872 O O . VAL B 1 177 ? 48.520 2.932 35.834 1.00 33.30 206 VAL B O 1
ATOM 3876 N N . ILE B 1 178 ? 48.366 2.713 33.610 1.00 32.94 207 ILE B N 1
ATOM 3877 C CA . ILE B 1 178 ? 48.199 4.148 33.456 1.00 34.28 207 ILE B CA 1
ATOM 3878 C C . ILE B 1 178 ? 46.810 4.525 33.983 1.00 35.29 207 ILE B C 1
ATOM 3879 O O . ILE B 1 178 ? 46.637 5.581 34.607 1.00 34.44 207 ILE B O 1
ATOM 3884 N N . GLN B 1 179 ? 45.828 3.651 33.762 1.00 33.71 208 GLN B N 1
ATOM 3885 C CA . GLN B 1 179 ? 44.475 3.909 34.252 1.00 34.07 208 GLN B CA 1
ATOM 3886 C C . GLN B 1 179 ? 44.502 4.002 35.778 1.00 34.92 208 GLN B C 1
ATOM 3887 O O . GLN B 1 179 ? 43.824 4.858 36.370 1.00 36.59 208 GLN B O 1
ATOM 3893 N N . GLY B 1 180 ? 45.306 3.145 36.412 1.00 32.82 209 GLY B N 1
ATOM 3894 C CA . GLY B 1 180 ? 45.412 3.170 37.862 1.00 31.21 209 GLY B CA 1
ATOM 3895 C C . GLY B 1 180 ? 45.892 4.517 38.400 1.00 31.22 209 GLY B C 1
ATOM 3896 O O . GLY B 1 180 ? 45.324 5.075 39.338 1.00 28.46 209 GLY B O 1
ATOM 3897 N N . TYR B 1 181 ? 46.942 5.056 37.799 1.00 30.76 210 TYR B N 1
ATOM 3898 C CA . TYR B 1 181 ? 47.472 6.331 38.244 1.00 32.49 210 TYR B CA 1
ATOM 3899 C C . TYR B 1 181 ? 46.471 7.462 38.008 1.00 36.06 210 TYR B C 1
ATOM 3900 O O . TYR B 1 181 ? 46.344 8.381 38.817 1.00 35.91 210 TYR B O 1
ATOM 3909 N N . ALA B 1 182 ? 45.755 7.389 36.892 1.00 39.81 211 ALA B N 1
ATOM 3910 C CA . ALA B 1 182 ? 44.800 8.432 36.531 1.00 40.71 211 ALA B CA 1
ATOM 3911 C C . ALA B 1 182 ? 43.530 8.449 37.366 1.00 41.71 211 ALA B C 1
ATOM 3912 O O . ALA B 1 182 ? 42.948 9.511 37.598 1.00 42.30 211 ALA B O 1
ATOM 3914 N N . ILE B 1 183 ? 43.080 7.286 37.811 1.00 40.76 212 ILE B N 1
ATOM 3915 C CA . ILE B 1 183 ? 41.864 7.267 38.595 1.00 41.71 212 ILE B CA 1
ATOM 3916 C C . ILE B 1 183 ? 42.045 7.837 40.001 1.00 44.16 212 ILE B C 1
ATOM 3917 O O . ILE B 1 183 ? 41.150 8.500 40.523 1.00 45.99 212 ILE B O 1
ATOM 3922 N N . ILE B 1 184 ? 43.203 7.610 40.610 1.00 45.38 213 ILE B N 1
ATOM 3923 C CA . ILE B 1 184 ? 43.424 8.107 41.958 1.00 47.33 213 ILE B CA 1
ATOM 3924 C C . ILE B 1 184 ? 43.990 9.520 42.013 1.00 48.48 213 ILE B C 1
ATOM 3925 O O . ILE B 1 184 ? 43.763 10.242 42.979 1.00 50.10 213 ILE B O 1
ATOM 3930 N N . ASN B 1 185 ? 44.722 9.922 40.984 1.00 49.56 214 ASN B N 1
ATOM 3931 C CA . ASN B 1 185 ? 45.316 11.253 40.975 1.00 50.55 214 ASN B CA 1
ATOM 3932 C C . ASN B 1 185 ? 44.449 12.347 40.357 1.00 51.82 214 ASN B C 1
ATOM 3933 O O . ASN B 1 185 ? 44.701 12.826 39.248 1.00 51.34 214 ASN B O 1
ATOM 3938 N N . ALA B 1 186 ? 43.437 12.737 41.125 1.00 52.15 215 ALA B N 1
ATOM 3939 C CA . ALA B 1 186 ? 42.482 13.770 40.758 1.00 51.73 215 ALA B CA 1
ATOM 3940 C C . ALA B 1 186 ? 43.147 15.121 40.485 1.00 50.46 215 ALA B C 1
ATOM 3941 O O . ALA B 1 186 ? 42.770 15.835 39.559 1.00 51.44 215 ALA B O 1
ATOM 3943 N N . ALA B 1 187 ? 44.131 15.470 41.304 1.00 48.25 216 ALA B N 1
ATOM 3944 C CA . ALA B 1 187 ? 44.835 16.736 41.162 1.00 46.58 216 ALA B CA 1
ATOM 3945 C C . ALA B 1 187 ? 45.782 16.732 39.963 1.00 45.90 216 ALA B C 1
ATOM 3946 O O . ALA B 1 187 ? 46.525 17.695 39.745 1.00 45.68 216 ALA B O 1
ATOM 3948 N N . ILE B 1 188 ? 45.746 15.656 39.182 1.00 44.45 217 ILE B N 1
ATOM 3949 C CA . ILE B 1 188 ? 46.631 15.525 38.032 1.00 43.61 217 ILE B CA 1
ATOM 3950 C C . ILE B 1 188 ? 45.907 15.250 36.721 1.00 42.73 217 ILE B C 1
ATOM 3951 O O . ILE B 1 188 ? 44.985 14.438 36.670 1.00 43.13 217 ILE B O 1
ATOM 3956 N N . LYS B 1 189 ? 46.331 15.926 35.660 1.00 41.19 218 LYS B N 1
ATOM 3957 C CA . LYS B 1 189 ? 45.736 15.706 34.345 1.00 41.77 218 LYS B CA 1
ATOM 3958 C C . LYS B 1 189 ? 46.621 14.780 33.517 1.00 40.36 218 LYS B C 1
ATOM 3959 O O . LYS B 1 189 ? 47.779 15.099 33.240 1.00 40.44 218 LYS B O 1
ATOM 3965 N N . PHE B 1 190 ? 46.076 13.637 33.121 1.00 38.92 219 PHE B N 1
ATOM 3966 C CA . PHE B 1 190 ? 46.819 12.685 32.309 1.00 36.73 219 PHE B CA 1
ATOM 3967 C C . PHE B 1 190 ? 46.318 12.707 30.871 1.00 35.46 219 PHE B C 1
ATOM 3968 O O . PHE B 1 190 ? 45.122 12.892 30.620 1.00 36.42 219 PHE B O 1
ATOM 3976 N N . SER B 1 191 ? 47.245 12.512 29.936 1.00 33.21 220 SER B N 1
ATOM 3977 C CA . SER B 1 191 ? 46.937 12.466 28.513 1.00 32.40 220 SER B CA 1
ATOM 3978 C C . SER B 1 191 ? 47.835 11.400 27.910 1.00 31.95 220 SER B C 1
ATOM 3979 O O . SER B 1 191 ? 49.029 11.353 28.187 1.00 34.36 220 SER B O 1
ATOM 3982 N N . VAL B 1 192 ? 47.270 10.538 27.088 1.00 30.78 221 VAL B N 1
ATOM 3983 C CA . VAL B 1 192 ? 48.069 9.496 26.481 1.00 30.52 221 VAL B CA 1
ATOM 3984 C C . VAL B 1 192 ? 47.716 9.332 25.022 1.00 32.65 221 VAL B C 1
ATOM 3985 O O . VAL B 1 192 ? 46.554 9.103 24.662 1.00 33.75 221 VAL B O 1
ATOM 3989 N N . TRP B 1 193 ? 48.727 9.455 24.177 1.00 32.60 222 TRP B N 1
ATOM 3990 C CA . TRP B 1 193 ? 48.530 9.302 22.747 1.00 33.48 222 TRP B CA 1
ATOM 3991 C C . TRP B 1 193 ? 49.475 8.228 22.228 1.00 32.69 222 TRP B C 1
ATOM 3992 O O . TRP B 1 193 ? 50.471 7.883 22.873 1.00 32.44 222 TRP B O 1
ATOM 4003 N N . ASN B 1 194 ? 49.151 7.708 21.052 1.00 32.20 223 ASN B N 1
ATOM 4004 C CA . ASN B 1 194 ? 49.999 6.738 20.397 1.00 32.49 223 ASN B CA 1
ATOM 4005 C C . ASN B 1 194 ? 50.136 7.213 18.973 1.00 34.13 223 ASN B C 1
ATOM 4006 O O . ASN B 1 194 ? 49.135 7.374 18.268 1.00 36.24 223 ASN B O 1
ATOM 4011 N N . ILE B 1 195 ? 51.370 7.453 18.553 1.00 34.89 224 ILE B N 1
ATOM 4012 C CA . ILE B 1 195 ? 51.623 7.897 17.196 1.00 36.23 224 ILE B CA 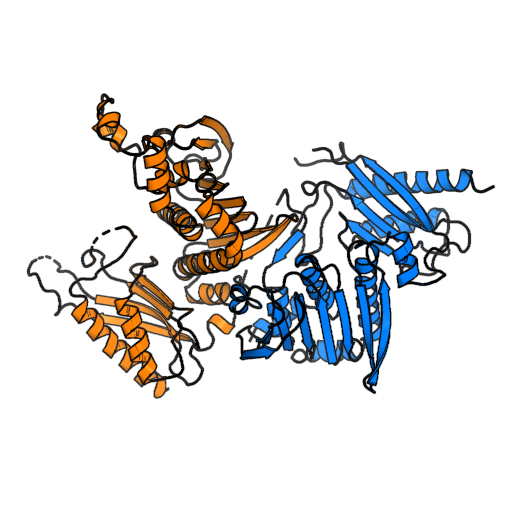1
ATOM 4013 C C . ILE B 1 195 ? 51.938 6.665 16.365 1.00 37.42 224 ILE B C 1
ATOM 4014 O O . ILE B 1 195 ? 52.927 5.979 16.622 1.00 35.61 224 ILE B O 1
ATOM 4019 N N . THR B 1 196 ? 51.080 6.383 15.379 1.00 39.86 225 THR B N 1
ATOM 4020 C CA . THR B 1 196 ? 51.243 5.206 14.525 1.00 40.31 225 THR B CA 1
ATOM 4021 C C . THR B 1 196 ? 52.287 5.418 13.443 1.00 41.74 225 THR B C 1
ATOM 4022 O O . THR B 1 196 ? 52.474 6.529 12.947 1.00 40.31 225 THR B O 1
ATOM 4026 N N . PRO B 1 197 ? 52.983 4.342 13.058 1.00 43.70 226 PRO B N 1
ATOM 4027 C CA . PRO B 1 197 ? 54.013 4.439 12.020 1.00 45.21 226 PRO B CA 1
ATOM 4028 C C . PRO B 1 197 ? 53.469 5.115 10.764 1.00 46.58 226 PRO B C 1
ATOM 4029 O O . PRO B 1 197 ? 54.224 5.716 9.995 1.00 47.67 226 PRO B O 1
ATOM 4033 N N . LYS B 1 198 ? 52.152 5.032 10.576 1.00 46.68 227 LYS B N 1
ATOM 4034 C CA . LYS B 1 198 ? 51.500 5.637 9.416 1.00 46.29 227 LYS B CA 1
ATOM 4035 C C . LYS B 1 198 ? 51.185 7.119 9.615 1.00 46.45 227 LYS B C 1
ATOM 4036 O O . LYS B 1 198 ? 50.422 7.711 8.845 1.00 47.07 227 LYS B O 1
ATOM 4038 N N . GLY B 1 199 ? 51.766 7.720 10.647 1.00 45.51 228 GLY B N 1
ATOM 4039 C CA . GLY B 1 199 ? 51.543 9.134 10.886 1.00 43.79 228 GLY B CA 1
ATOM 4040 C C . GLY B 1 199 ? 50.259 9.552 11.582 1.00 43.06 228 GLY B C 1
ATOM 4041 O O . GLY B 1 199 ? 49.809 10.694 11.424 1.00 43.63 228 GLY B O 1
ATOM 4042 N N . LYS B 1 200 ? 49.647 8.651 12.341 1.00 41.08 229 LYS B N 1
ATOM 4043 C CA . LYS B 1 200 ? 48.436 9.022 13.058 1.00 39.78 229 LYS B CA 1
ATOM 4044 C C . LYS B 1 200 ? 48.695 9.250 14.548 1.00 39.77 229 LYS B C 1
ATOM 4045 O O . LYS B 1 200 ? 49.392 8.468 15.206 1.00 40.33 229 LYS B O 1
ATOM 4051 N N . LYS B 1 201 ? 48.140 10.343 15.060 1.00 38.34 230 LYS B N 1
ATOM 4052 C CA . LYS B 1 201 ? 48.250 10.707 16.468 1.00 38.31 230 LYS B CA 1
ATOM 4053 C C . LYS B 1 201 ? 46.911 10.254 17.038 1.00 37.31 230 LYS B C 1
ATOM 4054 O O . LYS B 1 201 ? 45.905 10.963 16.956 1.00 35.90 230 LYS B O 1
ATOM 4060 N N . ASN B 1 202 ? 46.908 9.051 17.595 1.00 37.03 231 ASN B N 1
ATOM 4061 C CA . ASN B 1 202 ? 45.701 8.455 18.145 1.00 35.82 231 ASN B CA 1
ATOM 4062 C C . ASN B 1 202 ? 45.595 8.704 19.646 1.00 36.40 231 ASN B C 1
ATOM 4063 O O . ASN B 1 202 ? 46.435 8.229 20.430 1.00 35.27 231 ASN B O 1
ATOM 4068 N N . LEU B 1 203 ? 44.578 9.462 20.053 1.00 35.73 232 LEU B N 1
ATOM 4069 C CA . LEU B 1 203 ? 44.413 9.741 21.468 1.00 35.49 232 LEU B CA 1
ATOM 4070 C C . LEU B 1 203 ? 44.007 8.440 22.131 1.00 35.77 232 LEU B C 1
ATOM 4071 O O . LEU B 1 203 ? 43.141 7.723 21.628 1.00 36.19 232 LEU B O 1
ATOM 4076 N N . ILE B 1 204 ? 44.649 8.133 23.253 1.00 35.06 233 ILE B N 1
ATOM 4077 C CA . ILE B 1 204 ? 44.373 6.905 23.982 1.00 34.02 233 ILE B CA 1
ATOM 4078 C C . ILE B 1 204 ? 43.604 7.142 25.284 1.00 34.04 233 ILE B C 1
ATOM 4079 O O . ILE B 1 204 ? 42.621 6.454 25.549 1.00 32.68 233 ILE B O 1
ATOM 4084 N N . LEU B 1 205 ? 44.049 8.109 26.089 1.00 33.97 234 LEU B N 1
ATOM 4085 C CA . LEU B 1 205 ? 43.392 8.411 27.366 1.00 35.29 234 LEU B CA 1
ATOM 4086 C C . LEU B 1 205 ? 43.542 9.876 27.771 1.00 37.43 234 LEU B C 1
ATOM 4087 O O . LEU B 1 205 ? 44.524 10.538 27.412 1.00 37.06 234 LEU B O 1
ATOM 4092 N N . SER B 1 206 ? 42.563 10.374 28.525 1.00 39.13 235 SER B N 1
ATOM 4093 C CA . SER B 1 206 ? 42.597 11.753 28.995 1.00 41.65 235 SER B CA 1
ATOM 4094 C C . SER B 1 206 ? 41.680 12.017 30.181 1.00 42.59 235 SER B C 1
ATOM 4095 O O . SER B 1 206 ? 40.526 11.589 30.189 1.00 43.86 235 SER B O 1
ATOM 4098 N N . THR B 1 207 ? 42.203 12.713 31.184 1.00 42.88 236 THR B N 1
ATOM 4099 C CA . THR B 1 207 ? 41.412 13.071 32.350 1.00 45.32 236 THR B CA 1
ATOM 4100 C C . THR B 1 207 ? 41.593 14.560 32.589 1.00 48.28 236 THR B C 1
ATOM 4101 O O . THR B 1 207 ? 42.600 15.145 32.199 1.00 48.06 236 THR B O 1
ATOM 4105 N N . MET B 1 208 ? 40.607 15.172 33.228 1.00 53.46 237 MET B N 1
ATOM 4106 C CA . MET B 1 208 ? 40.647 16.598 33.511 1.00 57.77 237 MET B CA 1
ATOM 4107 C C . MET B 1 208 ? 41.337 16.869 34.842 1.00 59.10 237 MET B C 1
ATOM 4108 O O . MET B 1 208 ? 41.217 16.087 35.787 1.00 60.55 237 MET B O 1
ATOM 4113 N N . ARG B 1 209 ? 42.064 17.977 34.914 1.00 59.32 238 ARG B N 1
ATOM 4114 C CA . ARG B 1 209 ? 42.740 18.337 36.146 1.00 59.54 238 ARG B CA 1
ATOM 4115 C C . ARG B 1 209 ? 41.653 18.604 37.184 1.00 59.63 238 ARG B C 1
ATOM 4116 O O . ARG B 1 209 ? 40.569 19.070 36.839 1.00 59.97 238 ARG B O 1
ATOM 4124 N N . ASN B 1 210 ? 41.938 18.296 38.446 1.00 58.95 239 ASN B N 1
ATOM 4125 C CA . ASN B 1 210 ? 40.983 18.499 39.539 1.00 58.90 239 ASN B CA 1
ATOM 4126 C C . ASN B 1 210 ? 39.663 17.735 39.366 1.00 57.85 239 ASN B C 1
ATOM 4127 O O . ASN B 1 210 ? 38.586 18.305 39.524 1.00 57.80 239 ASN B O 1
ATOM 4132 N N . SER B 1 211 ? 39.752 16.445 39.057 1.00 57.61 240 SER B N 1
ATOM 4133 C CA . SER B 1 211 ? 38.566 15.612 38.859 1.00 58.37 240 SER B CA 1
ATOM 4134 C C . SER B 1 211 ? 38.405 14.588 39.971 1.00 58.33 240 SER B C 1
ATOM 4135 O O . SER B 1 211 ? 39.367 13.928 40.351 1.00 59.02 240 SER B O 1
ATOM 4138 N N . SER B 1 212 ? 37.190 14.438 40.484 1.00 57.31 241 SER B N 1
ATOM 4139 C CA . SER B 1 212 ? 36.955 13.455 41.530 1.00 56.64 241 SER B CA 1
ATOM 4140 C C . SER B 1 212 ? 37.227 12.074 40.927 1.00 56.52 241 SER B C 1
ATOM 4141 O O . SER B 1 212 ? 37.270 11.921 39.703 1.00 54.99 241 SER B O 1
ATOM 4144 N N . MET B 1 213 ? 37.417 11.079 41.788 1.00 56.39 242 MET B N 1
ATOM 4145 C CA . MET B 1 213 ? 37.670 9.707 41.350 1.00 56.67 242 MET B CA 1
ATOM 4146 C C . MET B 1 213 ? 36.564 9.258 40.391 1.00 57.45 242 MET B C 1
ATOM 4147 O O . MET B 1 213 ? 36.812 8.569 39.403 1.00 56.38 242 MET B O 1
ATOM 4152 N N . ARG B 1 214 ? 35.337 9.662 40.696 1.00 58.47 243 ARG B N 1
ATOM 4153 C CA . ARG B 1 214 ? 34.193 9.316 39.874 1.00 58.01 243 ARG B CA 1
ATOM 4154 C C . ARG B 1 214 ? 34.335 9.854 38.458 1.00 57.21 243 ARG B C 1
ATOM 4155 O O . ARG B 1 214 ? 34.266 9.097 37.488 1.00 56.64 243 ARG B O 1
ATOM 4163 N N . LYS B 1 215 ? 34.520 11.165 38.339 1.00 55.82 244 LYS B N 1
ATOM 4164 C CA . LYS B 1 215 ? 34.667 11.773 37.028 1.00 55.18 244 LYS B CA 1
ATOM 4165 C C . LYS B 1 215 ? 35.753 11.043 36.244 1.00 54.64 244 LYS B C 1
ATOM 4166 O O . LYS B 1 215 ? 35.608 10.822 35.036 1.00 55.73 244 LYS B O 1
ATOM 4172 N N . ASN B 1 216 ? 36.823 10.642 36.930 1.00 51.89 245 ASN B N 1
ATOM 4173 C CA . ASN B 1 216 ? 37.918 9.934 36.272 1.00 49.20 245 ASN B CA 1
ATOM 4174 C C . ASN B 1 216 ? 37.592 8.495 35.889 1.00 47.72 245 ASN B C 1
ATOM 4175 O O . ASN B 1 216 ? 38.066 8.007 34.869 1.00 47.10 245 ASN B O 1
ATOM 4180 N N . ILE B 1 217 ? 36.798 7.799 36.693 1.00 47.06 246 ILE B N 1
ATOM 4181 C CA . ILE B 1 217 ? 36.461 6.424 36.338 1.00 45.88 246 ILE B CA 1
ATOM 4182 C C . ILE B 1 217 ? 35.588 6.492 35.098 1.00 46.71 246 ILE B C 1
ATOM 4183 O O . ILE B 1 217 ? 35.701 5.661 34.200 1.00 45.14 246 ILE B O 1
ATOM 4188 N N . SER B 1 218 ? 34.726 7.503 35.051 1.00 48.62 247 SER B N 1
ATOM 4189 C CA . SER B 1 218 ? 33.829 7.678 33.915 1.00 52.01 247 SER B CA 1
ATOM 4190 C C . SER B 1 218 ? 34.558 8.041 32.621 1.00 51.92 247 SER B C 1
ATOM 4191 O O . SER B 1 218 ? 34.110 7.682 31.525 1.00 51.62 247 SER B O 1
ATOM 4194 N N . SER B 1 219 ? 35.670 8.756 32.753 1.00 51.24 248 SER B N 1
ATOM 4195 C CA . SER B 1 219 ? 36.467 9.143 31.597 1.00 51.59 248 SER B CA 1
ATOM 4196 C C . SER B 1 219 ? 37.276 7.935 31.146 1.00 52.63 248 SER B C 1
ATOM 4197 O O . SER B 1 219 ? 37.310 7.588 29.966 1.00 55.37 248 SER B O 1
ATOM 4200 N N . VAL B 1 220 ? 37.913 7.290 32.112 1.00 52.27 249 VAL B N 1
ATOM 4201 C CA . VAL B 1 220 ? 38.767 6.146 31.858 1.00 51.92 249 VAL B CA 1
ATOM 4202 C C . VAL B 1 220 ? 38.043 4.854 31.487 1.00 52.75 249 VAL B C 1
ATOM 4203 O O . VAL B 1 220 ? 38.642 3.971 30.883 1.00 53.99 249 VAL B O 1
ATOM 4207 N N . PHE B 1 221 ? 36.763 4.736 31.821 1.00 53.31 250 PHE B N 1
ATOM 4208 C CA . PHE B 1 221 ? 36.036 3.507 31.507 1.00 53.64 250 PHE B CA 1
ATOM 4209 C C . PHE B 1 221 ? 34.658 3.717 30.896 1.00 55.63 250 PHE B C 1
ATOM 4210 O O . PHE B 1 221 ? 33.817 2.817 30.932 1.00 54.70 250 PHE B O 1
ATOM 4218 N N . GLY B 1 222 ? 34.435 4.903 30.336 1.00 57.76 251 GLY B N 1
ATOM 4219 C CA . GLY B 1 222 ? 33.161 5.211 29.714 1.00 59.35 251 GLY B CA 1
ATOM 4220 C C . GLY B 1 222 ? 32.002 5.143 30.686 1.00 61.73 251 GLY B C 1
ATOM 4221 O O . GLY B 1 222 ? 32.202 4.939 31.888 1.00 61.16 251 GLY B O 1
ATOM 4222 N N . ALA B 1 223 ? 30.789 5.305 30.153 1.00 63.29 252 ALA B N 1
ATOM 4223 C CA . ALA B 1 223 ? 29.557 5.275 30.938 1.00 63.48 252 ALA B CA 1
ATOM 4224 C C . ALA B 1 223 ? 29.316 3.931 31.621 1.00 63.60 252 ALA B C 1
ATOM 4225 O O . ALA B 1 223 ? 28.604 3.852 32.625 1.00 63.83 252 ALA B O 1
ATOM 4227 N N . GLY B 1 224 ? 29.897 2.872 31.075 1.00 63.40 253 GLY B N 1
ATOM 4228 C CA . GLY B 1 224 ? 29.723 1.568 31.686 1.00 64.49 253 GLY B CA 1
ATOM 4229 C C . GLY B 1 224 ? 30.596 1.470 32.922 1.00 64.81 253 GLY B C 1
ATOM 4230 O O . GLY B 1 224 ? 30.391 0.611 33.780 1.00 64.81 253 GLY B O 1
ATOM 4231 N N . GLY B 1 225 ? 31.574 2.367 33.006 1.00 65.12 254 GLY B N 1
ATOM 4232 C CA . GLY B 1 225 ? 32.490 2.381 34.132 1.00 66.29 254 GLY B CA 1
ATOM 4233 C C . GLY B 1 225 ? 31.824 2.480 35.491 1.00 66.36 254 GLY B C 1
ATOM 4234 O O . GLY B 1 225 ? 32.271 1.850 36.451 1.00 65.42 254 GLY B O 1
ATOM 4235 N N . MET B 1 226 ? 30.757 3.270 35.568 1.00 66.64 255 MET B N 1
ATOM 4236 C CA . MET B 1 226 ? 30.018 3.468 36.810 1.00 67.60 255 MET B CA 1
ATOM 4237 C C . MET B 1 226 ? 28.846 2.502 36.975 1.00 67.95 255 MET B C 1
ATOM 4238 O O . MET B 1 226 ? 28.385 2.269 38.089 1.00 68.01 255 MET B O 1
ATOM 4243 N N . ARG B 1 227 ? 28.360 1.951 35.867 1.00 69.14 256 ARG B N 1
ATOM 4244 C CA . ARG B 1 227 ? 27.232 1.020 35.906 1.00 69.63 256 ARG B CA 1
ATOM 4245 C C . ARG B 1 227 ? 27.506 -0.105 36.903 1.00 69.27 256 ARG B C 1
ATOM 4246 O O . ARG B 1 227 ? 28.451 -0.879 36.734 1.00 69.35 256 ARG B O 1
ATOM 4254 N N . GLY B 1 228 ? 26.682 -0.183 37.945 1.00 68.45 257 GLY B N 1
ATOM 4255 C CA . GLY B 1 228 ? 26.855 -1.217 38.953 1.00 67.03 257 GLY B CA 1
ATOM 4256 C C . GLY B 1 228 ? 27.723 -0.788 40.122 1.00 65.57 257 GLY B C 1
ATOM 4257 O O . GLY B 1 228 ? 27.896 -1.540 41.080 1.00 65.73 257 GLY B O 1
ATOM 4258 N N . LEU B 1 229 ? 28.270 0.424 40.044 1.00 63.66 258 LEU B N 1
ATOM 4259 C CA . LEU B 1 229 ? 29.126 0.952 41.102 1.00 61.08 258 LEU B CA 1
ATOM 4260 C C . LEU B 1 229 ? 28.347 1.701 42.171 1.00 60.10 258 LEU B C 1
ATOM 4261 O O . LEU B 1 229 ? 27.316 2.319 41.897 1.00 57.19 258 LEU B O 1
ATOM 4266 N N . GLU B 1 230 ? 28.870 1.642 43.390 1.00 60.10 259 GLU B N 1
ATOM 4267 C CA . GLU B 1 230 ? 28.271 2.305 44.536 1.00 60.68 259 GLU B CA 1
ATOM 4268 C C . GLU B 1 230 ? 29.403 2.865 45.375 1.00 59.73 259 GLU B C 1
ATOM 4269 O O . GLU B 1 230 ? 30.401 2.185 45.600 1.00 60.23 259 GLU B O 1
ATOM 4275 N N . GLU B 1 231 ? 29.250 4.100 45.835 1.00 59.12 260 GLU B N 1
ATOM 4276 C CA . GLU B 1 231 ? 30.268 4.733 46.658 1.00 58.70 260 GLU B CA 1
ATOM 4277 C C . GLU B 1 231 ? 30.539 3.950 47.939 1.00 58.44 260 GLU B C 1
ATOM 4278 O O . GLU B 1 231 ? 29.630 3.359 48.528 1.00 58.63 260 GLU B O 1
ATOM 4284 N N . VAL B 1 232 ? 31.802 3.956 48.355 1.00 56.58 261 VAL B N 1
ATOM 4285 C CA . VAL B 1 232 ? 32.232 3.283 49.568 1.00 55.04 261 VAL B CA 1
ATOM 4286 C C . VAL B 1 232 ? 32.852 4.355 50.451 1.00 55.36 261 VAL B C 1
ATOM 4287 O O . VAL B 1 232 ? 33.716 5.106 50.006 1.00 54.10 261 VAL B O 1
ATOM 4291 N N . ASP B 1 233 ? 32.391 4.433 51.697 1.00 56.64 262 ASP B N 1
ATOM 4292 C CA . ASP B 1 233 ? 32.894 5.418 52.656 1.00 58.14 262 ASP B CA 1
ATOM 4293 C C . ASP B 1 233 ? 33.001 4.719 54.013 1.00 58.51 262 ASP B C 1
ATOM 4294 O O . ASP B 1 233 ? 32.095 4.823 54.844 1.00 58.74 262 ASP B O 1
ATOM 4299 N N . LEU B 1 234 ? 34.104 4.009 54.236 1.00 57.96 263 LEU B N 1
ATOM 4300 C CA . LEU B 1 234 ? 34.297 3.275 55.483 1.00 58.44 263 LEU B CA 1
ATOM 4301 C C . LEU B 1 234 ? 35.382 3.823 56.410 1.00 59.06 263 LEU B C 1
ATOM 4302 O O . LEU B 1 234 ? 36.329 4.486 55.969 1.00 59.03 263 LEU B O 1
ATOM 4307 N N . VAL B 1 235 ? 35.233 3.533 57.700 1.00 58.86 264 VAL B N 1
ATOM 4308 C CA . VAL B 1 235 ? 36.205 3.956 58.699 1.00 59.79 264 VAL B CA 1
ATOM 4309 C C . VAL B 1 235 ? 36.500 2.795 59.648 1.00 60.90 264 VAL B C 1
ATOM 4310 O O . VAL B 1 235 ? 35.719 2.517 60.563 1.00 61.94 264 VAL B O 1
ATOM 4314 N N . LEU B 1 236 ? 37.624 2.118 59.420 1.00 60.74 265 LEU B N 1
ATOM 4315 C CA . LEU B 1 236 ? 38.037 0.996 60.258 1.00 61.43 265 LEU B CA 1
ATOM 4316 C C . LEU B 1 236 ? 38.793 1.517 61.480 1.00 63.06 265 LEU B C 1
ATOM 4317 O O . LEU B 1 236 ? 39.949 1.924 61.376 1.00 63.80 265 LEU B O 1
ATOM 4322 N N . ASP B 1 237 ? 38.142 1.520 62.637 1.00 64.88 266 ASP B N 1
ATOM 4323 C CA . ASP B 1 237 ? 38.801 1.984 63.851 1.00 66.51 266 ASP B CA 1
ATOM 4324 C C . ASP B 1 237 ? 39.714 0.858 64.317 1.00 66.57 266 ASP B C 1
ATOM 4325 O O . ASP B 1 237 ? 39.243 -0.207 64.716 1.00 66.63 266 ASP B O 1
ATOM 4330 N N . LEU B 1 238 ? 41.020 1.092 64.276 1.00 66.47 267 LEU B N 1
ATOM 4331 C CA . LEU B 1 238 ? 41.974 0.064 64.664 1.00 66.38 267 LEU B CA 1
ATOM 4332 C C . LEU B 1 238 ? 42.782 0.397 65.923 1.00 67.44 267 LEU B C 1
ATOM 4333 O O . LEU B 1 238 ? 43.712 -0.329 66.275 1.00 67.82 267 LEU B O 1
ATOM 4338 N N . ASN B 1 239 ? 42.417 1.482 66.602 1.00 68.50 268 ASN B N 1
ATOM 4339 C CA . ASN B 1 239 ? 43.114 1.927 67.813 1.00 69.64 268 ASN B CA 1
ATOM 4340 C C . ASN B 1 239 ? 43.341 0.855 68.887 1.00 71.12 268 ASN B C 1
ATOM 4341 O O . ASN B 1 239 ? 44.418 0.786 69.483 1.00 71.80 268 ASN B O 1
ATOM 4346 N N . PRO B 1 240 ? 42.330 0.016 69.165 1.00 71.69 269 PRO B N 1
ATOM 4347 C CA . PRO B 1 240 ? 42.530 -1.016 70.185 1.00 72.04 269 PRO B CA 1
ATOM 4348 C C . PRO B 1 240 ? 43.313 -2.221 69.659 1.00 73.15 269 PRO B C 1
ATOM 4349 O O . PRO B 1 240 ? 43.379 -3.257 70.319 1.00 73.14 269 PRO B O 1
ATOM 4353 N N . PHE B 1 241 ? 43.905 -2.086 68.475 1.00 74.18 270 PHE B N 1
ATOM 4354 C CA . PHE B 1 241 ? 44.662 -3.185 67.884 1.00 74.35 270 PHE B CA 1
ATOM 4355 C C . PHE B 1 241 ? 46.151 -2.919 67.675 1.00 74.92 270 PHE B C 1
ATOM 4356 O O . PHE B 1 241 ? 46.859 -3.778 67.149 1.00 74.48 270 PHE B O 1
ATOM 4364 N N . LYS B 1 242 ? 46.636 -1.741 68.058 1.00 75.41 271 LYS B N 1
ATOM 4365 C CA . LYS B 1 242 ? 48.061 -1.473 67.908 1.00 76.87 271 LYS B CA 1
ATOM 4366 C C . LYS B 1 242 ? 48.784 -2.240 69.015 1.00 78.06 271 LYS B C 1
ATOM 4367 O O . LYS B 1 242 ? 48.379 -2.186 70.178 1.00 77.91 271 LYS B O 1
ATOM 4373 N N . ASN B 1 243 ? 49.854 -2.946 68.642 1.00 80.17 272 ASN B N 1
ATOM 4374 C CA . ASN B 1 243 ? 50.601 -3.811 69.560 1.00 82.17 272 ASN B CA 1
ATOM 4375 C C . ASN B 1 243 ? 51.754 -3.300 70.424 1.00 83.44 272 ASN B C 1
ATOM 4376 O O . ASN B 1 243 ? 51.815 -3.632 71.605 1.00 84.45 272 ASN B O 1
ATOM 4378 N N . ARG B 1 244 ? 52.673 -2.522 69.863 1.00 84.35 273 ARG B N 1
ATOM 4379 C CA . ARG B 1 244 ? 53.824 -2.053 70.645 1.00 85.26 273 ARG B CA 1
ATOM 4380 C C . ARG B 1 244 ? 53.622 -0.772 71.470 1.00 86.15 273 ARG B C 1
ATOM 4381 O O . ARG B 1 244 ? 53.646 0.336 70.930 1.00 87.03 273 ARG B O 1
ATOM 4389 N N . MET B 1 245 ? 53.447 -0.930 72.783 1.00 86.29 274 MET B N 1
ATOM 4390 C CA . MET B 1 245 ? 53.241 0.206 73.686 1.00 86.40 274 MET B CA 1
ATOM 4391 C C . MET B 1 245 ? 54.306 1.283 73.493 1.00 86.67 274 MET B C 1
ATOM 4392 O O . MET B 1 245 ? 55.468 0.974 73.241 1.00 87.09 274 MET B O 1
ATOM 4394 N N . LEU B 1 246 ? 53.894 2.545 73.618 1.00 86.82 275 LEU B N 1
ATOM 4395 C CA . LEU B 1 246 ? 54.778 3.702 73.443 1.00 86.64 275 LEU B CA 1
ATOM 4396 C C . LEU B 1 246 ? 56.253 3.429 73.719 1.00 86.60 275 LEU B C 1
ATOM 4397 O O . LEU B 1 246 ? 57.099 4.308 73.532 1.00 86.07 275 LEU B O 1
ATOM 4399 N N . LEU B 1 256 ? 48.598 12.750 73.023 1.00 76.72 285 LEU B N 1
ATOM 4400 C CA . LEU B 1 256 ? 49.088 12.953 71.662 1.00 76.78 285 LEU B CA 1
ATOM 4401 C C . LEU B 1 256 ? 49.489 11.627 71.019 1.00 76.01 285 LEU B C 1
ATOM 4402 O O . LEU B 1 256 ? 50.515 11.550 70.341 1.00 75.70 285 LEU B O 1
ATOM 4404 N N . ASP B 1 257 ? 48.676 10.592 71.237 1.00 75.17 286 ASP B N 1
ATOM 4405 C CA . ASP B 1 257 ? 48.934 9.264 70.678 1.00 74.05 286 ASP B CA 1
ATOM 4406 C C . ASP B 1 257 ? 48.424 9.181 69.233 1.00 73.99 286 ASP B C 1
ATOM 4407 O O . ASP B 1 257 ? 47.695 10.064 68.770 1.00 73.02 286 ASP B O 1
ATOM 4409 N N . LEU B 1 258 ? 48.808 8.121 68.526 1.00 73.97 287 LEU B N 1
ATOM 4410 C CA . LEU B 1 258 ? 48.397 7.938 67.134 1.00 73.54 287 LEU B CA 1
ATOM 4411 C C . LEU B 1 258 ? 46.950 7.454 66.980 1.00 73.54 287 LEU B C 1
ATOM 4412 O O . LEU B 1 258 ? 46.580 6.404 67.512 1.00 72.89 287 LEU B O 1
ATOM 4414 N N . ASP B 1 259 ? 46.140 8.230 66.255 1.00 73.41 288 ASP B N 1
ATOM 4415 C CA . ASP B 1 259 ? 44.736 7.885 65.996 1.00 72.65 288 ASP B CA 1
ATOM 4416 C C . ASP B 1 259 ? 44.748 6.879 64.845 1.00 71.68 288 ASP B C 1
ATOM 4417 O O . ASP B 1 259 ? 44.769 7.263 63.673 1.00 71.34 288 ASP B O 1
ATOM 4422 N N . TYR B 1 260 ? 44.737 5.594 65.185 1.00 70.67 289 TYR B N 1
ATOM 4423 C CA . TYR B 1 260 ? 44.785 4.537 64.183 1.00 69.35 289 TYR B CA 1
ATOM 4424 C C . TYR B 1 260 ? 43.440 4.223 63.529 1.00 68.15 289 TYR B C 1
ATOM 4425 O O . TYR B 1 260 ? 42.857 3.162 63.763 1.00 67.10 289 TYR B O 1
ATOM 4434 N N . LYS B 1 261 ? 42.962 5.154 62.706 1.00 66.08 290 LYS B N 1
ATOM 4435 C CA . LYS B 1 261 ? 41.706 4.986 61.983 1.00 64.22 290 LYS B CA 1
ATOM 4436 C C . LYS B 1 261 ? 42.002 4.921 60.484 1.00 63.17 290 LYS B C 1
ATOM 4437 O O . LYS B 1 261 ? 42.776 5.723 59.953 1.00 63.09 290 LYS B O 1
ATOM 4443 N N . ILE B 1 262 ? 41.400 3.956 59.802 1.00 61.17 291 ILE B N 1
ATOM 4444 C CA . ILE B 1 262 ? 41.614 3.823 58.370 1.00 59.20 291 ILE B CA 1
ATOM 4445 C C . ILE B 1 262 ? 40.356 4.207 57.605 1.00 57.40 291 ILE B C 1
ATOM 4446 O O . ILE B 1 262 ? 39.314 3.561 57.722 1.00 54.83 291 ILE B O 1
ATOM 4451 N N . ARG B 1 263 ? 40.467 5.277 56.830 1.00 56.07 292 ARG B N 1
ATOM 4452 C CA . ARG B 1 263 ? 39.358 5.755 56.029 1.00 55.31 292 ARG B CA 1
ATOM 4453 C C . ARG B 1 263 ? 39.430 5.091 54.651 1.00 54.41 292 ARG B C 1
ATOM 4454 O O . ARG B 1 263 ? 40.413 5.255 53.914 1.00 53.07 292 ARG B O 1
ATOM 4456 N N . VAL B 1 264 ? 38.393 4.323 54.320 1.00 53.09 293 VAL B N 1
ATOM 4457 C CA . VAL B 1 264 ? 38.319 3.632 53.035 1.00 51.11 293 VAL B CA 1
ATOM 4458 C C . VAL B 1 264 ? 37.259 4.290 52.149 1.00 50.52 293 VAL B C 1
ATOM 4459 O O . VAL B 1 264 ? 36.055 4.171 52.397 1.00 48.25 293 VAL B O 1
ATOM 4463 N N . LYS B 1 265 ? 37.721 4.992 51.118 1.00 49.92 294 LYS B N 1
ATOM 4464 C CA . LYS B 1 265 ? 36.820 5.677 50.203 1.00 48.90 294 LYS B CA 1
ATOM 4465 C C . LYS B 1 265 ? 37.048 5.241 48.766 1.00 49.07 294 LYS B C 1
ATOM 4466 O O . LYS B 1 265 ? 38.167 4.894 48.371 1.00 48.75 294 LYS B O 1
ATOM 4472 N N . GLY B 1 266 ? 35.974 5.259 47.987 1.00 49.11 295 GLY B N 1
ATOM 4473 C CA . GLY B 1 266 ? 36.070 4.861 46.596 1.00 49.47 295 GLY B CA 1
ATOM 4474 C C . GLY B 1 266 ? 34.773 4.258 46.091 1.00 49.78 295 GLY B C 1
ATOM 4475 O O . GLY B 1 266 ? 33.680 4.667 46.503 1.00 49.45 295 GLY B O 1
ATOM 4476 N N . TYR B 1 267 ? 34.887 3.285 45.193 1.00 48.23 296 TYR B N 1
ATOM 4477 C CA . TYR B 1 267 ? 33.712 2.638 44.636 1.00 47.27 296 TYR B CA 1
ATOM 4478 C C . TYR B 1 267 ? 33.969 1.164 44.415 1.00 48.07 296 TYR B C 1
ATOM 4479 O O . TYR B 1 267 ? 35.105 0.747 44.190 1.00 48.62 296 TYR B O 1
ATOM 4488 N N . ILE B 1 268 ? 32.906 0.374 44.492 1.00 48.34 297 ILE B N 1
ATOM 4489 C CA . ILE B 1 268 ? 33.003 -1.062 44.285 1.00 48.16 297 ILE B CA 1
ATOM 4490 C C . ILE B 1 268 ? 31.667 -1.521 43.727 1.00 50.08 297 ILE B C 1
ATOM 4491 O O . ILE B 1 268 ? 30.632 -0.902 43.985 1.00 51.49 297 ILE B O 1
ATOM 4496 N N . SER B 1 269 ? 31.690 -2.589 42.943 1.00 52.66 298 SER B N 1
ATOM 4497 C CA . SER B 1 269 ? 30.468 -3.104 42.351 1.00 55.55 298 SER B CA 1
ATOM 4498 C C . SER B 1 269 ? 29.489 -3.555 43.415 1.00 57.08 298 SER B C 1
ATOM 4499 O O . SER B 1 269 ? 29.879 -4.147 44.420 1.00 55.58 298 SER B O 1
ATOM 4502 N N . GLN B 1 270 ? 28.215 -3.261 43.191 1.00 60.74 299 GLN B N 1
ATOM 4503 C CA . GLN B 1 270 ? 27.190 -3.674 44.126 1.00 64.15 299 GLN B CA 1
ATOM 4504 C C . GLN B 1 270 ? 26.954 -5.165 43.912 1.00 65.92 299 GLN B C 1
ATOM 4505 O O . GLN B 1 270 ? 27.070 -5.661 42.791 1.00 65.64 299 GLN B O 1
ATOM 4511 N N . ASN B 1 271 ? 26.659 -5.879 44.996 1.00 68.86 300 ASN B N 1
ATOM 4512 C CA . ASN B 1 271 ? 26.441 -7.325 44.938 1.00 71.26 300 ASN B CA 1
ATOM 4513 C C . ASN B 1 271 ? 25.252 -7.740 44.088 1.00 71.65 300 ASN B C 1
ATOM 4514 O O . ASN B 1 271 ? 25.090 -8.918 43.780 1.00 71.61 300 ASN B O 1
ATOM 4519 N N . SER B 1 272 ? 24.417 -6.774 43.726 1.00 73.16 301 SER B N 1
ATOM 4520 C CA . SER B 1 272 ? 23.247 -7.046 42.906 1.00 74.25 301 SER B CA 1
ATOM 4521 C C . SER B 1 272 ? 23.646 -7.988 41.764 1.00 74.82 301 SER B C 1
ATOM 4522 O O . SER B 1 272 ? 24.663 -7.774 41.095 1.00 75.57 301 SER B O 1
ATOM 4525 N N . PHE B 1 273 ? 22.856 -9.038 41.564 1.00 74.23 302 PHE B N 1
ATOM 4526 C CA . PHE B 1 273 ? 23.121 -10.019 40.513 1.00 74.13 302 PHE B CA 1
ATOM 4527 C C . PHE B 1 273 ? 23.458 -9.371 39.170 1.00 73.63 302 PHE B C 1
ATOM 4528 O O . PHE B 1 273 ? 22.750 -8.480 38.697 1.00 73.33 302 PHE B O 1
ATOM 4530 N N . GLY B 1 274 ? 24.549 -9.821 38.562 1.00 73.55 303 GLY B N 1
ATOM 4531 C CA . GLY B 1 274 ? 24.951 -9.284 37.276 1.00 74.58 303 GLY B CA 1
ATOM 4532 C C . GLY B 1 274 ? 25.813 -8.034 37.324 1.00 75.99 303 GLY B C 1
ATOM 4533 O O . GLY B 1 274 ? 26.740 -7.889 36.525 1.00 77.28 303 GLY B O 1
ATOM 4534 N N . CYS B 1 275 ? 25.517 -7.132 38.255 1.00 76.32 304 CYS B N 1
ATOM 4535 C CA . CYS B 1 275 ? 26.259 -5.879 38.394 1.00 76.35 304 CYS B CA 1
ATOM 4536 C C . CYS B 1 275 ? 27.771 -6.028 38.573 1.00 75.50 304 CYS B C 1
ATOM 4537 O O . CYS B 1 275 ? 28.494 -5.032 38.576 1.00 75.13 304 CYS B O 1
ATOM 4540 N N . GLY B 1 276 ? 28.247 -7.261 38.721 1.00 75.43 305 GLY B N 1
ATOM 4541 C CA . GLY B 1 276 ? 29.671 -7.486 38.911 1.00 74.81 305 GLY B CA 1
ATOM 4542 C C . GLY B 1 276 ? 30.465 -7.613 37.626 1.00 74.87 305 GLY B C 1
ATOM 4543 O O . GLY B 1 276 ? 30.105 -7.025 36.606 1.00 74.15 305 GLY B O 1
ATOM 4544 N N . ARG B 1 277 ? 31.552 -8.380 37.681 1.00 75.28 306 ARG B N 1
ATOM 4545 C CA . ARG B 1 277 ? 32.420 -8.602 36.520 1.00 75.78 306 ARG B CA 1
ATOM 4546 C C . ARG B 1 277 ? 32.709 -10.096 36.351 1.00 75.99 306 ARG B C 1
ATOM 4547 O O . ARG B 1 277 ? 32.759 -10.842 37.326 1.00 75.84 306 ARG B O 1
ATOM 4555 N N . ASN B 1 278 ? 32.902 -10.526 35.108 1.00 76.99 307 ASN B N 1
ATOM 4556 C CA . ASN B 1 278 ? 33.181 -11.930 34.806 1.00 77.25 307 ASN B CA 1
ATOM 4557 C C . ASN B 1 278 ? 34.638 -12.245 35.104 1.00 76.33 307 ASN B C 1
ATOM 4558 O O . ASN B 1 278 ? 35.032 -13.411 35.232 1.00 76.83 307 ASN B O 1
ATOM 4563 N N . SER B 1 279 ? 35.438 -11.192 35.207 1.00 74.55 308 SER B N 1
ATOM 4564 C CA . SER B 1 279 ? 36.862 -11.336 35.465 1.00 72.58 308 SER B CA 1
ATOM 4565 C C . SER B 1 279 ? 37.365 -10.331 36.488 1.00 70.67 308 SER B C 1
ATOM 4566 O O . SER B 1 279 ? 36.863 -9.210 36.564 1.00 71.08 308 SER B O 1
ATOM 4569 N N . LYS B 1 280 ? 38.360 -10.736 37.271 1.00 68.00 309 LYS B N 1
ATOM 4570 C CA . LYS B 1 280 ? 38.956 -9.848 38.261 1.00 65.80 309 LYS B CA 1
ATOM 4571 C C . LYS B 1 280 ? 39.942 -8.978 37.479 1.00 64.20 309 LYS B C 1
ATOM 4572 O O . LYS B 1 280 ? 41.078 -8.761 37.897 1.00 64.70 309 LYS B O 1
ATOM 4574 N N . ASP B 1 281 ? 39.485 -8.483 36.332 1.00 62.01 310 ASP B N 1
ATOM 4575 C CA . ASP B 1 281 ? 40.310 -7.668 35.451 1.00 59.83 310 ASP B CA 1
ATOM 4576 C C . ASP B 1 281 ? 40.256 -6.172 35.722 1.00 57.66 310 ASP B C 1
ATOM 4577 O O . ASP B 1 281 ? 40.988 -5.404 35.103 1.00 57.73 310 ASP B O 1
ATOM 4582 N N . ARG B 1 282 ? 39.394 -5.752 36.636 1.00 55.85 311 ARG B N 1
ATOM 4583 C CA . ARG B 1 282 ? 39.278 -4.332 36.928 1.00 55.84 311 ARG B CA 1
ATOM 4584 C C . ARG B 1 282 ? 39.295 -4.042 38.428 1.00 55.81 311 ARG B C 1
ATOM 4585 O O . ARG B 1 282 ? 38.303 -3.567 38.989 1.00 54.64 311 ARG B O 1
ATOM 4593 N N . GLN B 1 283 ? 40.430 -4.314 39.071 1.00 55.00 312 GLN B N 1
ATOM 4594 C CA . GLN B 1 283 ? 40.558 -4.083 40.507 1.00 54.20 312 GLN B CA 1
ATOM 4595 C C . GLN B 1 283 ? 41.763 -3.187 40.859 1.00 53.22 312 GLN B C 1
ATOM 4596 O O . GLN B 1 283 ? 42.912 -3.547 40.606 1.00 52.85 312 GLN B O 1
ATOM 4602 N N . PHE B 1 284 ? 41.482 -2.020 41.444 1.00 50.96 313 PHE B N 1
ATOM 4603 C CA . PHE B 1 284 ? 42.522 -1.061 41.836 1.00 49.00 313 PHE B CA 1
ATOM 4604 C C . PHE B 1 284 ? 42.432 -0.720 43.324 1.00 49.74 313 PHE B C 1
ATOM 4605 O O . PHE B 1 284 ? 41.352 -0.402 43.835 1.00 48.95 313 PHE B O 1
ATOM 4613 N N . ILE B 1 285 ? 43.570 -0.760 44.009 1.00 49.59 314 ILE B N 1
ATOM 4614 C CA . ILE B 1 285 ? 43.624 -0.444 45.438 1.00 50.86 314 ILE B CA 1
ATOM 4615 C C . ILE B 1 285 ? 44.731 0.558 45.696 1.00 49.70 314 ILE B C 1
ATOM 4616 O O . ILE B 1 285 ? 45.852 0.412 45.197 1.00 49.11 314 ILE B O 1
ATOM 4621 N N . TYR B 1 286 ? 44.424 1.561 46.500 1.00 49.06 315 TYR B N 1
ATOM 4622 C CA . TYR B 1 286 ? 45.405 2.575 46.808 1.00 49.50 315 TYR B CA 1
ATOM 4623 C C . TYR B 1 286 ? 45.550 2.838 48.300 1.00 50.42 315 TYR B C 1
ATOM 4624 O O . TYR B 1 286 ? 44.580 2.795 49.056 1.00 47.57 315 TYR B O 1
ATOM 4633 N N . VAL B 1 287 ? 46.783 3.108 48.710 1.00 52.11 316 VAL B N 1
ATOM 4634 C CA . VAL B 1 287 ? 47.084 3.437 50.092 1.00 53.71 316 VAL B CA 1
ATOM 4635 C C . VAL B 1 287 ? 47.766 4.793 49.992 1.00 54.59 316 VAL B C 1
ATOM 4636 O O . VAL B 1 287 ? 48.880 4.914 49.475 1.00 54.30 316 VAL B O 1
ATOM 4640 N N . ASN B 1 288 ? 47.070 5.817 50.471 1.00 56.32 317 ASN B N 1
ATOM 4641 C CA . ASN B 1 288 ? 47.566 7.186 50.407 1.00 57.82 317 ASN B CA 1
ATOM 4642 C C . ASN B 1 288 ? 47.876 7.580 48.962 1.00 58.42 317 ASN B C 1
ATOM 4643 O O . ASN B 1 288 ? 49.002 7.952 48.627 1.00 58.89 317 ASN B O 1
ATOM 4648 N N . LYS B 1 289 ? 46.853 7.460 48.119 1.00 59.21 318 LYS B N 1
ATOM 4649 C CA . LYS B 1 289 ? 46.893 7.817 46.702 1.00 59.77 318 LYS B CA 1
ATOM 4650 C C . LYS B 1 289 ? 47.987 7.242 45.808 1.00 59.99 318 LYS B C 1
ATOM 4651 O O . LYS B 1 289 ? 48.367 7.865 44.822 1.00 60.97 318 LYS B O 1
ATOM 4657 N N . ARG B 1 290 ? 48.482 6.055 46.124 1.00 62.01 319 ARG B N 1
ATOM 4658 C CA . ARG B 1 290 ? 49.519 5.451 45.300 1.00 65.06 319 ARG B CA 1
ATOM 4659 C C . ARG B 1 290 ? 49.195 3.996 45.006 1.00 66.02 319 ARG B C 1
ATOM 4660 O O . ARG B 1 290 ? 48.910 3.220 45.921 1.00 65.76 319 ARG B O 1
ATOM 4668 N N . PRO B 1 291 ? 49.220 3.605 43.719 1.00 66.65 320 PRO B N 1
ATOM 4669 C CA . PRO B 1 291 ? 48.920 2.213 43.388 1.00 68.19 320 PRO B CA 1
ATOM 4670 C C . PRO B 1 291 ? 49.826 1.325 44.210 1.00 70.12 320 PRO B C 1
ATOM 4671 O O . PRO B 1 291 ? 51.032 1.543 44.254 1.00 71.74 320 PRO B O 1
ATOM 4675 N N . VAL B 1 292 ? 49.240 0.344 44.881 1.00 72.20 321 VAL B N 1
ATOM 4676 C CA . VAL B 1 292 ? 50.006 -0.575 45.701 1.00 74.68 321 VAL B CA 1
ATOM 4677 C C . VAL B 1 292 ? 49.540 -1.991 45.401 1.00 76.24 321 VAL B C 1
ATOM 4678 O O . VAL B 1 292 ? 48.387 -2.199 45.029 1.00 76.60 321 VAL B O 1
ATOM 4682 N N . GLU B 1 293 ? 50.444 -2.956 45.547 1.00 78.42 322 GLU B N 1
ATOM 4683 C CA . GLU B 1 293 ? 50.131 -4.363 45.290 1.00 80.27 322 GLU B CA 1
ATOM 4684 C C . GLU B 1 293 ? 49.676 -5.049 46.578 1.00 80.92 322 GLU B C 1
ATOM 4685 O O . GLU B 1 293 ? 50.464 -5.722 47.242 1.00 81.44 322 GLU B O 1
ATOM 4691 N N . TYR B 1 294 ? 48.405 -4.874 46.928 1.00 81.23 323 TYR B N 1
ATOM 4692 C CA . TYR B 1 294 ? 47.843 -5.478 48.138 1.00 81.76 323 TYR B CA 1
ATOM 4693 C C . TYR B 1 294 ? 47.191 -6.817 47.806 1.00 81.57 323 TYR B C 1
ATOM 4694 O O . TYR B 1 294 ? 45.964 -6.901 47.735 1.00 81.09 323 TYR B O 1
ATOM 4703 N N . SER B 1 295 ? 47.997 -7.857 47.608 1.00 81.13 324 SER B N 1
ATOM 4704 C CA . SER B 1 295 ? 47.458 -9.176 47.285 1.00 81.04 324 SER B CA 1
ATOM 4705 C C . SER B 1 295 ? 46.438 -9.639 48.333 1.00 80.76 324 SER B C 1
ATOM 4706 O O . SER B 1 295 ? 45.320 -10.049 48.001 1.00 80.80 324 SER B O 1
ATOM 4708 N N . THR B 1 296 ? 46.836 -9.559 49.599 1.00 79.56 325 THR B N 1
ATOM 4709 C CA . THR B 1 296 ? 45.994 -9.970 50.713 1.00 77.92 325 THR B CA 1
ATOM 4710 C C . THR B 1 296 ? 44.627 -9.281 50.758 1.00 76.36 325 THR B C 1
ATOM 4711 O O . THR B 1 296 ? 43.601 -9.952 50.862 1.00 75.77 325 THR B O 1
ATOM 4715 N N . LEU B 1 297 ? 44.603 -7.952 50.668 1.00 74.83 326 LEU B N 1
ATOM 4716 C CA . LEU B 1 297 ? 43.338 -7.219 50.721 1.00 73.31 326 LEU B CA 1
ATOM 4717 C C . LEU B 1 297 ? 42.411 -7.510 49.543 1.00 72.67 326 LEU B C 1
ATOM 4718 O O . LEU B 1 297 ? 41.191 -7.360 49.656 1.00 72.69 326 LEU B O 1
ATOM 4723 N N . LEU B 1 298 ? 42.975 -7.912 48.408 1.00 71.36 327 LEU B N 1
ATOM 4724 C CA . LEU B 1 298 ? 42.138 -8.229 47.258 1.00 70.20 327 LEU B CA 1
ATOM 4725 C C . LEU B 1 298 ? 41.472 -9.572 47.506 1.00 70.10 327 LEU B C 1
ATOM 4726 O O . LEU B 1 298 ? 40.268 -9.726 47.278 1.00 69.98 327 LEU B O 1
ATOM 4731 N N . LYS B 1 299 ? 42.254 -10.540 47.980 1.00 68.90 328 LYS B N 1
ATOM 4732 C CA . LYS B 1 299 ? 41.707 -11.855 48.268 1.00 68.61 328 LYS B CA 1
ATOM 4733 C C . LYS B 1 299 ? 40.480 -11.642 49.140 1.00 67.94 328 LYS B C 1
ATOM 4734 O O . LYS B 1 299 ? 39.400 -12.149 48.842 1.00 68.16 328 LYS B O 1
ATOM 4736 N N . CYS B 1 300 ? 40.646 -10.868 50.207 1.00 67.26 329 CYS B N 1
ATOM 4737 C CA . CYS B 1 300 ? 39.537 -10.593 51.105 1.00 67.46 329 CYS B CA 1
ATOM 4738 C C . CYS B 1 300 ? 38.347 -9.998 50.346 1.00 67.65 329 CYS B C 1
ATOM 4739 O O . CYS B 1 300 ? 37.211 -10.449 50.513 1.00 68.53 329 CYS B O 1
ATOM 4742 N N . CYS B 1 301 ? 38.606 -8.995 49.512 1.00 66.99 330 CYS B N 1
ATOM 4743 C CA . CYS B 1 301 ? 37.550 -8.359 48.730 1.00 66.12 330 CYS B CA 1
ATOM 4744 C C . CYS B 1 301 ? 36.784 -9.418 47.947 1.00 65.98 330 CYS B C 1
ATOM 4745 O O . CYS B 1 301 ? 35.563 -9.513 48.036 1.00 67.12 330 CYS B O 1
ATOM 4748 N N . ASN B 1 302 ? 37.521 -10.215 47.182 1.00 65.60 331 ASN B N 1
ATOM 4749 C CA . ASN B 1 302 ? 36.937 -11.265 46.358 1.00 64.97 331 ASN B CA 1
ATOM 4750 C C . ASN B 1 302 ? 36.057 -12.258 47.103 1.00 64.33 331 ASN B C 1
ATOM 4751 O O . ASN B 1 302 ? 34.927 -12.515 46.693 1.00 63.68 331 ASN B O 1
ATOM 4756 N N . GLU B 1 303 ? 36.567 -12.819 48.192 1.00 63.98 332 GLU B N 1
ATOM 4757 C CA . GLU B 1 303 ? 35.795 -13.797 48.948 1.00 64.21 332 GLU B CA 1
ATOM 4758 C C . GLU B 1 303 ? 34.508 -13.196 49.514 1.00 63.28 332 GLU B C 1
ATOM 4759 O O . GLU B 1 303 ? 33.415 -13.731 49.298 1.00 62.22 332 GLU B O 1
ATOM 4765 N N . VAL B 1 304 ? 34.643 -12.081 50.227 1.00 62.58 333 VAL B N 1
ATOM 4766 C CA . VAL B 1 304 ? 33.498 -11.394 50.816 1.00 61.26 333 VAL B CA 1
ATOM 4767 C C . VAL B 1 304 ? 32.438 -11.101 49.763 1.00 61.01 333 VAL B C 1
ATOM 4768 O O . VAL B 1 304 ? 31.247 -11.121 50.057 1.00 61.53 333 VAL B O 1
ATOM 4772 N N . TYR B 1 305 ? 32.875 -10.824 48.538 1.00 59.97 334 TYR B N 1
ATOM 4773 C CA . TYR B 1 305 ? 31.952 -10.524 47.445 1.00 60.14 334 TYR B CA 1
ATOM 4774 C C . TYR B 1 305 ? 31.268 -11.788 46.928 1.00 61.68 334 TYR B C 1
ATOM 4775 O O . TYR B 1 305 ? 30.083 -11.768 46.588 1.00 62.24 334 TYR B O 1
ATOM 4784 N N . LYS B 1 306 ? 32.027 -12.880 46.853 1.00 63.15 335 LYS B N 1
ATOM 4785 C CA . LYS B 1 306 ? 31.495 -14.154 46.385 1.00 63.84 335 LYS B CA 1
ATOM 4786 C C . LYS B 1 306 ? 30.232 -14.488 47.178 1.00 65.04 335 LYS B C 1
ATOM 4787 O O . LYS B 1 306 ? 29.179 -14.782 46.608 1.00 64.49 335 LYS B O 1
ATOM 4789 N N . THR B 1 307 ? 30.344 -14.416 48.500 1.00 65.36 336 THR B N 1
ATOM 4790 C CA . THR B 1 307 ? 29.227 -14.722 49.378 1.00 65.84 336 THR B CA 1
ATOM 4791 C C . THR B 1 307 ? 27.929 -14.026 48.980 1.00 66.01 336 THR B C 1
ATOM 4792 O O . THR B 1 307 ? 26.852 -14.456 49.382 1.00 66.27 336 THR B O 1
ATOM 4796 N N . PHE B 1 308 ? 28.023 -12.959 48.192 1.00 66.66 337 PHE B N 1
ATOM 4797 C CA . PHE B 1 308 ? 26.826 -12.234 47.764 1.00 67.84 337 PHE B CA 1
ATOM 4798 C C . PHE B 1 308 ? 26.521 -12.474 46.296 1.00 68.89 337 PHE B C 1
ATOM 4799 O O . PHE B 1 308 ? 25.374 -12.362 45.865 1.00 68.89 337 PHE B O 1
ATOM 4807 N N . ASN B 1 309 ? 27.562 -12.797 45.536 1.00 71.20 338 ASN B N 1
ATOM 4808 C CA . ASN B 1 309 ? 27.448 -13.050 44.102 1.00 72.93 338 ASN B CA 1
ATOM 4809 C C . ASN B 1 309 ? 28.607 -13.978 43.713 1.00 74.18 338 ASN B C 1
ATOM 4810 O O . ASN B 1 309 ? 29.702 -13.515 43.394 1.00 76.36 338 ASN B O 1
ATOM 4815 N N . ASN B 1 310 ? 28.359 -15.287 43.749 1.00 74.86 339 ASN B N 1
ATOM 4816 C CA . ASN B 1 310 ? 29.378 -16.295 43.437 1.00 75.47 339 ASN B CA 1
ATOM 4817 C C . ASN B 1 310 ? 29.948 -16.266 42.023 1.00 74.88 339 ASN B C 1
ATOM 4818 O O . ASN B 1 310 ? 31.166 -16.313 41.836 1.00 75.68 339 ASN B O 1
ATOM 4823 N N . VAL B 1 311 ? 29.063 -16.168 41.037 1.00 74.21 340 VAL B N 1
ATOM 4824 C CA . VAL B 1 311 ? 29.446 -16.161 39.625 1.00 74.32 340 VAL B CA 1
ATOM 4825 C C . VAL B 1 311 ? 30.054 -14.869 39.041 1.00 73.71 340 VAL B C 1
ATOM 4826 O O . VAL B 1 311 ? 29.988 -14.661 37.829 1.00 74.77 340 VAL B O 1
ATOM 4830 N N . GLN B 1 312 ? 30.650 -14.019 39.878 1.00 72.32 341 GLN B N 1
ATOM 4831 C CA . GLN B 1 312 ? 31.261 -12.773 39.399 1.00 70.44 341 GLN B CA 1
ATOM 4832 C C . GLN B 1 312 ? 32.263 -12.175 40.373 1.00 69.84 341 GLN B C 1
ATOM 4833 O O . GLN B 1 312 ? 32.207 -12.433 41.574 1.00 69.75 341 GLN B O 1
ATOM 4839 N N . PHE B 1 313 ? 33.166 -11.358 39.837 1.00 69.53 342 PHE B N 1
ATOM 4840 C CA . PHE B 1 313 ? 34.184 -10.677 40.631 1.00 68.48 342 PHE B CA 1
ATOM 4841 C C . PHE B 1 313 ? 33.838 -9.195 40.664 1.00 67.18 342 PHE B C 1
ATOM 4842 O O . PHE B 1 313 ? 33.309 -8.648 39.696 1.00 68.06 342 PHE B O 1
ATOM 4850 N N . PRO B 1 314 ? 34.136 -8.523 41.780 1.00 65.06 343 PRO B N 1
ATOM 4851 C CA . PRO B 1 314 ? 33.832 -7.097 41.902 1.00 63.19 343 PRO B CA 1
ATOM 4852 C C . PRO B 1 314 ? 34.843 -6.158 41.266 1.00 61.64 343 PRO B C 1
ATOM 4853 O O . PRO B 1 314 ? 36.044 -6.419 41.282 1.00 61.29 343 PRO B O 1
ATOM 4857 N N . ALA B 1 315 ? 34.344 -5.068 40.693 1.00 59.88 344 ALA B N 1
ATOM 4858 C CA . ALA B 1 315 ? 35.220 -4.053 40.125 1.00 57.63 344 ALA B CA 1
ATOM 4859 C C . ALA B 1 315 ? 35.636 -3.252 41.368 1.00 55.98 344 ALA B C 1
ATOM 4860 O O . ALA B 1 315 ? 34.789 -2.896 42.192 1.00 54.13 344 ALA B O 1
ATOM 4862 N N . VAL B 1 316 ? 36.930 -2.977 41.515 1.00 54.28 345 VAL B N 1
ATOM 4863 C CA . VAL B 1 316 ? 37.401 -2.263 42.695 1.00 52.64 345 VAL B CA 1
ATOM 4864 C C . VAL B 1 316 ? 38.167 -0.974 42.451 1.00 52.82 345 VAL B C 1
ATOM 4865 O O . VAL B 1 316 ? 38.994 -0.882 41.547 1.00 54.44 345 VAL B O 1
ATOM 4869 N N . PHE B 1 317 ? 37.879 0.009 43.296 1.00 52.36 346 PHE B N 1
ATOM 4870 C CA . PHE B 1 317 ? 38.512 1.323 43.268 1.00 51.31 346 PHE B CA 1
ATOM 4871 C C . PHE B 1 317 ? 38.467 1.810 44.710 1.00 50.17 346 PHE B C 1
ATOM 4872 O O . PHE B 1 317 ? 37.612 2.615 45.081 1.00 49.91 346 PHE B O 1
ATOM 4880 N N . LEU B 1 318 ? 39.382 1.311 45.529 1.00 49.80 347 LEU B N 1
ATOM 4881 C CA . LEU B 1 318 ? 39.389 1.704 46.925 1.00 50.17 347 LEU B CA 1
ATOM 4882 C C . LEU B 1 318 ? 40.678 2.328 47.393 1.00 49.64 347 LEU B C 1
ATOM 4883 O O . LEU B 1 318 ? 41.765 1.817 47.132 1.00 49.03 347 LEU B O 1
ATOM 4888 N N . ASN B 1 319 ? 40.548 3.445 48.093 1.00 50.94 348 ASN B N 1
ATOM 4889 C CA . ASN B 1 319 ? 41.712 4.122 48.629 1.00 52.38 348 ASN B CA 1
ATOM 4890 C C . ASN B 1 319 ? 41.717 3.983 50.138 1.00 53.04 348 ASN B C 1
ATOM 4891 O O . ASN B 1 319 ? 40.731 4.319 50.796 1.00 52.33 348 ASN B O 1
ATOM 4896 N N . LEU B 1 320 ? 42.823 3.462 50.669 1.00 55.43 349 LEU B N 1
ATOM 4897 C CA . LEU B 1 320 ? 43.001 3.305 52.107 1.00 57.90 349 LEU B CA 1
ATOM 4898 C C . LEU B 1 320 ? 43.847 4.489 52.539 1.00 59.37 349 LEU B C 1
ATOM 4899 O O . LEU B 1 320 ? 45.015 4.611 52.152 1.00 59.75 349 LEU B O 1
ATOM 4904 N N . GLU B 1 321 ? 43.235 5.368 53.324 1.00 61.07 350 GLU B N 1
ATOM 4905 C CA . GLU B 1 321 ? 43.894 6.562 53.818 1.00 63.00 350 GLU B CA 1
ATOM 4906 C C . GLU B 1 321 ? 44.211 6.353 55.295 1.00 64.53 350 GLU B C 1
ATOM 4907 O O . GLU B 1 321 ? 43.331 6.018 56.087 1.00 64.57 350 GLU B O 1
ATOM 4913 N N . LEU B 1 322 ? 45.475 6.533 55.658 1.00 66.17 351 LEU B N 1
ATOM 4914 C CA . LEU B 1 322 ? 45.901 6.378 57.045 1.00 68.15 351 LEU B CA 1
ATOM 4915 C C . LEU B 1 322 ? 47.306 6.952 57.210 1.00 69.92 351 LEU B C 1
ATOM 4916 O O . LEU B 1 322 ? 47.979 7.270 56.225 1.00 69.95 351 LEU B O 1
ATOM 4921 N N . PRO B 1 323 ? 47.762 7.113 58.462 1.00 72.14 352 PRO B N 1
ATOM 4922 C CA . PRO B 1 323 ? 49.108 7.658 58.677 1.00 73.22 352 PRO B CA 1
ATOM 4923 C C . PRO B 1 323 ? 50.189 6.669 58.240 1.00 74.33 352 PRO B C 1
ATOM 4924 O O . PRO B 1 323 ? 50.115 5.488 58.572 1.00 73.88 352 PRO B O 1
ATOM 4928 N N . MET B 1 324 ? 51.179 7.146 57.483 1.00 75.66 353 MET B N 1
ATOM 4929 C CA . MET B 1 324 ? 52.257 6.275 57.007 1.00 77.60 353 MET B CA 1
ATOM 4930 C C . MET B 1 324 ? 53.069 5.729 58.168 1.00 77.61 353 MET B C 1
ATOM 4931 O O . MET B 1 324 ? 53.736 4.699 58.052 1.00 78.25 353 MET B O 1
ATOM 4936 N N . SER B 1 325 ? 53.014 6.445 59.284 1.00 77.21 354 SER B N 1
ATOM 4937 C CA . SER B 1 325 ? 53.727 6.065 60.493 1.00 77.01 354 SER B CA 1
ATOM 4938 C C . SER B 1 325 ? 53.365 4.639 60.907 1.00 77.28 354 SER B C 1
ATOM 4939 O O . SER B 1 325 ? 54.148 3.951 61.564 1.00 76.94 354 SER B O 1
ATOM 4942 N N . LEU B 1 326 ? 52.170 4.203 60.519 1.00 77.17 355 LEU B N 1
ATOM 4943 C CA . LEU B 1 326 ? 51.698 2.859 60.838 1.00 77.17 355 LEU B CA 1
ATOM 4944 C C . LEU B 1 326 ? 51.823 1.965 59.605 1.00 76.70 355 LEU B C 1
ATOM 4945 O O . LEU B 1 326 ? 51.151 0.938 59.497 1.00 76.07 355 LEU B O 1
ATOM 4950 N N . ILE B 1 327 ? 52.693 2.374 58.685 1.00 76.68 356 ILE B N 1
ATOM 4951 C CA . ILE B 1 327 ? 52.934 1.646 57.441 1.00 77.65 356 ILE B CA 1
ATOM 4952 C C . ILE B 1 327 ? 54.413 1.297 57.311 1.00 78.72 356 ILE B C 1
ATOM 4953 O O . ILE B 1 327 ? 55.277 2.129 57.588 1.00 79.29 356 ILE B O 1
ATOM 4958 N N . ASP B 1 328 ? 54.703 0.071 56.884 1.00 79.79 357 ASP B N 1
ATOM 4959 C CA . ASP B 1 328 ? 56.085 -0.356 56.706 1.00 80.66 357 ASP B CA 1
ATOM 4960 C C . ASP B 1 328 ? 56.485 -0.174 55.243 1.00 81.10 357 ASP B C 1
ATOM 4961 O O . ASP B 1 328 ? 55.759 -0.583 54.333 1.00 81.46 357 ASP B O 1
ATOM 4966 N N . PRO B 1 333 ? 62.811 -7.732 45.222 1.00 98.89 362 PRO B N 1
ATOM 4967 C CA . PRO B 1 333 ? 63.359 -7.058 44.041 1.00 99.00 362 PRO B CA 1
ATOM 4968 C C . PRO B 1 333 ? 62.328 -6.188 43.330 1.00 98.92 362 PRO B C 1
ATOM 4969 O O . PRO B 1 333 ? 62.648 -5.506 42.353 1.00 98.85 362 PRO B O 1
ATOM 4973 N N . ASP B 1 334 ? 61.093 -6.214 43.826 1.00 98.77 363 ASP B N 1
ATOM 4974 C CA . ASP B 1 334 ? 60.018 -5.442 43.217 1.00 98.10 363 ASP B CA 1
ATOM 4975 C C . ASP B 1 334 ? 59.856 -4.036 43.801 1.00 97.44 363 ASP B C 1
ATOM 4976 O O . ASP B 1 334 ? 60.835 -3.403 44.207 1.00 97.25 363 ASP B O 1
ATOM 4981 N N . LYS B 1 335 ? 58.613 -3.564 43.863 1.00 95.99 364 LYS B N 1
ATOM 4982 C CA . LYS B 1 335 ? 58.326 -2.211 44.321 1.00 94.32 364 LYS B CA 1
ATOM 4983 C C . LYS B 1 335 ? 57.757 -2.014 45.719 1.00 93.65 364 LYS B C 1
ATOM 4984 O O . LYS B 1 335 ? 58.234 -2.581 46.699 1.00 93.09 364 LYS B O 1
ATOM 4990 N N . ARG B 1 336 ? 56.730 -1.169 45.778 1.00 93.17 365 ARG B N 1
ATOM 4991 C CA . ARG B 1 336 ? 56.039 -0.823 47.007 1.00 92.89 365 ARG B CA 1
ATOM 4992 C C . ARG B 1 336 ? 55.120 -1.924 47.532 1.00 92.78 365 ARG B C 1
ATOM 4993 O O . ARG B 1 336 ? 53.893 -1.839 47.431 1.00 92.54 365 ARG B O 1
ATOM 4995 N N . VAL B 1 337 ? 55.729 -2.971 48.074 1.00 92.63 366 VAL B N 1
ATOM 4996 C CA . VAL B 1 337 ? 54.980 -4.061 48.675 1.00 91.21 366 VAL B CA 1
ATOM 4997 C C . VAL B 1 337 ? 54.794 -3.536 50.088 1.00 90.41 366 VAL B C 1
ATOM 4998 O O . VAL B 1 337 ? 55.716 -3.583 50.905 1.00 90.25 366 VAL B O 1
ATOM 5002 N N . ILE B 1 338 ? 53.611 -3.007 50.368 1.00 89.41 367 ILE B N 1
ATOM 5003 C CA . ILE B 1 338 ? 53.350 -2.447 51.684 1.00 88.78 367 ILE B CA 1
ATOM 5004 C C . ILE B 1 338 ? 52.682 -3.401 52.669 1.00 87.92 367 ILE B C 1
ATOM 5005 O O . ILE B 1 338 ? 51.852 -4.237 52.295 1.00 88.12 367 ILE B O 1
ATOM 5010 N N . LEU B 1 339 ? 53.063 -3.265 53.935 1.00 85.65 368 LEU B N 1
ATOM 5011 C CA . LEU B 1 339 ? 52.501 -4.073 55.002 1.00 83.12 368 LEU B CA 1
ATOM 5012 C C . LEU B 1 339 ? 52.095 -3.098 56.096 1.00 81.75 368 LEU B C 1
ATOM 5013 O O . LEU B 1 339 ? 52.918 -2.308 56.566 1.00 81.12 368 LEU B O 1
ATOM 5018 N N . LEU B 1 340 ? 50.822 -3.140 56.480 1.00 80.35 369 LEU B N 1
ATOM 5019 C CA . LEU B 1 340 ? 50.308 -2.251 57.519 1.00 78.46 369 LEU B CA 1
ATOM 5020 C C . LEU B 1 340 ? 50.544 -2.823 58.917 1.00 77.45 369 LEU B C 1
ATOM 5021 O O . LEU B 1 340 ? 50.881 -4.001 59.076 1.00 76.44 369 LEU B O 1
ATOM 5026 N N . HIS B 1 341 ? 50.369 -1.971 59.924 1.00 76.68 370 HIS B N 1
ATOM 5027 C CA . HIS B 1 341 ? 50.560 -2.351 61.322 1.00 76.23 370 HIS B CA 1
ATOM 5028 C C . HIS B 1 341 ? 49.473 -3.311 61.803 1.00 75.57 370 HIS B C 1
ATOM 5029 O O . HIS B 1 341 ? 48.305 -2.925 61.931 1.00 75.48 370 HIS B O 1
ATOM 5036 N N . ASN B 1 342 ? 49.864 -4.555 62.079 1.00 74.18 371 ASN B N 1
ATOM 5037 C CA . ASN B 1 342 ? 48.919 -5.574 62.532 1.00 72.63 371 ASN B CA 1
ATOM 5038 C C . ASN B 1 342 ? 47.949 -5.827 61.373 1.00 71.68 371 ASN B C 1
ATOM 5039 O O . ASN B 1 342 ? 46.731 -5.750 61.535 1.00 71.28 371 ASN B O 1
ATOM 5044 N N . GLU B 1 343 ? 48.501 -6.127 60.202 1.00 70.61 372 GLU B N 1
ATOM 5045 C CA . GLU B 1 343 ? 47.684 -6.359 59.019 1.00 69.88 372 GLU B CA 1
ATOM 5046 C C . GLU B 1 343 ? 46.620 -7.438 59.218 1.00 68.84 372 GLU B C 1
ATOM 5047 O O . GLU B 1 343 ? 45.559 -7.382 58.595 1.00 67.90 372 GLU B O 1
ATOM 5053 N N . ARG B 1 344 ? 46.894 -8.407 60.089 1.00 67.42 373 ARG B N 1
ATOM 5054 C CA . ARG B 1 344 ? 45.940 -9.484 60.357 1.00 66.40 373 ARG B CA 1
ATOM 5055 C C . ARG B 1 344 ? 44.609 -8.929 60.885 1.00 65.60 373 ARG B C 1
ATOM 5056 O O . ARG B 1 344 ? 43.534 -9.340 60.442 1.00 63.74 373 ARG B O 1
ATOM 5058 N N . ALA B 1 345 ? 44.687 -7.994 61.829 1.00 65.49 374 ALA B N 1
ATOM 5059 C CA . ALA B 1 345 ? 43.492 -7.377 62.391 1.00 65.41 374 ALA B CA 1
ATOM 5060 C C . ALA B 1 345 ? 42.786 -6.600 61.282 1.00 66.33 374 ALA B C 1
ATOM 5061 O O . ALA B 1 345 ? 41.598 -6.793 61.038 1.00 67.27 374 ALA B O 1
ATOM 5063 N N . VAL B 1 346 ? 43.528 -5.725 60.610 1.00 66.77 375 VAL B N 1
ATOM 5064 C CA . VAL B 1 346 ? 42.977 -4.932 59.514 1.00 67.16 375 VAL B CA 1
ATOM 5065 C C . VAL B 1 346 ? 42.136 -5.826 58.604 1.00 67.02 375 VAL B C 1
ATOM 5066 O O . VAL B 1 346 ? 40.945 -5.593 58.404 1.00 66.90 375 VAL B O 1
ATOM 5070 N N . ILE B 1 347 ? 42.770 -6.854 58.059 1.00 66.58 376 ILE B N 1
ATOM 5071 C CA . ILE B 1 347 ? 42.097 -7.784 57.169 1.00 67.43 376 ILE B CA 1
ATOM 5072 C C . ILE B 1 347 ? 40.753 -8.267 57.726 1.00 67.71 376 ILE B C 1
ATOM 5073 O O . ILE B 1 347 ? 39.791 -8.443 56.979 1.00 67.45 376 ILE B O 1
ATOM 5078 N N . ASP B 1 348 ? 40.684 -8.467 59.039 1.00 67.68 377 ASP B N 1
ATOM 5079 C CA . ASP B 1 348 ? 39.458 -8.946 59.673 1.00 67.63 377 ASP B CA 1
ATOM 5080 C C . ASP B 1 348 ? 38.394 -7.875 59.883 1.00 66.01 377 ASP B C 1
ATOM 5081 O O . ASP B 1 348 ? 37.200 -8.124 59.683 1.00 66.03 377 ASP B O 1
ATOM 5086 N N . ILE B 1 349 ? 38.823 -6.689 60.297 1.00 63.58 378 ILE B N 1
ATOM 5087 C CA . ILE B 1 349 ? 37.887 -5.598 60.519 1.00 62.67 378 ILE B CA 1
ATOM 5088 C C . ILE B 1 349 ? 37.334 -5.123 59.180 1.00 61.35 378 ILE B C 1
ATOM 5089 O O . ILE B 1 349 ? 36.204 -4.646 59.097 1.00 61.10 378 ILE B O 1
ATOM 5094 N N . PHE B 1 350 ? 38.133 -5.274 58.131 1.00 59.59 379 PHE B N 1
ATOM 5095 C CA . PHE B 1 350 ? 37.710 -4.881 56.798 1.00 58.76 379 PHE B CA 1
ATOM 5096 C C . PHE B 1 350 ? 36.701 -5.903 56.269 1.00 58.79 379 PHE B C 1
ATOM 5097 O O . PHE B 1 350 ? 35.620 -5.546 55.790 1.00 56.80 379 PHE B O 1
ATOM 5105 N N . LYS B 1 351 ? 37.066 -7.179 56.369 1.00 59.59 380 LYS B N 1
ATOM 5106 C CA . LYS B 1 351 ? 36.223 -8.263 55.887 1.00 60.18 380 LYS B CA 1
ATOM 5107 C C . LYS B 1 351 ? 34.796 -8.153 56.405 1.00 59.90 380 LYS B C 1
ATOM 5108 O O . LYS B 1 351 ? 33.848 -8.258 55.633 1.00 61.29 380 LYS B O 1
ATOM 5114 N N . THR B 1 352 ? 34.637 -7.927 57.704 1.00 58.63 381 THR B N 1
ATOM 5115 C CA . THR B 1 352 ? 33.296 -7.821 58.266 1.00 58.71 381 THR B CA 1
ATOM 5116 C C . THR B 1 352 ? 32.657 -6.470 57.951 1.00 57.57 381 THR B C 1
ATOM 5117 O O . THR B 1 352 ? 31.448 -6.392 57.744 1.00 55.66 381 THR B O 1
ATOM 5121 N N . THR B 1 353 ? 33.472 -5.414 57.911 1.00 57.64 382 THR B N 1
ATOM 5122 C CA . THR B 1 353 ? 32.979 -4.063 57.622 1.00 56.66 382 THR B CA 1
ATOM 5123 C C . THR B 1 353 ? 32.427 -3.965 56.204 1.00 56.69 382 THR B C 1
ATOM 5124 O O . THR B 1 353 ? 31.419 -3.295 55.964 1.00 55.68 382 THR B O 1
ATOM 5128 N N . LEU B 1 354 ? 33.096 -4.628 55.267 1.00 57.13 383 LEU B N 1
ATOM 5129 C CA . LEU B 1 354 ? 32.650 -4.619 53.884 1.00 57.47 383 LEU B CA 1
ATOM 5130 C C . LEU B 1 354 ? 31.416 -5.509 53.789 1.00 57.64 383 LEU B C 1
ATOM 5131 O O . LEU B 1 354 ? 30.379 -5.102 53.267 1.00 55.96 383 LEU B O 1
ATOM 5136 N N . SER B 1 355 ? 31.543 -6.726 54.311 1.00 58.87 384 SER B N 1
ATOM 5137 C CA . SER B 1 355 ? 30.451 -7.692 54.305 1.00 60.27 384 SER B CA 1
ATOM 5138 C C . SER B 1 355 ? 29.157 -7.029 54.766 1.00 60.34 384 SER B C 1
ATOM 5139 O O . SER B 1 355 ? 28.140 -7.070 54.072 1.00 60.26 384 SER B O 1
ATOM 5142 N N . ASP B 1 356 ? 29.206 -6.407 55.938 1.00 59.74 385 ASP B N 1
ATOM 5143 C CA . ASP B 1 356 ? 28.037 -5.739 56.480 1.00 60.13 385 ASP B CA 1
ATOM 5144 C C . ASP B 1 356 ? 27.639 -4.532 55.627 1.00 58.51 385 ASP B C 1
ATOM 5145 O O . ASP B 1 356 ? 26.517 -4.039 55.734 1.00 59.63 385 ASP B O 1
ATOM 5150 N N . TYR B 1 357 ? 28.559 -4.051 54.792 1.00 56.48 386 TYR B N 1
ATOM 5151 C CA . TYR B 1 357 ? 28.272 -2.924 53.903 1.00 54.40 386 TYR B CA 1
ATOM 5152 C C . TYR B 1 357 ? 27.397 -3.456 52.775 1.00 54.92 386 TYR B C 1
ATOM 5153 O O . TYR B 1 357 ? 26.475 -2.780 52.312 1.00 53.47 386 TYR B O 1
ATOM 5162 N N . TYR B 1 358 ? 27.707 -4.669 52.326 1.00 55.06 387 TYR B N 1
ATOM 5163 C CA . TYR B 1 358 ? 26.938 -5.300 51.263 1.00 57.05 387 TYR B CA 1
ATOM 5164 C C . TYR B 1 358 ? 25.567 -5.731 51.789 1.00 58.50 387 TYR B C 1
ATOM 5165 O O . TYR B 1 358 ? 24.560 -5.551 51.105 1.00 58.30 387 TYR B O 1
ATOM 5174 N N . ASN B 1 359 ? 25.524 -6.287 53.001 1.00 60.07 388 ASN B N 1
ATOM 5175 C CA . ASN B 1 359 ? 24.251 -6.704 53.604 1.00 61.07 388 ASN B CA 1
ATOM 5176 C C . ASN B 1 359 ? 23.298 -5.515 53.611 1.00 61.89 388 ASN B C 1
ATOM 5177 O O . ASN B 1 359 ? 22.115 -5.650 53.305 1.00 61.70 388 ASN B O 1
ATOM 5182 N N . ARG B 1 360 ? 23.829 -4.351 53.971 1.00 63.26 389 ARG B N 1
ATOM 5183 C CA . ARG B 1 360 ? 23.041 -3.125 54.012 1.00 65.32 389 ARG B CA 1
ATOM 5184 C C . ARG B 1 360 ? 22.634 -2.671 52.613 1.00 66.10 389 ARG B C 1
ATOM 5185 O O . ARG B 1 360 ? 21.673 -1.918 52.445 1.00 66.68 389 ARG B O 1
ATOM 5193 N N . GLN B 1 361 ? 23.368 -3.129 51.608 1.00 66.69 390 GLN B N 1
ATOM 5194 C CA . GLN B 1 361 ? 23.069 -2.757 50.237 1.00 67.87 390 GLN B CA 1
ATOM 5195 C C . GLN B 1 361 ? 21.906 -3.589 49.703 1.00 69.94 390 GLN B C 1
ATOM 5196 O O . GLN B 1 361 ? 21.090 -3.109 48.911 1.00 69.75 390 GLN B O 1
ATOM 5202 N N . GLU B 1 362 ? 21.830 -4.839 50.141 1.00 70.88 391 GLU B N 1
ATOM 5203 C CA . GLU B 1 362 ? 20.765 -5.714 49.694 1.00 72.59 391 GLU B CA 1
ATOM 5204 C C . GLU B 1 362 ? 19.425 -5.161 50.167 1.00 73.56 391 GLU B C 1
ATOM 5205 O O . GLU B 1 362 ? 18.453 -5.123 49.402 1.00 73.92 391 GLU B O 1
ATOM 5211 N N . LEU B 1 363 ? 19.381 -4.725 51.426 1.00 73.64 392 LEU B N 1
ATOM 5212 C CA . LEU B 1 363 ? 18.163 -4.170 52.011 1.00 72.91 392 LEU B CA 1
ATOM 5213 C C . LEU B 1 363 ? 17.693 -2.936 51.250 1.00 73.39 392 LEU B C 1
ATOM 5214 O O . LEU B 1 363 ? 16.599 -2.425 51.494 1.00 73.88 392 LEU B O 1
ATOM 5219 N N . ALA B 1 364 ? 18.527 -2.467 50.326 1.00 73.56 393 ALA B N 1
ATOM 5220 C CA . ALA B 1 364 ? 18.204 -1.301 49.512 1.00 73.71 393 ALA B CA 1
ATOM 5221 C C . ALA B 1 364 ? 17.355 -1.714 48.311 1.00 73.84 393 ALA B C 1
ATOM 5222 O O . ALA B 1 364 ? 16.220 -1.205 48.200 1.00 74.24 393 ALA B O 1
#

Secondary structure (DSSP, 8-state):
-THHHHHHHH--SHHHHHHHHHHHHHHTT-SEEEEEEETTTTSEEEEEE-S----GGGTTTTT--EE-----EEEETTHHHHHHHHSSEEEEEEESSTT-EEEEEE-TT--EEEEEEE--SSEEEEEEESTTTT-HHHHHHHHTTHHHHHHHHHHHHHHHHHH-TT-EEEEEEE-TTS-EEEEEE--SS--HHHHHHHHH-TTTTTTEEEEEEEEE-GGG-------EEEEEEEEE--STT-SBSSSSSEEEEETTEEE--HHHHHHHHHHHHTT-SS-B--EEEEEE--GGGEE---SSSTT--EETTHHHHHHHHHHHHHHHHHHHHHT--/---HHHHHHHHHHHH--SHHHHHHHHHHHHHHTT-SEEEEEEEGGGTSEEEEEE-S----TTTGGGSSPPP-HHHHTTSS-HHHHTTSS--SSHHHHHHHSSEEEEEEESSTTEEEEEEE-TTS-EEEEEEEE-SSEEEEEEESTTTT-HHHHHHHHTTHHHHHHHHHHHHHHHHHH-TTSEEEEEEE-TTSEEEEEEE--TT--HHHHHHHHHTGGGTTTEEEEEEEEE-GGG--S-------EEEEEEEEE-SSTTSSBSSTTSEEEEESSSB---HHHHHHHHHHHHTT-TT-B--EEEEEE--GGGB---S----BTTHHHHHHHHHHHHHHHHHHHHT-

InterPro domains:
  IPR002099 DNA mismatch repair protein MutL/Mlh/PMS [TIGR00585] (4-423)
  IPR013507 DNA mismatch repair protein, S5 domain 2-like [PF01119] (259-355)
  IPR013507 DNA mismatch repair protein, S5 domain 2-like [SM01340] (215-357)
  IPR014721 Small ribosomal subunit protein uS5 domain 2-type fold, subgroup [G3DSA:3.30.230.10] (221-365)
  IPR014762 DNA mismatch repair, conserved site [PS00058] (94-100)
  IPR014790 MutL, C-terminal, dimerisation [PF08676] (677-827)
  IPR014790 MutL, C-terminal, dimerisation [SM00853] (676-827)
  IPR020568 Ribosomal protein uS5 domain 2-type superfamily [SSF54211] (197-357)
  IPR036890 Histidine kinase/HSP90-like ATPase superfamily [G3DSA:3.30.565.10] (1-219)
  IPR036890 Histidine kinase/HSP90-like ATPase superfamily [SSF55874] (18-217)
  IPR037198 MutL, C-terminal domain superfamily [SSF118116] (673-858)
  IPR038973 DNA mismatch repair protein MutL/Mlh/Pms-like [PTHR10073] (1-862)
  IPR042120 MutL, C-terminal domain, dimerisation subdomain [G3DSA:3.30.1540.20] (666-867)
  IPR042121 MutL, C-terminal domain, regulatory subdomain [G3DSA:3.30.1370.100] (720-821)

Solvent-accessible surface area: 32020 Å² total; per-residue (Å²): 109,75,34,89,108,74,1,4,131,35,0,65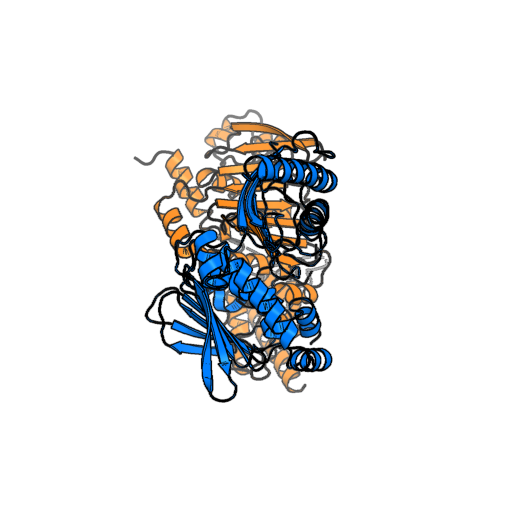,19,0,3,26,0,1,40,5,3,0,19,58,3,46,66,22,115,6,53,80,0,53,2,19,0,85,35,75,0,44,95,11,1,49,2,26,4,51,7,70,8,26,34,75,34,28,12,50,36,28,0,14,16,4,17,138,114,72,12,24,18,11,4,44,57,15,42,10,20,11,4,0,0,0,0,4,101,4,23,1,50,0,8,57,76,66,114,133,2,19,74,0,51,13,40,63,17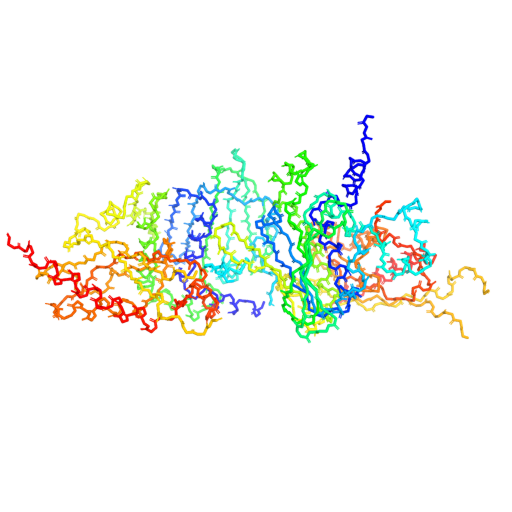,0,58,32,90,36,127,79,98,66,65,47,121,40,0,10,16,15,59,1,20,76,2,2,75,20,32,91,129,67,55,58,98,8,48,77,69,79,158,68,30,18,75,107,0,32,46,30,0,20,3,8,0,1,5,27,37,64,8,79,0,10,0,61,1,33,47,109,207,46,161,69,70,102,52,4,40,2,120,116,109,4,51,29,124,100,0,0,45,49,15,49,27,117,44,5,46,117,16,20,78,119,5,103,12,79,0,62,0,57,125,24,64,69,209,149,148,75,3,68,0,98,0,103,9,25,0,1,44,16,63,182,34,21,1,47,126,58,58,71,39,27,16,6,1,4,24,108,72,37,29,137,14,82,55,0,32,129,0,0,37,64,6,1,142,105,66,13,119,94,30,89,1,5,0,1,0,9,0,59,10,62,47,80,27,8,75,30,102,64,56,143,67,36,50,51,24,75,2,20,22,30,83,26,0,36,91,51,0,65,84,25,1,31,74,19,0,77,137,39,106,148,94,82,147,148,120,101,124,103,45,74,10,53,77,50,0,2,130,33,0,71,26,0,2,28,0,0,49,48,3,1,57,63,5,51,106,25,101,7,57,62,0,57,0,23,0,94,42,48,0,48,96,7,1,47,2,24,12,38,0,73,19,29,73,72,56,15,8,110,20,24,2,50,49,92,118,111,96,49,5,71,86,78,193,81,57,75,120,10,77,91,30,3,29,135,72,113,14,26,7,1,0,1,0,0,4,95,2,17,1,46,0,4,64,70,67,94,141,2,15,63,0,52,10,45,53,78,0,106,32,88,48,134,62,114,56,73,47,123,96,0,10,16,20,59,1,25,95,8,2,65,26,24,91,124,80,76,143,84,15,57,122,55,48,62,50,27,4,22,111,0,3,48,31,0,1,3,9,0,0,7,17,33,66,12,59,0,13,0,46,0,31,25,118,76,9,42,45,18,15,0,0,16,1,100,105,120,3,62,27,135,126,1,0,36,13,0,2,18,47,18,5,29,130,11,20,68,103,1,85,23,91,2,61,0,41,106,81,82,61,207,104,156,164,93,49,90,0,90,0,28,0,116,6,34,0,2,41,12,51,95,52,43,7,28,116,53,52,64,15,33,22,13,1,8,34,97,154,35,12,106,5,82,47,3,40,56,2,0,40,80,7,0,32,104,47,13,119,130,22,91,1,5,0,0,0,4,2,73,13,50,125,102,26,29,140,196,121,75,49,93,21,103,10,51,58,28,70,10,1,41,75,35,1,74,87,31,0,31,69,35,0,80,182,32,127,162,118

Nearest PDB structures (foldseek):
  3h4l-assembly2_A  TM=1.003E+00  e=3.617E-77  Saccharomyces cerevisiae
  3h4l-assembly3_B  TM=9.375E-01  e=1.885E-61  Saccharomyces cerevisiae
  7rci-assembly1_A  TM=8.703E-01  e=4.064E-35  Homo sapiens
  7rck-assembly1_B  TM=8.993E-01  e=4.465E-34  Homo sapiens
  1h7s-assembly1_A  TM=8.690E-01  e=1.612E-34  Homo sapiens

B-factor: mean 49.03, std 15.37, range [17.27, 99.99]

Radius of gyration: 29.75 Å; Cα contacts (8 Å, |Δi|>4): 1431; chains: 2; bounding box: 74×54×107 Å

GO terms:
  GO:0000404 heteroduplex DNA loop binding (F, IDA)
  GO:0003690 double-stranded DNA binding (F, IDA)
  GO:0003697 single-stranded DNA binding (F, IDA)
  GO:0016887 ATP hydrolysis activity (F, IDA)
  GO:0032135 DNA insertion or deletion binding (F, IDA)
  GO:0032139 dinucleotide insertion or deletion binding (F, IDA)
  GO:0005524 ATP binding (F, IMP)
  GO:0005634 nucleus (C, HDA)
  GO:0005737 cytoplasm (C, HDA)
  GO:0016887 ATP hydrolysis activity (F, IMP)
  GO:0006298 mismatch repair (P, IMP)
  GO:0000710 meiotic mismatch repair (P, IMP)
  GO:0032389 MutLalpha complex (C, IPI)
  GO:0005515 protein binding (F, IPI)
  GO:0000710 meiotic mismatch repair (P, IDA)

=== Feature glossary ===
Key to the feature types in this record:

Secondary structure (8-state, DSSP). Secondary structure is the local, repeating backbone conformation. DSSP classifies it into eight states by reading the hydrogen-bond network: three helix types (H, G, I), two β types (E, B), two non-regular types (T, S), and unstructured coil (-).

Backbone torsions (φ/ψ). Backbone dihedral angles. Every residue except chain termini has a φ (preceding-C → N → Cα → C) and a ψ (N → Cα → C → next-N). They are reported in degrees following the IUPAC sign convention. Secondary structure is essentially a statement about which (φ, ψ) basin each residue occupies.

Predicted aligned error. Predicted Aligned Error (PAE) is an AlphaFold confidence matrix: entry (i, j) is the expected error in the position of residue j, in ångströms, when the prediction is superimposed on the true structure at residue i. Low PAE within a block of residues means that block is internally rigid and well-predicted; high PAE between two blocks means their relative placement is uncertain even if each block individually is confident.

B-factor. B-factor (Debye–Waller factor) reflects atomic displacement in the crystal lattice. It is an experimental observable (units Å²), not a prediction; low values mean the atom is pinned down, high values mean it moves or is heterogeneous across the crystal.

Secondary structure (3-state, P-SEA). Three-state secondary structure (P-SEA) collapses the eight DSSP classes into helix (a), strand (b), and coil (c). P-SEA assigns these from Cα geometry alone — distances and angles — without requiring backbone oxygens, so it works on any Cα trace.

Sequence. Primary structure: the covalent order of the twenty standard amino acids along the backbone. Two proteins with the same sequence will (almost always) fold to the same structure; two with 30% identity often share a fold but not the details.

pLDDT. pLDDT is the predicted lDDT-Cα score: AlphaFold's confidence that the local environment of each residue (all inter-atomic distances within 15 Å) is correctly placed. It is a per-residue number between 0 and 100, with higher meaning more reliable.

InterPro / GO / CATH / organism. Functional annotations link the protein to curated databases. InterPro entries identify conserved domains and families by matching the sequence against member-database signatures (Pfam, PROSITE, CDD, …). Gene Ontology (GO) terms describe molecular function, biological process, and cellular component in a controlled vocabulary. CATH places the structure in a hierarchical fold classification (Class/Architecture/Topology/Hom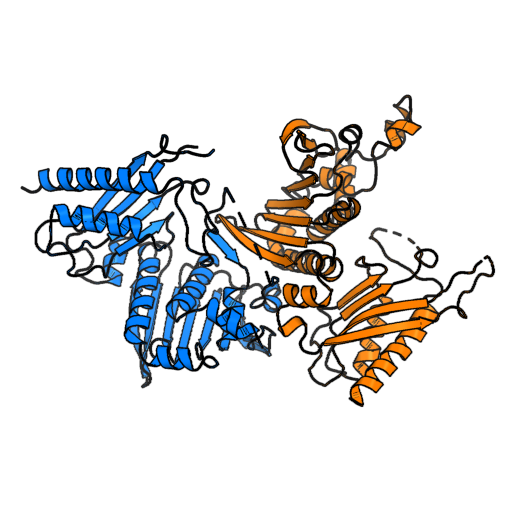ologous-superfamily). The organism is the source species.

Contact-map, Ramachandran, and PAE plots. Three diagnostic plots accompany the record. The Cα contact map visualizes the tertiary structure as a 2D adjacency matrix (8 Å cutoff, sequence-local contacts suppressed). The Ramachandran plot shows the distribution of backbone (φ, ψ) torsions, with points in the α and β basins reflecting secondary structure content. The PAE plot shows AlphaFold's inter-residue confidence as a color matrix.

mmCIF coordinates. The mmCIF table is the protein's shape written out atom by atom. For each backbone N, Cα, C, and carbonyl O, it records an (x, y, z) coordinate triple in Å plus the residue type, chain letter, and residue number.

Radius of gyration, Cα contacts, bounding box. Three whole-structure scalars: the radius of gyration (RMS distance of Cα from centroid, in Å), the count of Cα–Cα contacts (pairs closer than 8 Å and separated by more than four residues in sequence — i.e. tertiary, not local, contacts), and the bounding-box dimensions. Together they distinguish compact globular folds from extended fibres or disordered chains.

Foldseek 3Di. The Foldseek 3Di string encodes local tertiary geometry as a 20-letter alphabet — one character per residue — derived from the relative positions of nearby Cα atoms. Unlike the amino-acid sequence, 3Di is a direct function of the 3D structure, so two proteins with the same fold have similar 3Di strings even at low sequence identity.

Rendered structure images. Six rendered views show the 3D structure from the faces of a cube — i.e. along ±x, ±y, ±z. Rendering representation is drawn randomly per protein from cartoon (secondary-structure ribbons), sticks (backbone bonds), or molecular surface; coloring is either N→C rainbow (blue at the N-terminus through red at the C-terminus) or one color per chain.

Nearest PDB structures. The Foldseek neighbor list gives the closest experimentally determined structures in the PDB, ranked by structural alignment. TM-score near 1 means near-identical fold; near 0.3 means only rough topology match. This is how one finds what a novel AlphaFold prediction most resembles in the solved-structure universe.

Solvent-accessible surface area. SASA measures how much of the protein is reachable by solvent. It is computed by rolling a water-sized probe over the atomic surface and summing the exposed area (Å²). Per-residue SASA distinguishes core (buried, low SASA) from surface (exposed, high SASA) residues; total SASA is a whole-molecule size measure.